Protein AF-A0A0H2SD07-F1 (afdb_monomer_lite)

Radius of gyration: 28.74 Å; chains: 1; bounding box: 71×41×86 Å

Sequence (494 aa):
MTFSSTPAENGTYRIKIYDQDLYLESIPTSETSASTSWMRLAAPNATSDKQKWILTKSGSLWTIQSADNAGLKYKKTSQTYRGHGFPYPEGTSLRWSITEYEGLYSKFSNPQNGTDCFDSQYRAQGDDAVHFWAKGSSRSSAPYQCFVFEPVAEEPQNKLDIVFIQDSTGSQQMYINAARTQIKQIIKDVQDKGGYKDGSVRFSLIAFRDHPPQDRSFVTKVYPFTSDVNIMESHLQDLIASGGGDGPEAQADGLFDAYNAAWDDDATKMVILITDSPPHGVEPSADGFPGGCPCTHDPLRTAAMMKDADISLRVIACEPTLTNEYSQALAFYYALVRAAGGDESDLVPLGNADSKIVQAAVTGLVSRACVDARLTSEYKGKIQQQFARNMSTDAITTEVYNDLAAHHTTQYTIKNTASYEISDEVRRNIDIWAGASSVAEGKRKIMEAQRAGVTAKFVSEGMPKVSVEEAPINKADVSRIISKALRKVPGKSQ

Structure (mmCIF, N/CA/C/O backbone):
data_AF-A0A0H2SD07-F1
#
_entry.id   AF-A0A0H2SD07-F1
#
loop_
_atom_site.group_PDB
_atom_site.id
_atom_site.type_symbol
_atom_site.label_atom_id
_atom_site.label_alt_id
_atom_site.label_comp_id
_atom_site.label_asym_id
_atom_site.label_entity_id
_atom_site.label_seq_id
_atom_site.pdbx_PDB_ins_code
_atom_site.Cartn_x
_atom_site.Cartn_y
_atom_site.Cartn_z
_atom_site.occupancy
_atom_site.B_iso_or_equiv
_atom_site.auth_seq_id
_atom_site.auth_comp_id
_atom_site.auth_asym_id
_atom_site.auth_atom_id
_atom_site.pdbx_PDB_model_num
ATOM 1 N N . MET A 1 1 ? -20.171 14.725 21.568 1.00 45.25 1 MET A N 1
ATOM 2 C CA . MET A 1 1 ? -20.336 13.400 22.202 1.00 45.25 1 MET A CA 1
ATOM 3 C C . MET A 1 1 ? -21.815 13.055 22.185 1.00 45.25 1 MET A C 1
ATOM 5 O O . MET A 1 1 ? -22.603 13.783 22.778 1.00 45.25 1 MET A O 1
ATOM 9 N N . THR A 1 2 ? -22.209 12.037 21.425 1.00 55.81 2 THR A N 1
ATOM 10 C CA . THR A 1 2 ? -23.600 11.571 21.324 1.00 55.81 2 THR A CA 1
ATOM 11 C C . THR A 1 2 ? -23.829 10.489 22.370 1.00 55.81 2 THR A C 1
ATOM 13 O O . THR A 1 2 ? -23.490 9.331 22.158 1.00 55.81 2 THR A O 1
ATOM 16 N N . PHE A 1 3 ? -24.365 10.886 23.520 1.00 62.91 3 PHE A N 1
ATOM 17 C CA . PHE A 1 3 ? -24.867 9.952 24.522 1.00 62.91 3 PHE A CA 1
ATOM 18 C C . PHE A 1 3 ? -26.236 9.444 24.074 1.00 62.91 3 PHE A C 1
ATOM 20 O O . PHE A 1 3 ? -27.072 10.241 23.643 1.00 62.91 3 PHE A O 1
ATOM 27 N N . SER A 1 4 ? -26.463 8.139 24.181 1.00 62.47 4 SER A N 1
ATOM 28 C CA . SER A 1 4 ? -27.750 7.530 23.869 1.00 62.47 4 SER A CA 1
ATOM 29 C C . SER A 1 4 ? -28.414 6.971 25.119 1.00 62.47 4 SER A C 1
ATOM 31 O O . SER A 1 4 ? -27.759 6.474 26.037 1.00 62.47 4 SER A O 1
ATOM 33 N N . SER A 1 5 ? -29.739 7.042 25.118 1.00 58.75 5 SER A N 1
ATOM 34 C CA . SER A 1 5 ? -30.615 6.421 26.106 1.00 58.75 5 SER A CA 1
ATOM 35 C C . SER A 1 5 ? -30.518 4.905 26.095 1.00 58.75 5 SER A C 1
ATOM 37 O O . SER A 1 5 ? -30.725 4.269 27.115 1.00 58.75 5 SER A O 1
ATOM 39 N N . THR A 1 6 ? -30.198 4.339 24.935 1.00 63.16 6 THR A N 1
ATOM 40 C CA . THR A 1 6 ? -30.082 2.909 24.663 1.00 63.16 6 THR A CA 1
ATOM 41 C C . THR A 1 6 ? -28.865 2.662 23.781 1.00 63.16 6 THR A C 1
ATOM 43 O O . THR A 1 6 ? -28.548 3.506 22.939 1.00 63.16 6 THR A O 1
ATOM 46 N N . PRO A 1 7 ? -28.154 1.537 23.928 1.00 67.25 7 PRO A N 1
ATOM 47 C CA . PRO A 1 7 ? -27.154 1.162 22.937 1.00 67.25 7 PRO A CA 1
ATOM 48 C C . PRO A 1 7 ? -27.847 1.052 21.569 1.00 67.25 7 PRO A C 1
ATOM 50 O O . PRO A 1 7 ? -28.872 0.378 21.449 1.00 67.25 7 PRO A O 1
ATOM 53 N N . ALA A 1 8 ? -27.344 1.767 20.560 1.00 65.88 8 ALA A N 1
ATOM 54 C CA . ALA A 1 8 ? -27.981 1.818 19.239 1.00 65.88 8 ALA A CA 1
ATOM 55 C C . ALA A 1 8 ? -27.824 0.489 18.482 1.00 65.88 8 ALA A C 1
ATOM 57 O O . ALA A 1 8 ? -28.696 0.088 17.715 1.00 65.88 8 ALA A O 1
ATOM 58 N N . GLU A 1 9 ? -26.715 -0.200 18.741 1.00 74.31 9 GLU A N 1
ATOM 59 C CA . GLU A 1 9 ? -26.335 -1.479 18.154 1.00 74.31 9 GLU A CA 1
ATOM 60 C C . GLU A 1 9 ? -25.457 -2.276 19.127 1.00 74.31 9 GLU A C 1
ATOM 62 O O . GLU A 1 9 ? -25.068 -1.786 20.192 1.00 74.31 9 GLU A O 1
ATOM 67 N N . ASN A 1 10 ? -25.145 -3.521 18.777 1.00 79.44 10 ASN A N 1
ATOM 68 C CA . ASN A 1 10 ? -24.141 -4.285 19.511 1.00 79.44 10 ASN A CA 1
ATOM 69 C C . ASN A 1 10 ? -22.784 -3.581 19.398 1.00 79.44 10 ASN A C 1
ATOM 71 O O . ASN A 1 10 ? -22.425 -3.130 18.316 1.00 79.44 10 ASN A O 1
ATOM 75 N N . GLY A 1 11 ? -22.026 -3.504 20.489 1.00 76.81 11 GLY A N 1
ATOM 76 C CA . GLY A 1 11 ? -20.721 -2.848 20.458 1.00 76.81 11 GLY A CA 1
ATOM 77 C C . GLY A 1 11 ? -20.149 -2.562 21.837 1.00 76.81 11 GLY A C 1
ATOM 78 O O . GLY A 1 11 ? -20.690 -2.996 22.857 1.00 76.81 11 GLY A O 1
ATOM 79 N N . THR A 1 12 ? -19.049 -1.816 21.863 1.00 84.38 12 THR A N 1
ATOM 80 C CA . THR A 1 12 ? -18.398 -1.385 23.102 1.00 84.38 12 THR A CA 1
ATOM 81 C C . THR A 1 12 ? -18.904 -0.004 23.518 1.00 84.38 12 THR A C 1
ATOM 83 O O . THR A 1 12 ? -19.000 0.913 22.710 1.00 84.38 12 THR A O 1
ATOM 86 N N . TYR A 1 13 ? -19.228 0.164 24.796 1.00 84.62 13 TYR A N 1
ATOM 87 C CA . TYR A 1 13 ? -19.783 1.391 25.352 1.00 84.62 13 TYR A CA 1
ATOM 88 C C . TYR A 1 13 ? -19.094 1.773 26.659 1.00 84.62 13 TYR A C 1
ATOM 90 O O . TYR A 1 13 ? -18.690 0.925 27.455 1.00 84.62 13 TYR A O 1
ATOM 98 N N . ARG A 1 14 ? -19.025 3.076 26.912 1.00 86.75 14 ARG A N 1
ATOM 99 C CA . ARG A 1 14 ? -18.815 3.652 28.235 1.00 86.75 14 ARG A CA 1
ATOM 100 C C . ARG A 1 14 ? -20.187 3.943 28.830 1.00 86.75 14 ARG A C 1
ATOM 102 O O . ARG A 1 14 ? -21.046 4.532 28.174 1.00 86.75 14 ARG A O 1
ATOM 109 N N . ILE A 1 15 ? -20.397 3.521 30.072 1.00 82.31 15 ILE A N 1
ATOM 110 C CA . ILE A 1 15 ? -21.672 3.703 30.770 1.00 82.31 15 ILE A CA 1
ATOM 111 C C . ILE A 1 15 ? -21.496 4.814 31.796 1.00 82.31 15 ILE A C 1
ATOM 113 O O . ILE A 1 15 ? -20.662 4.707 32.698 1.00 82.31 15 ILE A O 1
ATOM 117 N N . LYS A 1 16 ? -22.278 5.879 31.639 1.00 75.81 16 LYS A N 1
ATOM 118 C CA . LYS A 1 16 ? -22.177 7.120 32.408 1.00 75.81 16 LYS A CA 1
ATOM 119 C C . LYS A 1 16 ? -23.465 7.373 33.184 1.00 75.81 16 LYS A C 1
ATOM 121 O O . LYS A 1 16 ? -24.552 7.089 32.683 1.00 75.81 16 LYS A O 1
ATOM 126 N N . ILE A 1 17 ? -23.352 7.971 34.368 1.00 71.75 17 ILE A N 1
ATOM 127 C CA . ILE A 1 17 ? -24.504 8.581 35.042 1.00 71.75 17 ILE A CA 1
ATOM 128 C C . ILE A 1 17 ? -24.877 9.883 34.324 1.00 71.75 17 ILE A C 1
ATOM 130 O O . ILE A 1 17 ? -24.077 10.802 34.235 1.00 71.75 17 ILE A O 1
ATOM 134 N N . TYR A 1 18 ? -26.100 9.982 33.821 1.00 65.38 18 TYR A N 1
ATOM 135 C CA . TYR A 1 18 ? -26.547 11.067 32.951 1.00 65.38 18 TYR A CA 1
ATOM 136 C C . TYR A 1 18 ? -26.215 12.483 33.465 1.00 65.38 18 TYR A C 1
ATOM 138 O O . TYR A 1 18 ? -25.715 13.309 32.701 1.00 65.38 18 TYR A O 1
ATOM 146 N N . ASP A 1 19 ? -26.448 12.752 34.752 1.00 64.88 19 ASP A N 1
ATOM 147 C CA . ASP A 1 19 ? -26.239 14.057 35.390 1.00 64.88 19 ASP A CA 1
ATOM 148 C C . ASP A 1 19 ? -24.838 14.244 36.004 1.00 64.88 19 ASP A C 1
ATOM 150 O O . ASP A 1 19 ? -24.575 15.270 36.631 1.00 64.88 19 ASP A O 1
ATOM 154 N N . GLN A 1 20 ? -23.921 13.284 35.829 1.00 66.44 20 GLN A N 1
ATOM 155 C CA . GLN A 1 20 ? -22.579 13.320 36.419 1.00 66.44 20 GLN A CA 1
ATOM 156 C C . GLN A 1 20 ? -21.506 12.860 35.434 1.00 66.44 20 GLN A C 1
ATOM 158 O O . GLN A 1 20 ? -21.649 11.848 34.762 1.00 66.44 20 GLN A O 1
ATOM 163 N N . ASP A 1 21 ? -20.351 13.523 35.417 1.00 69.19 21 ASP A N 1
ATOM 164 C CA . ASP A 1 21 ? -19.173 13.051 34.671 1.00 69.19 21 ASP A CA 1
ATOM 165 C C . ASP A 1 21 ? -18.453 11.907 35.403 1.00 69.19 21 ASP A C 1
ATOM 167 O O . ASP A 1 21 ? -17.255 11.961 35.669 1.00 69.19 21 ASP A O 1
ATOM 171 N N . LEU A 1 22 ? -19.206 10.862 35.751 1.00 72.25 22 LEU A N 1
ATOM 172 C CA . LEU A 1 22 ? -18.718 9.645 36.384 1.00 72.25 22 LEU A CA 1
ATOM 173 C C . LEU A 1 22 ? -19.160 8.415 35.587 1.00 72.25 22 LEU A C 1
ATOM 175 O O . LEU A 1 22 ? -20.336 8.263 35.243 1.00 72.25 22 LEU A O 1
ATOM 179 N N . TYR A 1 23 ? -18.200 7.530 35.334 1.00 80.56 23 TYR A N 1
ATOM 180 C CA . TYR A 1 23 ? -18.349 6.329 34.518 1.00 80.56 23 TYR A CA 1
ATOM 181 C C . TYR A 1 23 ? -18.246 5.066 35.366 1.00 80.56 23 TYR A C 1
ATOM 183 O O . TYR A 1 23 ? -17.558 5.050 36.390 1.00 80.56 23 TYR A O 1
ATOM 191 N N . LEU A 1 24 ? -18.919 4.001 34.928 1.00 77.06 24 LEU A N 1
ATOM 192 C CA . LEU A 1 24 ? -18.750 2.671 35.507 1.00 77.06 24 LEU A CA 1
ATOM 193 C C . LEU A 1 24 ? -17.362 2.122 35.166 1.00 77.06 24 LEU A C 1
ATOM 195 O O . LEU A 1 24 ? -17.028 1.980 33.994 1.00 77.06 24 LEU A O 1
ATOM 199 N N . GLU A 1 25 ? -16.593 1.773 36.196 1.00 75.81 25 GLU A N 1
ATOM 200 C CA . GLU A 1 25 ? -15.245 1.212 36.100 1.00 75.81 25 GLU A CA 1
ATOM 201 C C . GLU A 1 25 ? -15.133 -0.114 36.868 1.00 75.81 25 GLU A C 1
ATOM 203 O O . GLU A 1 25 ? -15.528 -0.181 38.037 1.00 75.81 25 GLU A O 1
ATOM 208 N N . SER A 1 26 ? -14.559 -1.150 36.250 1.00 74.38 26 SER A N 1
ATOM 209 C CA . SER A 1 26 ? -14.195 -2.413 36.902 1.00 74.38 26 SER A CA 1
ATOM 210 C C . SER A 1 26 ? -12.957 -2.260 37.811 1.00 74.38 26 SER A C 1
ATOM 212 O O . SER A 1 26 ? -12.038 -1.484 37.548 1.00 74.38 26 SER A O 1
ATOM 214 N N . ILE A 1 27 ? -12.899 -3.011 38.914 1.00 66.31 27 ILE A N 1
ATOM 215 C CA . ILE A 1 27 ? -11.772 -3.025 39.861 1.00 66.31 27 ILE A CA 1
ATOM 216 C C . ILE A 1 27 ? -11.073 -4.391 39.791 1.00 66.31 27 ILE A C 1
ATOM 218 O O . ILE A 1 27 ? -11.746 -5.408 40.001 1.00 66.31 27 ILE A O 1
ATOM 222 N N . PRO A 1 28 ? -9.746 -4.442 39.548 1.00 55.56 28 PRO A N 1
ATOM 223 C CA . PRO A 1 28 ? -9.009 -5.695 39.475 1.00 55.56 28 PRO A CA 1
ATOM 224 C C . PRO A 1 28 ? -8.871 -6.400 40.826 1.00 55.56 28 PRO A C 1
ATOM 226 O O . PRO A 1 28 ? -8.770 -5.787 41.889 1.00 55.56 28 PRO A O 1
ATOM 229 N N . THR A 1 29 ? -8.752 -7.722 40.750 1.00 53.69 29 THR A N 1
ATOM 230 C CA . THR A 1 29 ? -8.595 -8.659 41.872 1.00 53.69 29 THR A CA 1
ATOM 231 C C . THR A 1 29 ? -7.356 -8.432 42.744 1.00 53.69 29 THR A C 1
ATOM 233 O O . THR A 1 29 ? -7.327 -8.928 43.866 1.00 53.69 29 THR A O 1
ATOM 236 N N . SER A 1 30 ? -6.337 -7.714 42.262 1.00 53.78 30 SER A N 1
ATOM 237 C CA . SER A 1 30 ? -5.074 -7.481 42.980 1.00 53.78 30 SER A CA 1
ATOM 238 C C . SER A 1 30 ? -5.083 -6.258 43.900 1.00 53.78 30 SER A C 1
ATOM 240 O O . SER A 1 30 ? -4.226 -6.156 44.772 1.00 53.78 30 SER A O 1
ATOM 242 N N . GLU A 1 31 ? -6.027 -5.326 43.730 1.00 51.59 31 GLU A N 1
ATOM 243 C CA . GLU A 1 31 ? -6.102 -4.109 44.556 1.00 51.59 31 GLU A CA 1
ATOM 244 C C . GLU A 1 31 ? -6.742 -4.368 45.928 1.00 51.59 31 GLU A C 1
ATOM 246 O O . GLU A 1 31 ? -6.674 -3.517 46.813 1.00 51.59 31 GLU A O 1
ATOM 251 N N . THR A 1 32 ? -7.314 -5.558 46.151 1.00 51.19 32 THR A N 1
ATOM 252 C CA . THR A 1 32 ? -7.889 -5.955 47.438 1.00 51.19 32 THR A CA 1
ATOM 253 C C . THR A 1 32 ? -7.608 -7.408 47.793 1.00 51.19 32 THR A C 1
ATOM 255 O O . THR A 1 32 ? -7.536 -8.292 46.945 1.00 51.19 32 THR A O 1
ATOM 258 N N . SER A 1 33 ? -7.456 -7.679 49.089 1.00 49.34 33 SER A N 1
ATOM 259 C CA . SER A 1 33 ? -7.281 -9.028 49.621 1.00 49.34 33 SER A CA 1
ATOM 260 C C . SER A 1 33 ? -8.587 -9.831 49.541 1.00 49.34 33 SER A C 1
ATOM 262 O O . SER A 1 33 ? -9.320 -9.951 50.520 1.00 49.34 33 SER A O 1
ATOM 264 N N . ALA A 1 34 ? -8.903 -10.334 48.346 1.00 44.59 34 ALA A N 1
ATOM 265 C CA . ALA A 1 34 ? -9.647 -11.563 48.047 1.00 44.59 34 ALA A CA 1
ATOM 266 C C . ALA A 1 34 ? -10.137 -11.503 46.593 1.00 44.59 34 ALA A C 1
ATOM 268 O O . ALA A 1 34 ? -11.024 -10.711 46.299 1.00 44.59 34 ALA A O 1
ATOM 269 N N . SER A 1 35 ? -9.570 -12.361 45.736 1.00 49.44 35 SER A N 1
ATOM 270 C CA . SER A 1 35 ? -10.064 -12.961 44.474 1.00 49.44 35 SER A CA 1
ATOM 271 C C . SER A 1 35 ? -11.457 -12.570 43.927 1.00 49.44 35 SER A C 1
ATOM 273 O O . SER A 1 35 ? -12.237 -13.438 43.525 1.00 49.44 35 SER A O 1
ATOM 275 N N . THR A 1 36 ? -11.810 -11.286 43.868 1.00 49.16 36 THR A N 1
ATOM 276 C CA . THR A 1 36 ? -13.133 -10.806 43.464 1.00 49.16 36 THR A CA 1
ATOM 277 C C . THR A 1 36 ? -13.049 -9.474 42.700 1.00 49.16 36 THR A C 1
ATOM 279 O O . THR A 1 36 ? -12.426 -8.540 43.184 1.00 49.16 36 THR A O 1
ATOM 282 N N . SER A 1 37 ? -13.632 -9.407 41.496 1.00 53.09 37 SER A N 1
ATOM 283 C CA . SER A 1 37 ? -13.688 -8.201 40.645 1.00 53.09 37 SER A CA 1
ATOM 284 C C . SER A 1 37 ? -14.930 -7.372 40.972 1.00 53.09 37 SER A C 1
ATOM 286 O O . SER A 1 37 ? -16.003 -7.955 41.134 1.00 53.09 37 SER A O 1
ATOM 288 N N . TRP A 1 38 ? -14.822 -6.044 41.077 1.00 62.84 38 TRP A N 1
ATOM 289 C CA . TRP A 1 38 ? -15.917 -5.153 41.526 1.00 62.84 38 TRP A CA 1
ATOM 290 C C . TRP A 1 38 ? -16.172 -3.996 40.553 1.00 62.84 38 TRP A C 1
ATOM 292 O O . TRP A 1 38 ? -15.434 -3.851 39.590 1.00 62.84 38 TRP A O 1
ATOM 302 N N . MET A 1 39 ? -17.178 -3.150 40.818 1.00 65.62 39 MET A N 1
ATOM 303 C CA . MET A 1 39 ? -17.405 -1.894 40.084 1.00 65.62 39 MET A CA 1
ATOM 304 C C . MET A 1 39 ? -17.335 -0.672 41.003 1.00 65.62 39 MET A C 1
ATOM 306 O O . MET A 1 39 ? -17.746 -0.735 42.166 1.00 65.62 39 MET A O 1
ATOM 310 N N . ARG A 1 40 ? -16.902 0.464 40.456 1.00 65.81 40 ARG A N 1
ATOM 311 C CA . ARG A 1 40 ? -17.033 1.794 41.065 1.00 65.81 40 ARG A CA 1
ATOM 312 C C . ARG A 1 40 ? -17.431 2.834 40.030 1.00 65.81 40 ARG A C 1
ATOM 314 O O . ARG A 1 40 ? -17.271 2.624 38.834 1.00 65.81 40 ARG A O 1
ATOM 321 N N . LEU A 1 41 ? -17.898 3.976 40.520 1.00 68.94 41 LEU A N 1
ATOM 322 C CA . LEU A 1 41 ? -17.900 5.195 39.727 1.00 68.94 41 LEU A CA 1
ATOM 323 C C . LEU A 1 41 ? -16.501 5.800 39.748 1.00 68.94 41 LEU A C 1
ATOM 325 O O . LEU A 1 41 ? -15.899 5.933 40.816 1.00 68.94 41 LEU A O 1
ATOM 329 N N . ALA A 1 42 ? -16.003 6.160 38.576 1.00 67.94 42 ALA A N 1
ATOM 330 C CA . ALA A 1 42 ? -14.701 6.775 38.394 1.00 67.94 42 ALA A CA 1
ATOM 331 C C . ALA A 1 42 ? -14.804 7.996 37.476 1.00 67.94 42 ALA A C 1
ATOM 333 O O . ALA A 1 42 ? -15.738 8.123 36.682 1.00 67.94 42 ALA A O 1
ATOM 334 N N . ALA A 1 43 ? -13.832 8.899 37.596 1.00 75.94 43 ALA A N 1
ATOM 335 C CA . ALA A 1 43 ? -13.665 9.993 36.649 1.00 75.94 43 ALA A CA 1
ATOM 336 C C . ALA A 1 43 ? -13.399 9.435 35.234 1.00 75.94 43 ALA A C 1
ATOM 338 O O . ALA A 1 43 ? -12.821 8.350 35.115 1.00 75.94 43 ALA A O 1
ATOM 339 N N . PRO A 1 44 ? -13.794 10.150 34.168 1.00 80.94 44 PRO A N 1
ATOM 340 C CA . PRO A 1 44 ? -13.583 9.713 32.793 1.00 80.94 44 PRO A CA 1
ATOM 341 C C . PRO A 1 44 ? -12.118 9.376 32.516 1.00 80.94 44 PRO A C 1
ATOM 343 O O . PRO A 1 44 ? -11.225 10.183 32.773 1.00 80.94 44 PRO A O 1
ATOM 346 N N . ASN A 1 45 ? -11.887 8.205 31.930 1.00 77.44 45 ASN A N 1
ATOM 347 C CA . ASN A 1 45 ? -10.588 7.782 31.434 1.00 77.44 45 ASN A CA 1
ATOM 348 C C . ASN A 1 45 ? -10.752 7.061 30.087 1.00 77.44 45 ASN A C 1
ATOM 350 O O . ASN A 1 45 ? -11.159 5.903 30.031 1.00 77.44 45 ASN A O 1
ATOM 354 N N . ALA A 1 46 ? -10.418 7.756 28.996 1.00 67.75 46 ALA A N 1
ATOM 355 C CA . ALA A 1 46 ? -10.598 7.255 27.631 1.00 67.75 46 ALA A CA 1
ATOM 356 C C . ALA A 1 46 ? -9.741 6.017 27.303 1.00 67.75 46 ALA A C 1
ATOM 358 O O . ALA A 1 46 ? -10.115 5.231 26.437 1.00 67.75 46 ALA A O 1
ATOM 359 N N . THR A 1 47 ? -8.619 5.815 27.999 1.00 67.62 47 THR A N 1
ATOM 360 C CA . THR A 1 47 ? -7.688 4.707 27.728 1.00 67.62 47 THR A CA 1
ATOM 361 C C . THR A 1 47 ? -7.933 3.487 28.613 1.00 67.62 47 THR A C 1
ATOM 363 O O . THR A 1 47 ? -7.353 2.430 28.382 1.00 67.62 47 THR A O 1
ATOM 366 N N . SER A 1 48 ? -8.794 3.604 29.626 1.00 78.94 48 SER A N 1
ATOM 367 C CA . SER A 1 48 ? -9.040 2.533 30.587 1.00 78.94 48 SER A CA 1
ATOM 368 C C . SER A 1 48 ? -10.033 1.511 30.038 1.00 78.94 48 SER A C 1
ATOM 370 O O . SER A 1 48 ? -11.235 1.773 29.987 1.00 78.94 48 SER A O 1
ATOM 372 N N . ASP A 1 49 ? -9.560 0.306 29.712 1.00 79.38 49 ASP A N 1
ATOM 373 C CA . ASP A 1 49 ? -10.442 -0.821 29.359 1.00 79.38 49 ASP A CA 1
ATOM 374 C C . ASP A 1 49 ? -11.389 -1.207 30.504 1.00 79.38 49 ASP A C 1
ATOM 376 O O . ASP A 1 49 ? -12.460 -1.758 30.265 1.00 79.38 49 ASP A O 1
ATOM 380 N N . LYS A 1 50 ? -11.057 -0.821 31.742 1.00 78.19 50 LYS A N 1
ATOM 381 C CA . LYS A 1 50 ? -11.919 -1.001 32.915 1.00 78.19 50 LYS A CA 1
ATOM 382 C C . LYS A 1 50 ? -13.219 -0.198 32.833 1.00 78.19 50 LYS A C 1
ATOM 384 O O . LYS A 1 50 ? -14.176 -0.524 33.524 1.00 78.19 50 LYS A O 1
ATOM 389 N N . GLN A 1 51 ? -13.261 0.872 32.032 1.00 84.06 51 GLN A N 1
ATOM 390 C CA . GLN A 1 51 ? -14.462 1.695 31.832 1.00 84.06 51 GLN A CA 1
ATOM 391 C C . GLN A 1 51 ? -15.273 1.290 30.591 1.00 84.06 51 GLN A C 1
ATOM 393 O O . GLN A 1 51 ? -16.312 1.895 30.311 1.00 84.06 51 GLN A O 1
ATOM 398 N N . LYS A 1 52 ? -14.812 0.283 29.838 1.00 87.19 52 LYS A N 1
ATOM 399 C CA . LYS A 1 52 ? -15.418 -0.167 28.583 1.00 87.19 52 LYS A CA 1
ATOM 400 C C . LYS A 1 52 ? -16.237 -1.441 28.801 1.00 87.19 52 LYS A C 1
ATOM 402 O O . LYS A 1 52 ? -15.795 -2.384 29.454 1.00 87.19 52 LYS A O 1
ATOM 407 N N . TRP A 1 53 ? -17.422 -1.477 28.203 1.00 83.69 53 TRP A N 1
ATOM 408 C CA . TRP A 1 53 ? -18.398 -2.551 28.359 1.00 83.69 53 TRP A CA 1
ATOM 409 C C . TRP A 1 53 ? -18.906 -3.010 26.994 1.00 83.69 53 TRP A C 1
ATOM 411 O O . TRP A 1 53 ? -19.393 -2.203 26.212 1.00 83.69 53 TRP A O 1
ATOM 421 N N . ILE A 1 54 ? -18.818 -4.305 26.711 1.00 81.12 54 ILE A N 1
ATOM 422 C CA . ILE A 1 54 ? -19.345 -4.944 25.504 1.00 81.12 54 ILE A CA 1
ATOM 423 C C . ILE A 1 54 ? -20.829 -5.236 25.727 1.00 81.12 54 ILE A C 1
ATOM 425 O O . ILE A 1 54 ? -21.175 -5.966 26.659 1.00 81.12 54 ILE A O 1
ATOM 429 N N . LEU A 1 55 ? -21.701 -4.672 24.891 1.00 77.88 55 LEU A N 1
ATOM 430 C CA . LEU A 1 55 ? -23.150 -4.861 24.940 1.00 77.88 55 LEU A CA 1
ATOM 431 C C . LEU A 1 55 ? -23.643 -5.593 23.687 1.00 77.88 55 LEU A C 1
ATOM 433 O O . LEU A 1 55 ? -23.313 -5.221 22.563 1.00 77.88 55 LEU A O 1
ATOM 437 N N . THR A 1 56 ? -24.459 -6.631 23.879 1.00 74.25 56 THR A N 1
ATOM 438 C CA . THR A 1 56 ? -25.031 -7.466 22.805 1.00 74.25 56 THR A CA 1
ATOM 439 C C . THR A 1 56 ? -26.529 -7.677 23.015 1.00 74.25 56 THR A C 1
ATOM 441 O O . THR A 1 56 ? -26.946 -7.945 24.133 1.00 74.25 56 THR A O 1
ATOM 444 N N . LYS A 1 57 ? -27.357 -7.553 21.973 1.00 72.38 57 LYS A N 1
ATOM 445 C CA . LYS A 1 57 ? -28.819 -7.713 22.045 1.00 72.38 57 LYS A CA 1
ATOM 446 C C . LYS A 1 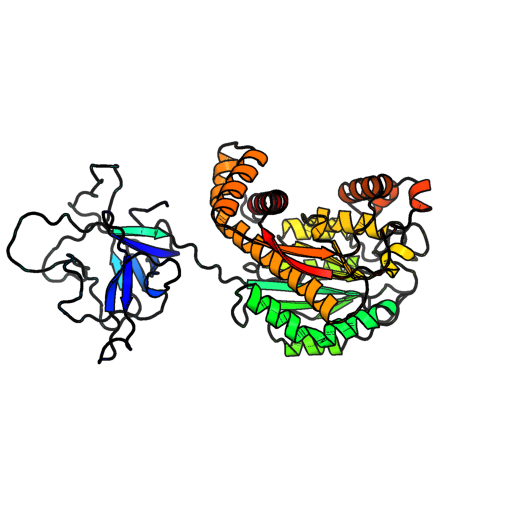57 ? -29.271 -9.053 21.462 1.00 72.38 57 LYS A C 1
ATOM 448 O O . LYS A 1 57 ? -28.842 -9.438 20.377 1.00 72.38 57 LYS A O 1
ATOM 453 N N . SER A 1 58 ? -30.197 -9.719 22.148 1.00 65.31 58 SER A N 1
ATOM 454 C CA . SER A 1 58 ? -30.962 -10.873 21.668 1.00 65.31 58 SER A CA 1
ATOM 455 C C . SER A 1 58 ? -32.436 -10.701 22.056 1.00 65.31 58 SER A C 1
ATOM 457 O O . SER A 1 58 ? -32.805 -10.817 23.224 1.00 65.31 58 SER A O 1
ATOM 459 N N . GLY A 1 59 ? -33.299 -10.363 21.093 1.00 66.25 59 GLY A N 1
ATOM 460 C CA . GLY A 1 59 ? -34.691 -9.992 21.384 1.00 66.25 59 GLY A CA 1
ATOM 461 C C . GLY A 1 59 ? -34.776 -8.705 22.217 1.00 66.25 59 GLY A C 1
ATOM 462 O O . GLY A 1 59 ? -34.194 -7.695 21.833 1.00 66.25 59 GLY A O 1
ATOM 463 N N . SER A 1 60 ? -35.484 -8.736 23.350 1.00 56.41 60 SER A N 1
ATOM 464 C CA . SER A 1 60 ? -35.547 -7.643 24.343 1.00 56.41 60 SER A CA 1
ATOM 465 C C . SER A 1 60 ? -34.448 -7.717 25.415 1.00 56.41 60 SER A C 1
ATOM 467 O O . SER A 1 60 ? -34.405 -6.890 26.325 1.00 56.41 60 SER A O 1
ATOM 469 N N . LEU A 1 61 ? -33.555 -8.707 25.328 1.00 54.47 61 LEU A N 1
ATOM 470 C CA . LEU A 1 61 ? -32.489 -8.939 26.293 1.00 54.47 61 LEU A CA 1
ATOM 471 C C . LEU A 1 61 ? -31.178 -8.335 25.787 1.00 54.47 61 LEU A C 1
ATOM 473 O O . LEU A 1 61 ? -30.694 -8.697 24.716 1.00 54.47 61 LEU A O 1
ATOM 477 N N . TRP A 1 62 ? -30.576 -7.452 26.569 1.00 64.19 62 TRP A N 1
ATOM 478 C CA . TRP A 1 62 ? -29.190 -7.031 26.408 1.00 64.19 62 TRP A CA 1
ATOM 479 C C . TRP A 1 62 ? -28.283 -7.878 27.297 1.00 64.19 62 TRP A C 1
ATOM 481 O O . TRP A 1 62 ? -28.638 -8.210 28.420 1.00 64.19 62 TRP A O 1
ATOM 491 N N . THR A 1 63 ? -27.090 -8.206 26.828 1.00 66.00 63 THR A N 1
ATOM 492 C CA . THR A 1 63 ? -26.023 -8.807 27.619 1.00 66.00 63 THR A CA 1
ATOM 493 C C . THR A 1 63 ? -24.851 -7.843 27.676 1.00 66.00 63 THR A C 1
ATOM 495 O O . THR A 1 63 ? -24.380 -7.393 26.636 1.00 66.00 63 THR A O 1
ATOM 498 N N . ILE A 1 64 ? -24.382 -7.544 28.883 1.00 70.94 64 ILE A N 1
ATOM 499 C CA . ILE A 1 64 ? -23.223 -6.709 29.177 1.00 70.94 64 ILE A CA 1
ATOM 500 C C . ILE A 1 64 ? -22.048 -7.570 29.672 1.00 70.94 64 ILE A C 1
ATOM 502 O O . ILE A 1 64 ? -22.219 -8.498 30.469 1.00 70.94 64 ILE A O 1
ATOM 506 N N . GLN A 1 65 ? -20.845 -7.256 29.198 1.00 74.75 65 GLN A N 1
ATOM 507 C CA . GLN A 1 65 ? -19.580 -7.877 29.589 1.00 74.75 65 GLN A CA 1
ATOM 508 C C . GLN A 1 65 ? -18.505 -6.792 29.729 1.00 74.75 65 GLN A C 1
ATOM 510 O O . GLN A 1 65 ? -18.407 -5.909 28.887 1.00 74.75 65 GLN A O 1
ATOM 515 N N . SER A 1 66 ? -17.687 -6.843 30.781 1.00 74.44 66 SER A N 1
ATOM 516 C CA . SER A 1 66 ? -16.545 -5.923 30.908 1.00 74.44 66 SER A CA 1
ATOM 517 C C . SER A 1 66 ? -15.502 -6.219 29.825 1.00 74.44 66 SER A C 1
ATOM 519 O O . SER A 1 66 ? -15.177 -7.390 29.604 1.00 74.44 66 SER A O 1
ATOM 521 N N . ALA A 1 67 ? -14.967 -5.190 29.161 1.00 78.12 67 ALA A N 1
ATOM 522 C CA . ALA A 1 67 ? -13.996 -5.358 28.072 1.00 78.12 67 ALA A CA 1
ATOM 523 C C . ALA A 1 67 ? -12.664 -5.971 28.547 1.00 78.12 67 ALA A C 1
ATOM 525 O O . ALA A 1 67 ? -11.983 -6.657 27.788 1.00 78.12 67 ALA A O 1
ATOM 526 N N . ASP A 1 68 ? -12.323 -5.793 29.824 1.00 71.19 68 ASP A N 1
ATOM 527 C CA . ASP A 1 68 ? -11.151 -6.394 30.471 1.00 71.19 68 ASP A CA 1
ATOM 528 C C . ASP A 1 68 ? -11.354 -7.864 30.906 1.00 71.19 68 ASP A C 1
ATOM 530 O O . ASP A 1 68 ? -10.477 -8.450 31.542 1.00 71.19 68 ASP A O 1
ATOM 534 N N . ASN A 1 69 ? -12.508 -8.472 30.592 1.00 67.50 69 ASN A N 1
ATOM 535 C CA . ASN A 1 69 ? -12.899 -9.830 30.994 1.00 67.50 69 ASN A CA 1
ATOM 536 C C . ASN A 1 69 ? -12.893 -10.088 32.513 1.00 67.50 69 ASN A C 1
ATOM 538 O O . ASN A 1 69 ? -12.815 -11.241 32.942 1.00 67.50 69 ASN A O 1
ATOM 542 N N . ALA A 1 70 ? -13.012 -9.056 33.353 1.00 58.53 70 ALA A N 1
ATOM 543 C CA . ALA A 1 70 ? -12.878 -9.231 34.797 1.00 58.53 70 ALA A CA 1
ATOM 544 C C . ALA A 1 70 ? -14.029 -10.021 35.461 1.00 58.53 70 ALA A C 1
ATOM 546 O O . ALA A 1 70 ? -13.864 -10.475 36.597 1.00 58.53 70 ALA A O 1
ATOM 547 N N . GLY A 1 71 ? -15.183 -10.211 34.802 1.00 55.03 71 GLY A N 1
ATOM 548 C CA . GLY A 1 71 ? -16.429 -10.651 35.459 1.00 55.03 71 GLY A CA 1
ATOM 549 C C . GLY A 1 71 ? -16.819 -9.710 36.609 1.00 55.03 71 GLY A C 1
ATOM 550 O O . GLY A 1 71 ? -16.062 -8.801 36.939 1.00 55.03 71 GLY A O 1
ATOM 551 N N . LEU A 1 72 ? -17.973 -9.886 37.263 1.00 52.50 72 LEU A N 1
ATOM 552 C CA . LEU A 1 72 ? -18.235 -9.134 38.506 1.00 52.50 72 LEU A CA 1
ATOM 553 C C . LEU A 1 72 ? -18.593 -10.062 39.669 1.00 52.50 72 LEU A C 1
ATOM 555 O O . LEU A 1 72 ? -19.205 -11.118 39.525 1.00 52.50 72 LEU A O 1
ATOM 559 N N . LYS A 1 73 ? -18.164 -9.652 40.857 1.00 51.69 73 LYS A N 1
ATOM 560 C CA . LYS A 1 73 ? -18.515 -10.211 42.159 1.00 51.69 73 LYS A CA 1
ATOM 561 C C . LYS A 1 73 ? -18.950 -9.052 43.059 1.00 51.69 73 LYS A C 1
ATOM 563 O O . LYS A 1 73 ? -18.522 -7.917 42.874 1.00 51.69 73 LYS A O 1
ATOM 568 N N . TYR A 1 74 ? -19.795 -9.314 44.052 1.00 43.47 74 TYR A N 1
ATOM 569 C CA . TYR A 1 74 ? -20.318 -8.268 44.938 1.00 43.47 74 TYR A CA 1
ATOM 570 C C . TYR A 1 74 ? -19.702 -8.336 46.345 1.00 43.47 74 TYR A C 1
ATOM 572 O O . TYR A 1 74 ? -19.777 -9.373 47.006 1.00 43.47 74 TYR A O 1
ATOM 580 N N . LYS A 1 75 ? -19.149 -7.215 46.839 1.00 39.69 75 LYS A N 1
ATOM 581 C CA . LYS A 1 75 ? -18.815 -7.004 48.261 1.00 39.69 75 LYS A CA 1
ATOM 582 C C . LYS A 1 75 ? -19.191 -5.586 48.701 1.00 39.69 75 LYS A C 1
ATOM 584 O O . LYS A 1 75 ? -18.730 -4.597 48.143 1.00 39.69 75 LYS A O 1
ATOM 589 N N . LYS A 1 76 ? -20.005 -5.489 49.751 1.00 42.69 76 LYS A N 1
ATOM 590 C CA . LYS A 1 76 ? -20.469 -4.233 50.361 1.00 42.69 76 LYS A CA 1
ATOM 591 C C . LYS A 1 76 ? -19.333 -3.554 51.150 1.00 42.69 76 LYS A C 1
ATOM 593 O O . LYS A 1 76 ? -18.878 -4.131 52.137 1.00 42.69 76 LYS A O 1
ATOM 598 N N . THR A 1 77 ? -18.890 -2.347 50.770 1.00 41.34 77 THR A N 1
ATOM 599 C CA . THR A 1 77 ? -17.908 -1.550 51.550 1.00 41.34 77 THR A CA 1
ATOM 600 C C . THR A 1 77 ? -18.293 -0.062 51.645 1.00 41.34 77 THR A C 1
ATOM 602 O O . THR A 1 77 ? -19.311 0.360 51.102 1.00 41.34 77 THR A O 1
ATOM 605 N N . SER A 1 78 ? -17.527 0.735 52.400 1.00 40.12 78 SER A N 1
ATOM 606 C CA . SER A 1 78 ? -17.780 2.166 52.650 1.00 40.12 78 SER A CA 1
ATOM 607 C C . SER A 1 78 ? -17.242 3.115 51.569 1.00 40.12 78 SER A C 1
ATOM 609 O O . SER A 1 78 ? -17.626 4.281 51.568 1.00 40.12 78 SER A O 1
ATOM 611 N N . GLN A 1 79 ? -16.368 2.636 50.674 1.00 37.59 79 GLN A N 1
ATOM 612 C CA . GLN A 1 79 ? -15.742 3.422 49.596 1.00 37.59 79 GLN A CA 1
ATOM 613 C C . GLN A 1 79 ? -16.405 3.211 48.227 1.00 37.59 79 GLN A C 1
ATOM 615 O O . GLN A 1 79 ? -16.110 3.923 47.272 1.00 37.59 79 GLN A O 1
ATOM 620 N N . THR A 1 80 ? -17.329 2.255 48.125 1.00 39.34 80 THR A N 1
ATOM 621 C CA . THR A 1 80 ? -18.236 2.144 46.983 1.00 39.34 80 THR A CA 1
ATOM 622 C C . THR A 1 80 ? -19.291 3.240 47.090 1.00 39.34 80 THR A C 1
ATOM 624 O O . THR A 1 80 ? -19.950 3.370 48.124 1.00 39.34 80 THR A O 1
ATOM 627 N N . TYR A 1 81 ? -19.416 4.040 46.034 1.00 33.69 81 TYR A N 1
ATOM 628 C CA . TYR A 1 81 ? -20.345 5.162 45.924 1.00 33.69 81 TYR A CA 1
ATOM 629 C C . TYR A 1 81 ? -21.758 4.790 46.415 1.00 33.69 81 TYR A C 1
ATOM 631 O O . TYR A 1 81 ? -22.274 3.715 46.104 1.00 33.69 81 TYR A O 1
ATOM 639 N N . ARG A 1 82 ? -22.405 5.676 47.183 1.00 31.50 82 ARG A N 1
ATOM 640 C CA . ARG A 1 82 ? -23.802 5.511 47.619 1.00 31.50 82 ARG A CA 1
ATOM 641 C C . ARG A 1 82 ? -24.741 5.919 46.483 1.00 31.50 82 ARG A C 1
ATOM 643 O O . ARG A 1 82 ? -25.342 6.984 46.522 1.00 31.50 82 ARG A O 1
ATOM 650 N N . GLY A 1 83 ? -24.814 5.086 45.455 1.00 29.31 83 GLY A N 1
ATOM 651 C CA . GLY A 1 83 ? -25.740 5.221 44.337 1.00 29.31 83 GLY A CA 1
ATOM 652 C C . GLY A 1 83 ? -26.719 4.064 44.336 1.00 29.31 83 GLY A C 1
ATOM 653 O O . GLY A 1 83 ? -26.339 2.939 44.661 1.00 29.31 83 GLY A O 1
ATOM 654 N N . HIS A 1 84 ? -27.984 4.346 44.041 1.00 32.06 84 HIS A N 1
ATOM 655 C CA . HIS A 1 84 ? -29.011 3.335 43.860 1.00 32.06 84 HIS A CA 1
ATOM 656 C C . HIS A 1 84 ? -28.614 2.538 42.634 1.00 32.06 84 HIS A C 1
ATOM 658 O O . HIS A 1 84 ? -28.871 2.991 41.523 1.00 32.06 84 HIS A O 1
ATOM 664 N N . GLY A 1 85 ? -27.888 1.425 42.867 1.00 36.00 85 GLY A N 1
ATOM 665 C CA . GLY A 1 85 ? -27.327 0.760 41.727 1.00 36.00 85 GLY A CA 1
ATOM 666 C C . GLY A 1 85 ? -26.517 -0.510 41.631 1.00 36.00 85 GLY A C 1
ATOM 667 O O . GLY A 1 85 ? -25.315 -0.387 41.448 1.00 36.00 85 GLY A O 1
ATOM 668 N N . PHE A 1 86 ? -27.123 -1.705 41.590 1.00 38.50 86 PHE A N 1
ATOM 669 C CA . PHE A 1 86 ? -26.350 -2.935 41.434 1.00 38.50 86 PHE A CA 1
ATOM 670 C C . PHE A 1 86 ? -26.919 -3.867 40.364 1.00 38.50 86 PHE A C 1
ATOM 672 O O . PHE A 1 86 ? -28.066 -4.300 40.477 1.00 38.50 86 PHE A O 1
ATOM 679 N N . PRO A 1 87 ? -26.111 -4.248 39.362 1.00 39.06 87 PRO A N 1
ATOM 680 C CA . PRO A 1 87 ? -26.431 -5.398 38.549 1.00 39.06 87 PRO A CA 1
ATOM 681 C C . PRO A 1 87 ? -26.412 -6.650 39.446 1.00 39.06 87 PRO A C 1
ATOM 683 O O . PRO A 1 87 ? -25.594 -6.743 40.366 1.00 39.06 87 PRO A O 1
ATOM 686 N N . TYR A 1 88 ? -27.345 -7.580 39.235 1.00 39.06 88 TYR A N 1
ATOM 687 C CA . TYR A 1 88 ? -27.446 -8.823 40.003 1.00 39.06 88 TYR A CA 1
ATOM 688 C C . TYR A 1 88 ? -26.724 -9.936 39.225 1.00 39.06 88 TYR A C 1
ATOM 690 O O . TYR A 1 88 ? -27.232 -10.365 38.191 1.00 39.06 88 TYR A O 1
ATOM 698 N N . PRO A 1 89 ? -25.524 -10.376 39.646 1.00 40.59 89 PRO A N 1
ATOM 699 C CA . PRO A 1 89 ? -24.863 -11.508 39.010 1.00 40.59 89 PRO A CA 1
ATOM 700 C C . PRO A 1 89 ? -25.599 -12.815 39.303 1.00 40.59 89 PRO A C 1
ATOM 702 O O . PRO A 1 89 ? -25.812 -13.145 40.472 1.00 40.59 89 PRO A O 1
ATOM 705 N N . GLU A 1 90 ? -25.813 -13.645 38.285 1.00 38.31 90 GLU A N 1
ATOM 706 C CA . GLU A 1 90 ? -26.017 -15.091 38.460 1.00 38.31 90 GLU A CA 1
ATOM 707 C C . GLU A 1 90 ? -24.680 -15.791 38.804 1.00 38.31 90 GLU A C 1
ATOM 709 O O . GLU A 1 90 ? -24.150 -16.615 38.061 1.00 38.31 90 GLU A O 1
ATOM 714 N N . GLY A 1 91 ? -24.060 -15.422 39.928 1.00 47.31 91 GLY A N 1
ATOM 715 C CA . GLY A 1 91 ? -22.769 -15.977 40.355 1.00 47.31 91 GLY A CA 1
ATOM 716 C C . GLY A 1 91 ? -21.545 -15.336 39.681 1.00 47.31 91 GLY A C 1
ATOM 717 O O . GLY A 1 91 ? -21.550 -14.166 39.319 1.00 47.31 91 GLY A O 1
ATOM 718 N N . THR A 1 92 ? -20.433 -16.066 39.556 1.00 49.09 92 THR A N 1
ATOM 719 C CA . THR A 1 92 ? -19.153 -15.537 39.033 1.00 49.09 92 THR A CA 1
ATOM 720 C C . THR A 1 92 ? -19.130 -15.414 37.502 1.00 49.09 92 THR A C 1
ATOM 722 O O . THR A 1 92 ? -18.154 -15.811 36.866 1.00 49.09 92 THR A O 1
ATOM 725 N N . SER A 1 93 ? -20.213 -14.922 36.898 1.00 51.47 93 SER A N 1
ATOM 726 C CA . SER A 1 93 ? -20.372 -14.868 35.445 1.00 51.47 93 SER A CA 1
ATOM 727 C C . SER A 1 93 ? -19.589 -13.708 34.818 1.00 51.47 93 SER A C 1
ATOM 729 O O . SER A 1 93 ? -19.544 -12.589 35.339 1.00 51.47 93 SER A O 1
ATOM 731 N N . LEU A 1 94 ? -18.994 -13.976 33.653 1.00 53.78 94 LEU A N 1
ATOM 732 C CA . LEU A 1 94 ? -18.377 -12.971 32.780 1.00 53.78 94 LEU A CA 1
ATOM 733 C C . LEU A 1 94 ? -19.423 -12.130 32.031 1.00 53.78 94 LEU A C 1
ATOM 735 O O . LEU A 1 94 ? -19.099 -11.052 31.539 1.00 53.78 94 LEU A O 1
ATOM 739 N N . ARG A 1 95 ? -20.664 -12.625 31.937 1.00 55.28 95 ARG A N 1
ATOM 740 C CA . ARG A 1 95 ? -21.754 -12.056 31.134 1.00 55.28 95 ARG A CA 1
ATOM 741 C C . ARG A 1 95 ? -23.015 -11.871 31.956 1.00 55.28 95 ARG A C 1
ATOM 743 O O . ARG A 1 95 ? -23.345 -12.710 32.793 1.00 55.28 95 ARG A O 1
ATOM 750 N N . TRP A 1 96 ? -23.680 -10.755 31.717 1.00 56.00 96 TRP A N 1
ATOM 751 C CA . TRP A 1 96 ? -24.730 -10.239 32.581 1.00 56.00 96 TRP A CA 1
ATOM 752 C C . TRP A 1 96 ? -25.890 -9.776 31.731 1.00 56.00 96 TRP A C 1
ATOM 754 O O . TRP A 1 96 ? -25.666 -9.092 30.744 1.00 56.00 96 TRP A O 1
ATOM 764 N N . SER A 1 97 ? -27.113 -10.115 32.106 1.00 53.34 97 SER A N 1
ATOM 765 C CA . SER A 1 97 ? -28.287 -9.760 31.316 1.00 53.34 97 SER A CA 1
ATOM 766 C C . SER A 1 97 ? -28.974 -8.506 31.862 1.00 53.34 97 SER A C 1
ATOM 768 O O . SER A 1 97 ? -29.101 -8.324 33.071 1.00 53.34 97 SER A O 1
ATOM 770 N N . ILE A 1 98 ? -29.424 -7.641 30.961 1.00 53.09 98 ILE A N 1
ATOM 771 C CA . ILE A 1 98 ? -30.239 -6.455 31.207 1.00 53.09 98 ILE A CA 1
ATOM 772 C C . ILE A 1 98 ? -31.457 -6.582 30.294 1.00 53.09 98 ILE A C 1
ATOM 774 O O . ILE A 1 98 ? -31.324 -6.568 29.075 1.00 53.09 98 ILE A O 1
ATOM 778 N N . THR A 1 99 ? -32.649 -6.716 30.859 1.00 48.31 99 THR A N 1
ATOM 779 C CA . THR A 1 99 ? -33.878 -6.821 30.063 1.00 48.31 99 THR A CA 1
ATOM 780 C C . THR A 1 99 ? -34.478 -5.439 29.839 1.00 48.31 99 THR A C 1
ATOM 782 O O . THR A 1 99 ? -34.692 -4.689 30.790 1.00 48.31 99 THR A O 1
ATOM 785 N N . GLU A 1 100 ? -34.775 -5.106 28.584 1.00 48.28 100 GLU A N 1
ATOM 786 C CA . GLU A 1 100 ? -35.597 -3.950 28.229 1.00 48.28 100 GLU A CA 1
ATOM 787 C C . GLU A 1 100 ? -37.061 -4.273 28.576 1.00 48.28 100 GLU A C 1
ATOM 789 O O . GLU A 1 100 ? -37.607 -5.268 28.096 1.00 48.28 100 GLU A O 1
ATOM 794 N N . TYR A 1 101 ? -37.687 -3.488 29.460 1.00 42.25 101 TYR A N 1
ATOM 795 C CA . TYR A 1 101 ? -39.035 -3.769 29.971 1.00 42.25 101 TYR A CA 1
ATOM 796 C C . TYR A 1 101 ? -40.035 -2.673 29.580 1.00 42.25 101 TYR A C 1
ATOM 798 O O . TYR A 1 101 ? -39.897 -1.522 29.989 1.00 42.25 101 TYR A O 1
ATOM 806 N N . GLU A 1 102 ? -41.085 -3.041 28.841 1.00 40.53 102 GLU A N 1
ATOM 807 C CA . GLU A 1 102 ? -42.226 -2.176 28.507 1.00 40.53 102 GLU A CA 1
ATOM 808 C C . GLU A 1 102 ? -43.351 -2.342 29.550 1.00 40.53 102 GLU A C 1
ATOM 810 O O . GLU A 1 102 ? -44.343 -3.035 29.337 1.00 40.53 102 GLU A O 1
ATOM 815 N N . GLY A 1 103 ? -43.176 -1.757 30.737 1.00 41.56 103 GLY A N 1
ATOM 816 C CA . GLY A 1 103 ? -44.183 -1.752 31.810 1.00 41.56 103 GLY A CA 1
ATOM 817 C C . GLY A 1 103 ? -44.893 -0.409 31.983 1.00 41.56 103 GLY A C 1
ATOM 818 O O . GLY A 1 103 ? -44.546 0.566 31.332 1.00 41.56 103 GLY A O 1
ATOM 819 N N . LEU A 1 104 ? -45.824 -0.314 32.949 1.00 39.00 104 LEU A N 1
ATOM 820 C CA . LEU A 1 104 ? -46.473 0.937 33.417 1.00 39.00 104 LEU A CA 1
ATOM 821 C C . LEU A 1 104 ? -45.504 1.936 34.100 1.00 39.00 104 LEU A C 1
ATOM 823 O O . LEU A 1 104 ? -45.900 2.713 34.969 1.00 39.00 104 LEU A O 1
ATOM 827 N N . TYR A 1 105 ? -44.234 1.915 33.718 1.00 41.62 105 TYR A N 1
ATOM 828 C CA . TYR A 1 105 ? -43.256 2.934 34.042 1.00 41.62 105 TYR A CA 1
ATOM 829 C C . TYR A 1 105 ? -43.046 3.763 32.783 1.00 41.62 105 TYR A C 1
ATOM 831 O O . TYR A 1 105 ? -42.775 3.246 31.702 1.00 41.62 105 TYR A O 1
ATOM 839 N N . SER A 1 106 ? -43.220 5.069 32.912 1.00 38.22 106 SER A N 1
ATOM 840 C CA . SER A 1 106 ? -42.945 6.005 31.835 1.00 38.22 106 SER A CA 1
ATOM 841 C C . SER A 1 106 ? -41.450 5.991 31.543 1.00 38.22 106 SER A C 1
ATOM 843 O O . SER A 1 106 ? -40.665 6.346 32.421 1.00 38.22 106 SER A O 1
ATOM 845 N N . LYS A 1 107 ? -41.077 5.651 30.305 1.00 44.62 107 LYS A N 1
ATOM 846 C CA . LYS A 1 107 ? -39.890 6.190 29.632 1.00 44.62 107 LYS A CA 1
ATOM 847 C C . LYS A 1 107 ? -39.658 7.614 30.155 1.00 44.62 107 LYS A C 1
ATOM 849 O O . LYS A 1 107 ? -40.508 8.484 29.946 1.00 44.62 107 LYS A O 1
ATOM 854 N N . PHE A 1 108 ? -38.616 7.825 30.960 1.00 46.53 108 PHE A N 1
ATOM 855 C CA . PHE A 1 108 ? -38.418 9.132 31.577 1.00 46.53 108 PHE A CA 1
ATOM 856 C C . PHE A 1 108 ? -37.706 10.012 30.564 1.00 46.53 108 PHE A C 1
ATOM 858 O O . PHE A 1 108 ? -36.497 9.904 30.377 1.00 46.53 108 PHE A O 1
ATOM 865 N N . SER A 1 109 ? -38.480 10.853 29.890 1.00 50.03 109 SER A N 1
ATOM 866 C CA . SER A 1 109 ? -37.943 11.937 29.085 1.00 50.03 109 SER A CA 1
ATOM 867 C C . SER A 1 109 ? -37.408 12.999 30.042 1.00 50.03 109 SER A C 1
ATOM 869 O O . SER A 1 109 ? -38.157 13.542 30.859 1.00 50.03 109 SER A O 1
ATOM 871 N N . ASN A 1 110 ? -36.101 13.262 29.995 1.00 49.84 110 ASN A N 1
ATOM 872 C CA . ASN A 1 110 ? -35.487 14.280 30.832 1.00 49.84 110 ASN A CA 1
ATOM 873 C C . ASN A 1 110 ? -36.180 15.633 30.584 1.00 49.84 110 ASN A C 1
ATOM 875 O O . ASN A 1 110 ? -36.118 16.148 29.467 1.00 49.84 110 ASN A O 1
ATOM 879 N N . PRO A 1 111 ? -36.766 16.275 31.608 1.00 49.09 111 PRO A N 1
ATOM 880 C CA . PRO A 1 111 ? -37.470 17.541 31.435 1.00 49.09 111 PRO A CA 1
ATOM 881 C C . PRO A 1 111 ? -36.577 18.694 30.941 1.00 49.09 111 PRO A C 1
ATOM 883 O O . PRO A 1 111 ? -37.102 19.708 30.493 1.00 49.09 111 PRO A O 1
ATOM 886 N N . GLN A 1 112 ? -35.246 18.565 31.004 1.00 47.47 112 GLN A N 1
ATOM 887 C CA . GLN A 1 112 ? -34.308 19.581 30.518 1.00 47.47 112 GLN A CA 1
ATOM 888 C C . GLN A 1 112 ? -33.981 19.468 29.021 1.00 47.47 112 GLN A C 1
ATOM 890 O O . GLN A 1 112 ? -33.645 20.481 28.413 1.00 47.47 112 GLN A O 1
ATOM 895 N N . ASN A 1 113 ? -34.038 18.276 28.414 1.00 53.97 113 ASN A N 1
ATOM 896 C CA . ASN A 1 113 ? -33.644 18.103 27.005 1.00 53.97 113 ASN A CA 1
ATOM 897 C C . ASN A 1 113 ? -34.414 17.039 26.209 1.00 53.97 113 ASN A C 1
ATOM 899 O O . ASN A 1 113 ? -34.095 16.807 25.047 1.00 53.97 113 ASN A O 1
ATOM 903 N N . GLY A 1 114 ? -35.423 16.407 26.802 1.00 54.34 114 GLY A N 1
ATOM 904 C CA . GLY A 1 114 ? -36.303 15.461 26.127 1.00 54.34 114 GLY A CA 1
ATOM 905 C C . GLY A 1 114 ? -35.722 14.059 25.919 1.00 54.34 114 GLY A C 1
ATOM 906 O O . GLY A 1 114 ? -36.428 13.200 25.396 1.00 54.34 114 GLY A O 1
ATOM 907 N N . THR A 1 115 ? -34.473 13.800 26.319 1.00 53.16 115 THR A N 1
ATOM 908 C CA . THR A 1 115 ? -33.828 12.496 26.119 1.00 53.16 115 THR A CA 1
ATOM 909 C C . THR A 1 115 ? -34.421 11.457 27.058 1.00 53.16 115 THR A C 1
ATOM 911 O O . THR A 1 115 ? -34.503 11.679 28.264 1.00 53.16 115 THR A O 1
ATOM 914 N N . ASP A 1 116 ? -34.821 10.323 26.500 1.00 56.81 116 ASP A N 1
ATOM 915 C CA . ASP A 1 116 ? -35.297 9.178 27.270 1.00 56.81 116 ASP A CA 1
ATOM 916 C C . ASP A 1 116 ? -34.143 8.513 28.038 1.00 56.81 116 ASP A C 1
ATOM 918 O O . ASP A 1 116 ? -33.003 8.577 27.598 1.00 56.81 116 ASP A O 1
ATOM 922 N N . CYS A 1 117 ? -34.395 7.854 29.165 1.00 55.16 117 CYS A N 1
ATOM 923 C CA . CYS A 1 117 ? -33.357 7.169 29.950 1.00 55.16 117 CYS A CA 1
ATOM 924 C C . CYS A 1 117 ? -33.850 5.802 30.449 1.00 55.16 117 CYS A C 1
ATOM 926 O O . CYS A 1 117 ? -35.057 5.608 30.614 1.00 55.16 117 CYS A O 1
ATOM 928 N N . PHE A 1 118 ? -32.929 4.872 30.738 1.00 54.69 118 PHE A N 1
ATOM 929 C CA . PHE A 1 118 ? -33.266 3.638 31.462 1.00 54.69 118 PHE A CA 1
ATOM 930 C C . PHE A 1 118 ? -33.473 3.908 32.958 1.00 54.69 118 PHE A C 1
ATOM 932 O O . PHE A 1 118 ? -32.632 4.544 33.596 1.00 54.69 118 PHE A O 1
ATOM 939 N N . ASP A 1 119 ? -34.561 3.359 33.506 1.00 49.81 119 ASP A N 1
ATOM 940 C CA . ASP A 1 119 ? -34.906 3.353 34.934 1.00 49.81 119 ASP A CA 1
ATOM 941 C C . ASP A 1 119 ? -35.045 1.903 35.443 1.00 49.81 119 ASP A C 1
ATOM 943 O O . ASP A 1 119 ? -35.359 0.990 34.681 1.00 49.81 119 ASP A O 1
ATOM 947 N N . SER A 1 120 ? -34.804 1.672 36.734 1.00 46.88 120 SER A N 1
ATOM 948 C CA . SER A 1 120 ? -34.805 0.345 37.363 1.00 46.88 120 SER A CA 1
ATOM 949 C C . SER A 1 120 ? -35.624 0.333 38.660 1.00 46.88 120 SER A C 1
ATOM 951 O O . SER A 1 120 ? -35.092 0.409 39.771 1.00 46.88 120 SER A O 1
ATOM 953 N N . GLN A 1 121 ? -36.949 0.187 38.540 1.00 40.56 121 GLN A N 1
ATOM 954 C CA . GLN A 1 121 ? -37.854 0.011 39.686 1.00 40.56 121 GLN A CA 1
ATOM 955 C C . GLN A 1 121 ? -38.500 -1.388 39.777 1.00 40.56 121 GLN A C 1
ATOM 957 O O . GLN A 1 121 ? -38.747 -2.058 38.785 1.00 40.56 121 GLN A O 1
ATOM 962 N N . TYR A 1 122 ? -38.733 -1.794 41.030 1.00 38.09 122 TYR A N 1
ATOM 963 C CA . TYR A 1 122 ? -39.051 -3.116 41.604 1.00 38.09 122 TYR A CA 1
ATOM 964 C C . TYR A 1 122 ? -40.382 -3.792 41.212 1.00 38.09 122 TYR A C 1
ATOM 966 O O . TYR A 1 122 ? -41.401 -3.100 41.184 1.00 38.09 122 TYR A O 1
ATOM 974 N N . ARG A 1 123 ? -40.409 -5.146 41.178 1.00 41.03 123 ARG A N 1
ATOM 975 C CA . ARG A 1 123 ? -41.507 -5.987 41.730 1.00 41.03 123 ARG A CA 1
ATOM 976 C C . ARG A 1 123 ? -41.005 -7.282 42.407 1.00 41.03 123 ARG A C 1
ATOM 978 O O . ARG A 1 123 ? -39.815 -7.552 42.479 1.00 41.03 123 ARG A O 1
ATOM 985 N N . ALA A 1 124 ? -41.918 -7.938 43.126 1.00 37.03 124 ALA A N 1
ATOM 986 C CA . ALA A 1 124 ? -41.647 -8.888 44.199 1.00 37.03 124 ALA A CA 1
ATOM 987 C C . ALA A 1 124 ? -41.878 -10.358 43.818 1.00 37.03 124 ALA A C 1
ATOM 989 O O . ALA A 1 124 ? -42.883 -10.691 43.204 1.00 37.03 124 ALA A O 1
ATOM 990 N N . GLN A 1 125 ? -40.997 -11.185 44.394 1.00 36.75 125 GLN A N 1
ATOM 991 C CA . GLN A 1 125 ? -40.995 -12.638 44.621 1.00 36.75 125 GLN A CA 1
ATOM 992 C C . GLN A 1 125 ? -41.154 -13.551 43.391 1.00 36.75 125 GLN A C 1
ATOM 994 O O . GLN A 1 125 ? -42.255 -13.936 43.011 1.00 36.75 125 GLN A O 1
ATOM 999 N N . GLY A 1 126 ? -39.991 -13.958 42.862 1.00 42.25 126 GLY A N 1
ATOM 1000 C CA . GLY A 1 126 ? -39.812 -14.789 41.665 1.00 42.25 126 GLY A CA 1
ATOM 1001 C C . GLY A 1 126 ? -39.013 -14.107 40.544 1.00 42.25 126 GLY A C 1
ATOM 1002 O O . GLY A 1 126 ? -38.876 -14.697 39.484 1.00 42.25 126 GLY A O 1
ATOM 1003 N N . ASP A 1 127 ? -38.524 -12.880 40.767 1.00 36.69 127 ASP A N 1
ATOM 1004 C CA . ASP A 1 127 ? -37.959 -12.009 39.727 1.00 36.69 127 ASP A CA 1
ATOM 1005 C C . ASP A 1 127 ? -36.434 -12.144 39.558 1.00 36.69 127 ASP A C 1
ATOM 1007 O O . ASP A 1 127 ? -35.670 -11.820 40.471 1.00 36.69 127 ASP A O 1
ATOM 1011 N N . ASP A 1 128 ? -36.008 -12.503 38.343 1.00 36.41 128 ASP A N 1
ATOM 1012 C CA . ASP A 1 128 ? -34.613 -12.558 37.877 1.00 36.41 128 ASP A CA 1
ATOM 1013 C C . ASP A 1 128 ? -34.217 -11.251 37.150 1.00 36.41 128 ASP A C 1
ATOM 1015 O O . ASP A 1 128 ? -33.691 -11.256 36.036 1.00 36.41 128 ASP A O 1
ATOM 1019 N N . ALA A 1 129 ? -34.516 -10.097 37.761 1.00 33.31 129 ALA A N 1
ATOM 1020 C CA . ALA A 1 129 ? -34.247 -8.780 37.182 1.00 33.31 129 ALA A CA 1
ATOM 1021 C C . ALA A 1 129 ? -33.399 -7.876 38.088 1.00 33.31 129 ALA A C 1
ATOM 1023 O O . ALA A 1 129 ? -33.418 -7.925 39.319 1.00 33.31 129 ALA A O 1
ATOM 1024 N N . VAL A 1 130 ? -32.624 -7.022 37.431 1.00 35.69 130 VAL A N 1
ATOM 1025 C CA . VAL A 1 130 ? -31.592 -6.179 38.022 1.00 35.69 130 VAL A CA 1
ATOM 1026 C C . VAL A 1 130 ? -32.186 -4.938 38.719 1.00 35.69 130 VAL A C 1
ATOM 1028 O O . VAL A 1 130 ? -32.879 -4.137 38.091 1.00 35.69 130 VAL A O 1
ATOM 1031 N N . HIS A 1 131 ? -31.851 -4.727 40.004 1.00 35.22 131 HIS A N 1
ATOM 1032 C CA . HIS A 1 131 ? -32.332 -3.598 40.812 1.00 35.22 131 HIS A CA 1
ATOM 1033 C C . HIS A 1 131 ? -31.242 -2.838 41.565 1.00 35.22 131 HIS A C 1
ATOM 1035 O O . HIS A 1 131 ? -30.323 -3.375 42.180 1.00 35.22 131 HIS A O 1
ATOM 1041 N N . PHE A 1 132 ? -31.448 -1.531 41.602 1.00 40.47 132 PHE A N 1
ATOM 1042 C CA . PHE A 1 132 ? -30.463 -0.532 41.928 1.00 40.47 132 PHE A CA 1
ATOM 1043 C C . PHE A 1 132 ? -30.900 0.196 43.247 1.00 40.47 132 PHE A C 1
ATOM 1045 O O . PHE A 1 132 ? -31.618 1.185 43.185 1.00 40.47 132 PHE A O 1
ATOM 1052 N N . TRP A 1 133 ? -30.562 -0.296 44.472 1.00 31.84 133 TRP A N 1
ATOM 1053 C CA . TRP A 1 133 ? -31.003 0.318 45.768 1.00 31.84 133 TRP A CA 1
ATOM 1054 C C . TRP A 1 133 ? -30.001 0.356 46.952 1.00 31.84 133 TRP A C 1
ATOM 1056 O O . TRP A 1 133 ? -29.298 -0.619 47.211 1.00 31.84 133 TRP A O 1
ATOM 1066 N N . ALA A 1 134 ? -30.045 1.430 47.771 1.00 30.36 134 ALA A N 1
ATOM 1067 C CA . ALA A 1 134 ? -29.512 1.484 49.145 1.00 30.36 134 ALA A CA 1
ATOM 1068 C C . ALA A 1 134 ? -30.636 1.721 50.185 1.00 30.36 134 ALA A C 1
ATOM 1070 O O . ALA A 1 134 ? -31.419 2.660 50.088 1.00 30.36 134 ALA A O 1
ATOM 1071 N N . LYS A 1 135 ? -30.735 0.868 51.216 1.00 31.50 135 LYS A N 1
ATOM 1072 C CA . LYS A 1 135 ? -31.767 0.967 52.268 1.00 31.50 135 LYS A CA 1
ATOM 1073 C C . LYS A 1 135 ? -31.301 1.889 53.402 1.00 31.50 135 LYS A C 1
ATOM 1075 O O . LYS A 1 135 ? -30.429 1.506 54.178 1.00 31.50 135 LYS A O 1
ATOM 1080 N N . GLY A 1 136 ? -31.915 3.067 53.524 1.00 32.31 136 GLY A N 1
ATOM 1081 C CA . GLY A 1 136 ? -31.694 3.992 54.642 1.00 32.31 136 GLY A CA 1
ATOM 1082 C C . GLY A 1 136 ? -32.652 5.185 54.642 1.00 32.31 136 GLY A C 1
ATOM 1083 O O . GLY A 1 136 ? -32.272 6.267 54.231 1.00 32.31 136 GLY A O 1
ATOM 1084 N N . SER A 1 137 ? -33.900 4.952 55.061 1.00 35.97 137 SER A N 1
ATOM 1085 C CA . SER A 1 137 ? -34.865 5.913 55.639 1.00 35.97 137 SER A CA 1
ATOM 1086 C C . SER A 1 137 ? -34.784 7.414 55.279 1.00 35.97 137 SER A C 1
ATOM 1088 O O . SER A 1 137 ? -34.814 8.255 56.174 1.00 35.97 137 SER A O 1
ATOM 1090 N N . SER A 1 138 ? -34.822 7.781 54.001 1.00 33.00 138 SER A N 1
ATOM 1091 C CA . SER A 1 138 ? -35.372 9.076 53.579 1.00 33.00 138 SER A CA 1
ATOM 1092 C C . SER A 1 138 ? -36.060 8.922 52.225 1.00 33.00 138 SER A C 1
ATOM 1094 O O . SER A 1 138 ? -35.439 8.701 51.193 1.00 33.00 138 SER A O 1
ATOM 1096 N N . ARG A 1 139 ? -37.393 9.002 52.235 1.00 40.41 139 ARG A N 1
ATOM 1097 C CA . ARG A 1 139 ? -38.271 8.913 51.055 1.00 40.41 139 ARG A CA 1
ATOM 1098 C C . ARG A 1 139 ? -38.268 10.195 50.201 1.00 40.41 139 ARG A C 1
ATOM 1100 O O . ARG A 1 139 ? -39.247 10.482 49.525 1.00 40.41 139 ARG A O 1
ATOM 1107 N N . SER A 1 140 ? -37.194 10.976 50.213 1.00 43.19 140 SER A N 1
ATOM 1108 C CA . SER A 1 140 ? -37.137 12.226 49.456 1.00 43.19 140 SER A CA 1
ATOM 1109 C C . SER A 1 140 ? -35.709 12.545 49.017 1.00 43.19 140 SER A C 1
ATOM 1111 O O . SER A 1 140 ? -34.822 12.659 49.859 1.00 43.19 140 SER A O 1
ATOM 1113 N N . SER A 1 141 ? -35.558 12.704 47.696 1.00 38.25 141 SER A N 1
ATOM 1114 C CA . SER A 1 141 ? -34.484 13.387 46.955 1.00 38.25 141 SER A CA 1
ATOM 1115 C C . SER A 1 141 ? -33.086 12.750 46.874 1.00 38.25 141 SER A C 1
ATOM 1117 O O . SER A 1 141 ? -32.105 13.347 47.308 1.00 38.25 141 SER A O 1
ATOM 1119 N N . ALA A 1 142 ? -32.962 11.627 46.169 1.00 36.75 142 ALA A N 1
ATOM 1120 C CA . ALA A 1 142 ? -31.862 11.483 45.212 1.00 36.75 142 ALA A CA 1
ATOM 1121 C C . ALA A 1 142 ? -32.506 11.136 43.858 1.00 36.75 142 ALA A C 1
ATOM 1123 O O . ALA A 1 142 ? -33.253 10.155 43.813 1.00 36.75 142 ALA A O 1
ATOM 1124 N N . PRO A 1 143 ? -32.354 11.964 42.808 1.00 39.34 143 PRO A N 1
ATOM 1125 C CA . PRO A 1 143 ? -32.945 11.675 41.508 1.00 39.34 143 PRO A CA 1
ATOM 1126 C C . PRO A 1 143 ? -32.451 10.308 41.022 1.00 39.34 143 PRO A C 1
ATOM 1128 O O . PRO A 1 143 ? -31.294 9.940 41.214 1.00 39.34 143 PRO A O 1
ATOM 1131 N N . TYR A 1 144 ? -33.378 9.534 40.473 1.00 48.22 144 TYR A N 1
ATOM 1132 C CA . TYR A 1 144 ? -33.172 8.208 39.901 1.00 48.22 144 TYR A CA 1
ATOM 1133 C C . TYR A 1 144 ? -31.912 8.193 39.016 1.00 48.22 144 TYR A C 1
ATOM 1135 O O . TYR A 1 144 ? -31.777 9.045 38.137 1.00 48.22 144 TYR A O 1
ATOM 1143 N N . GLN A 1 145 ? -30.965 7.279 39.269 1.00 51.78 145 GLN A N 1
ATOM 1144 C CA . GLN A 1 145 ? -29.711 7.226 38.507 1.00 51.78 145 GLN A CA 1
ATOM 1145 C C . GLN A 1 145 ? -30.007 6.776 37.075 1.00 51.78 145 GLN A C 1
ATOM 1147 O O . GLN A 1 145 ? -30.205 5.594 36.813 1.00 51.78 145 GLN A O 1
ATOM 1152 N N . CYS A 1 146 ? -30.063 7.741 36.163 1.00 59.56 146 CYS A N 1
ATOM 1153 C CA . CYS A 1 146 ? -30.255 7.502 34.741 1.00 59.56 146 CYS A CA 1
ATOM 1154 C C . CYS A 1 146 ? -28.903 7.164 34.116 1.00 59.56 146 CYS A C 1
ATOM 1156 O O . CYS A 1 146 ? -27.967 7.958 34.229 1.00 59.56 146 CYS A O 1
ATOM 1158 N N . PHE A 1 147 ? -28.790 6.019 33.449 1.00 70.81 147 PHE A N 1
ATOM 1159 C CA . PHE A 1 147 ? -27.595 5.702 32.673 1.00 70.81 147 PHE A CA 1
ATOM 1160 C C . PHE A 1 147 ? -27.752 6.159 31.233 1.00 70.81 147 PHE A C 1
ATOM 1162 O O . PHE A 1 147 ? -28.817 6.012 30.632 1.00 70.81 147 PHE A O 1
ATOM 1169 N N . VAL A 1 148 ? -26.658 6.670 30.683 1.00 71.56 148 VAL A N 1
ATOM 1170 C CA . VAL A 1 148 ? -26.506 6.862 29.246 1.00 71.56 148 VAL A CA 1
ATOM 1171 C C . VAL A 1 148 ? -25.275 6.146 28.737 1.00 71.56 148 VAL A C 1
ATOM 1173 O O . VAL A 1 148 ? -24.278 5.974 29.444 1.00 71.56 148 VAL A O 1
ATOM 1176 N N . PHE A 1 149 ? -25.384 5.727 27.487 1.00 79.12 149 PHE A N 1
ATOM 1177 C CA . PHE A 1 149 ? -24.394 4.933 26.794 1.00 79.12 149 PHE A CA 1
ATOM 1178 C C . PHE A 1 149 ? -23.661 5.831 25.818 1.00 79.12 149 PHE A C 1
ATOM 1180 O O . PHE A 1 149 ? -24.255 6.440 24.926 1.00 79.12 149 PHE A O 1
ATOM 1187 N N . GLU A 1 150 ? -22.358 5.924 26.011 1.00 83.06 150 GLU A N 1
ATOM 1188 C CA . GLU A 1 150 ? -21.461 6.546 25.060 1.00 83.06 150 GLU A CA 1
ATOM 1189 C C . GLU A 1 150 ? -20.828 5.425 24.231 1.00 83.06 150 GLU A C 1
ATOM 1191 O O . GLU A 1 150 ? -20.091 4.616 24.803 1.00 83.06 150 GLU A O 1
ATOM 1196 N N . PRO A 1 151 ? -21.121 5.317 22.923 1.00 79.38 151 PRO A N 1
ATOM 1197 C CA . PRO A 1 151 ? -20.443 4.346 22.079 1.00 79.38 151 PRO A CA 1
ATOM 1198 C C . PRO A 1 151 ? -18.946 4.637 22.111 1.00 79.38 151 PRO A C 1
ATOM 1200 O O . PRO A 1 151 ? -18.499 5.758 21.860 1.00 79.38 151 PRO A O 1
ATOM 1203 N N . VAL A 1 152 ? -18.177 3.617 22.461 1.00 77.12 152 VAL A N 1
ATOM 1204 C CA . VAL A 1 152 ? -16.733 3.612 22.283 1.00 77.12 152 VAL A CA 1
ATOM 1205 C C . VAL A 1 152 ? -16.549 2.983 20.922 1.00 77.12 152 VAL A C 1
ATOM 1207 O O . VAL A 1 152 ? -16.949 1.835 20.730 1.00 77.12 152 VAL A O 1
ATOM 1210 N N . ALA A 1 153 ? -15.994 3.733 19.971 1.00 61.72 153 ALA A N 1
ATOM 1211 C CA . ALA A 1 153 ? -15.506 3.104 18.754 1.00 61.72 153 ALA A CA 1
ATOM 1212 C C . ALA A 1 153 ? -14.628 1.933 19.204 1.00 61.72 153 ALA A C 1
ATOM 1214 O O . ALA A 1 153 ? -13.707 2.150 19.998 1.00 61.72 153 ALA A O 1
ATOM 1215 N N . GLU A 1 154 ? -14.971 0.700 18.810 1.00 51.03 154 GLU A N 1
ATOM 1216 C CA . GLU A 1 154 ? -14.040 -0.403 19.018 1.00 51.03 154 GLU A CA 1
ATOM 1217 C C . GLU A 1 154 ? -12.698 0.085 18.484 1.00 51.03 154 GLU A C 1
ATOM 1219 O O . GLU A 1 154 ? -12.655 0.639 17.382 1.00 51.03 154 GLU A O 1
ATOM 1224 N N . GLU A 1 155 ? -11.631 -0.056 19.281 1.00 49.88 155 GLU A N 1
ATOM 1225 C CA . GLU A 1 155 ? -10.290 -0.065 18.704 1.00 49.88 155 GLU A CA 1
ATOM 1226 C C . GLU A 1 155 ? -10.415 -1.122 17.620 1.00 49.88 155 GLU A C 1
ATOM 1228 O O . GLU A 1 155 ? -10.628 -2.291 17.980 1.00 49.88 155 GLU A O 1
ATOM 1233 N N . PRO A 1 156 ? -10.441 -0.740 16.328 1.00 48.50 156 PRO A N 1
ATOM 1234 C CA . PRO A 1 156 ? -10.632 -1.729 15.299 1.00 48.50 156 PRO A CA 1
ATOM 1235 C C . PRO A 1 156 ? -9.544 -2.750 15.582 1.00 48.50 156 PRO A C 1
ATOM 1237 O O . PRO A 1 156 ? -8.417 -2.374 15.936 1.00 48.50 156 PRO A O 1
ATOM 1240 N N . GLN A 1 157 ? -9.876 -4.039 15.546 1.00 52.62 157 GLN A N 1
ATOM 1241 C CA . GLN A 1 157 ? -8.821 -5.030 15.505 1.00 52.62 157 GLN A CA 1
ATOM 1242 C C . GLN A 1 157 ? -8.118 -4.753 14.181 1.00 52.62 157 GLN A C 1
ATOM 1244 O O . GLN A 1 157 ? -8.540 -5.247 13.142 1.00 52.62 157 GLN A O 1
ATOM 1249 N N . ASN A 1 158 ? -7.149 -3.834 14.214 1.00 72.69 158 ASN A N 1
ATOM 1250 C CA . ASN A 1 158 ? -6.490 -3.312 13.045 1.00 72.69 158 ASN A CA 1
ATOM 1251 C C . ASN A 1 158 ? -5.788 -4.543 12.511 1.00 72.69 158 ASN A C 1
ATOM 1253 O O . ASN A 1 158 ? -4.856 -5.042 13.133 1.00 72.69 158 ASN A O 1
ATOM 1257 N N . LYS A 1 159 ? -6.338 -5.132 11.456 1.00 86.94 159 LYS A N 1
ATOM 1258 C CA . LYS A 1 159 ? -5.661 -6.148 10.678 1.00 86.94 159 LYS A CA 1
ATOM 1259 C C . LYS A 1 159 ? -4.995 -5.423 9.527 1.00 86.94 159 LYS A C 1
ATOM 1261 O O . LYS A 1 159 ? -5.546 -4.458 8.987 1.00 86.94 159 LYS A O 1
ATOM 1266 N N . LEU A 1 160 ? -3.803 -5.860 9.173 1.00 91.62 160 LEU A N 1
ATOM 1267 C CA . LEU A 1 160 ? -3.033 -5.267 8.097 1.00 91.62 160 LEU A CA 1
ATOM 1268 C C . LEU A 1 160 ? -2.495 -6.376 7.218 1.00 91.62 160 LEU A C 1
ATOM 1270 O O . LEU A 1 160 ? -1.740 -7.226 7.677 1.00 91.62 160 LEU A O 1
ATOM 1274 N N . ASP A 1 161 ? -2.861 -6.314 5.950 1.00 95.81 161 ASP A N 1
ATOM 1275 C CA . ASP A 1 161 ? -2.308 -7.166 4.919 1.00 95.81 161 ASP A CA 1
ATOM 1276 C C . ASP A 1 161 ? -1.402 -6.328 4.024 1.00 95.81 161 ASP A C 1
ATOM 1278 O O . ASP A 1 161 ? -1.809 -5.288 3.492 1.00 95.81 161 ASP A O 1
ATOM 1282 N N . ILE A 1 162 ? -0.172 -6.802 3.843 1.00 96.38 162 ILE A N 1
ATOM 1283 C CA . ILE A 1 162 ? 0.817 -6.167 2.976 1.00 96.38 162 ILE A CA 1
ATOM 1284 C C . ILE A 1 162 ? 1.295 -7.174 1.938 1.00 96.38 162 ILE A C 1
ATOM 1286 O O . ILE A 1 162 ? 1.816 -8.232 2.288 1.00 96.38 162 ILE A O 1
ATOM 1290 N N . VAL A 1 163 ? 1.164 -6.832 0.661 1.00 98.31 163 VAL A N 1
ATOM 1291 C CA . VAL A 1 163 ? 1.816 -7.546 -0.439 1.00 98.31 163 VAL A CA 1
ATOM 1292 C C . VAL A 1 163 ? 3.024 -6.735 -0.886 1.00 98.31 163 VAL A C 1
ATOM 1294 O O . VAL A 1 163 ? 2.888 -5.597 -1.335 1.00 98.31 163 VAL A O 1
ATOM 1297 N N . PHE A 1 164 ? 4.207 -7.328 -0.791 1.00 97.94 164 PHE A N 1
ATOM 1298 C CA . PHE A 1 164 ? 5.406 -6.803 -1.432 1.00 97.94 164 PHE A CA 1
ATOM 1299 C C . PHE A 1 164 ? 5.498 -7.372 -2.842 1.00 97.94 164 PHE A C 1
ATOM 1301 O O . PHE A 1 164 ? 5.566 -8.588 -3.003 1.00 97.94 164 PHE A O 1
ATOM 1308 N N . ILE A 1 165 ? 5.516 -6.510 -3.852 1.00 98.56 165 ILE A N 1
ATOM 1309 C CA . ILE A 1 165 ? 5.841 -6.896 -5.223 1.00 98.56 165 ILE A CA 1
ATOM 1310 C C . ILE A 1 165 ? 7.303 -6.515 -5.452 1.00 98.56 165 ILE A C 1
ATOM 1312 O O . ILE A 1 165 ? 7.639 -5.332 -5.472 1.00 98.56 165 ILE A O 1
ATOM 1316 N N . GLN A 1 166 ? 8.168 -7.517 -5.572 1.00 98.00 166 GLN A N 1
ATOM 1317 C CA . GLN A 1 166 ? 9.614 -7.351 -5.654 1.00 98.00 166 GLN A CA 1
ATOM 1318 C C . GLN A 1 166 ? 10.107 -7.699 -7.053 1.00 98.00 166 GLN A C 1
ATOM 1320 O O . GLN A 1 166 ? 10.106 -8.866 -7.460 1.00 98.00 166 GLN A O 1
ATOM 1325 N N . ASP A 1 167 ? 10.607 -6.686 -7.744 1.00 97.69 167 ASP A N 1
ATOM 1326 C CA . ASP A 1 167 ? 11.439 -6.867 -8.922 1.00 97.69 167 ASP A CA 1
ATOM 1327 C C . ASP A 1 167 ? 12.645 -7.752 -8.563 1.00 97.69 167 ASP A C 1
ATOM 1329 O O . ASP A 1 167 ? 13.340 -7.527 -7.565 1.00 97.69 167 ASP A O 1
ATOM 1333 N N . SER A 1 168 ? 12.823 -8.837 -9.311 1.00 96.88 168 SER A N 1
ATOM 1334 C CA . SER A 1 168 ? 13.846 -9.852 -9.068 1.00 96.88 168 SER A CA 1
ATOM 1335 C C . SER A 1 168 ? 14.767 -10.052 -10.272 1.00 96.88 168 SER A C 1
ATOM 1337 O O . SER A 1 168 ? 15.328 -11.148 -10.429 1.00 96.88 168 SER A O 1
ATOM 1339 N N . THR A 1 169 ? 14.939 -9.022 -11.105 1.00 96.06 169 THR A N 1
ATOM 1340 C CA . THR A 1 169 ? 15.941 -9.001 -12.179 1.00 96.06 169 THR A CA 1
ATOM 1341 C C . THR A 1 169 ? 17.317 -8.589 -11.662 1.00 96.06 169 THR A C 1
ATOM 1343 O O . THR A 1 169 ? 17.514 -8.292 -10.481 1.00 96.06 169 THR A O 1
ATOM 1346 N N . GLY A 1 170 ? 18.335 -8.679 -12.524 1.00 93.88 170 GLY A N 1
ATOM 1347 C CA . GLY A 1 170 ? 19.739 -8.591 -12.113 1.00 93.88 170 GLY A CA 1
ATOM 1348 C C . GLY A 1 170 ? 20.117 -7.316 -11.344 1.00 93.88 170 GLY A C 1
ATOM 1349 O O . GLY A 1 170 ? 20.923 -7.392 -10.412 1.00 93.88 170 GLY A O 1
ATOM 1350 N N . SER A 1 171 ? 19.529 -6.165 -11.685 1.00 92.81 171 SER A N 1
ATOM 1351 C CA . SER A 1 171 ? 19.806 -4.871 -11.038 1.00 92.81 171 SER A CA 1
ATOM 1352 C C . SER A 1 171 ? 19.334 -4.818 -9.579 1.00 92.81 171 SER A C 1
ATOM 1354 O O . SER A 1 171 ? 19.929 -4.124 -8.749 1.00 92.81 171 SER A O 1
ATOM 1356 N N . GLN A 1 172 ? 18.334 -5.623 -9.214 1.00 95.94 172 GLN A N 1
ATOM 1357 C CA . GLN A 1 172 ? 17.685 -5.561 -7.906 1.00 95.94 172 GLN A CA 1
ATOM 1358 C C . GLN A 1 172 ? 18.416 -6.292 -6.779 1.00 95.94 172 GLN A C 1
ATOM 1360 O O . GLN A 1 172 ? 18.019 -6.197 -5.613 1.00 95.94 172 GLN A O 1
ATOM 1365 N N . GLN A 1 173 ? 19.511 -7.007 -7.066 1.00 95.12 173 GLN A N 1
ATOM 1366 C CA . GLN A 1 173 ? 20.162 -7.866 -6.069 1.00 95.12 173 GLN A CA 1
ATOM 1367 C C . GLN A 1 173 ? 20.594 -7.109 -4.806 1.00 95.12 173 GLN A C 1
ATOM 1369 O O . GLN A 1 173 ? 20.508 -7.654 -3.700 1.00 95.12 173 GLN A O 1
ATOM 1374 N N . MET A 1 174 ? 21.030 -5.854 -4.945 1.00 93.94 174 MET A N 1
ATOM 1375 C CA . MET A 1 174 ? 21.402 -5.014 -3.805 1.00 93.94 174 MET A CA 1
ATOM 1376 C C . MET A 1 174 ? 20.200 -4.659 -2.918 1.00 93.94 174 MET A C 1
ATOM 1378 O O . MET A 1 174 ? 20.318 -4.726 -1.695 1.00 93.94 174 MET A O 1
ATOM 1382 N N . TYR A 1 175 ? 19.038 -4.365 -3.505 1.00 94.31 175 TYR A N 1
ATOM 1383 C CA . TYR A 1 175 ? 17.812 -4.037 -2.773 1.00 94.31 175 TYR A CA 1
ATOM 1384 C C . TYR A 1 175 ? 17.231 -5.267 -2.069 1.00 94.31 175 TYR A C 1
ATOM 1386 O O . TYR A 1 175 ? 16.870 -5.189 -0.894 1.00 94.31 175 TYR A O 1
ATOM 1394 N N . ILE A 1 176 ? 17.263 -6.436 -2.719 1.00 94.62 176 ILE A N 1
ATOM 1395 C CA . ILE A 1 176 ? 16.879 -7.714 -2.096 1.00 94.62 176 ILE A CA 1
ATOM 1396 C C . ILE A 1 176 ? 17.774 -8.021 -0.884 1.00 94.62 176 ILE A C 1
ATOM 1398 O O . ILE A 1 176 ? 17.283 -8.403 0.179 1.00 94.62 176 ILE A O 1
ATOM 1402 N N . ASN A 1 177 ? 19.091 -7.810 -0.993 1.00 94.44 177 ASN A N 1
ATOM 1403 C CA . ASN A 1 177 ? 20.023 -8.004 0.126 1.00 94.44 177 ASN A CA 1
ATOM 1404 C C . ASN A 1 177 ? 19.755 -7.041 1.293 1.00 94.44 177 ASN A C 1
ATOM 1406 O O . ASN A 1 177 ? 19.849 -7.425 2.465 1.00 94.44 177 ASN A O 1
ATOM 1410 N N . ALA A 1 178 ? 19.389 -5.801 0.978 1.00 92.88 178 ALA A N 1
ATOM 1411 C CA . ALA A 1 178 ? 19.010 -4.803 1.965 1.00 92.88 178 ALA A CA 1
ATOM 1412 C C . ALA A 1 178 ? 17.727 -5.210 2.710 1.00 92.88 178 ALA A C 1
ATOM 1414 O O . ALA A 1 178 ? 17.702 -5.201 3.944 1.00 92.88 178 ALA A O 1
ATOM 1415 N N . ALA A 1 179 ? 16.704 -5.656 1.972 1.00 91.69 179 ALA A N 1
ATOM 1416 C CA . ALA A 1 179 ? 15.446 -6.148 2.526 1.00 91.69 179 ALA A CA 1
ATOM 1417 C C . ALA A 1 179 ? 15.653 -7.383 3.418 1.00 91.69 179 ALA A C 1
ATOM 1419 O O . ALA A 1 179 ? 15.162 -7.406 4.546 1.00 91.69 179 ALA A O 1
ATOM 1420 N N . ARG A 1 180 ? 16.455 -8.366 2.978 1.00 92.12 180 ARG A N 1
ATOM 1421 C CA . ARG A 1 180 ? 16.822 -9.555 3.777 1.00 92.12 180 ARG A CA 1
ATOM 1422 C C . ARG A 1 180 ? 17.402 -9.187 5.138 1.00 92.12 180 ARG A C 1
ATOM 1424 O O . ARG A 1 180 ? 17.047 -9.795 6.141 1.00 92.12 180 ARG A O 1
ATOM 1431 N N . THR A 1 181 ? 18.283 -8.189 5.170 1.00 90.75 181 THR A N 1
ATOM 1432 C CA . THR A 1 181 ? 18.942 -7.754 6.409 1.00 90.75 181 THR A CA 1
ATOM 1433 C C . THR A 1 181 ? 17.948 -7.151 7.407 1.00 90.75 181 THR A C 1
ATOM 1435 O O . THR A 1 181 ? 18.116 -7.326 8.610 1.00 90.75 181 THR A O 1
ATOM 1438 N N . GLN A 1 182 ? 16.905 -6.463 6.928 1.00 91.44 182 GLN A N 1
ATOM 1439 C CA . GLN A 1 182 ? 16.042 -5.636 7.780 1.00 91.44 182 GLN A CA 1
ATOM 1440 C C . GLN A 1 182 ? 14.610 -6.137 7.924 1.00 91.44 182 GLN A C 1
ATOM 1442 O O . GLN A 1 182 ? 13.877 -5.555 8.717 1.00 91.44 182 GLN A O 1
ATOM 1447 N N . ILE A 1 183 ? 14.193 -7.201 7.233 1.00 89.75 183 ILE A N 1
ATOM 1448 C CA . ILE A 1 183 ? 12.789 -7.637 7.210 1.00 89.75 183 ILE A CA 1
ATOM 1449 C C . ILE A 1 183 ? 12.196 -7.838 8.610 1.00 89.75 183 ILE A C 1
ATOM 1451 O O . ILE A 1 183 ? 11.100 -7.359 8.888 1.00 89.75 183 ILE A O 1
ATOM 1455 N N . LYS A 1 184 ? 12.952 -8.443 9.535 1.00 90.94 184 LYS A N 1
ATOM 1456 C CA . LYS A 1 184 ? 12.531 -8.605 10.936 1.00 90.94 184 LYS A CA 1
ATOM 1457 C C . LYS A 1 184 ? 12.283 -7.266 11.624 1.00 90.94 184 LYS A C 1
ATOM 1459 O O . LYS A 1 184 ? 11.303 -7.119 12.347 1.00 90.94 184 LYS A O 1
ATOM 1464 N N . GLN A 1 185 ? 13.160 -6.292 11.392 1.00 91.38 185 GLN A N 1
ATOM 1465 C CA . GLN A 1 185 ? 13.028 -4.965 11.978 1.00 91.38 185 GLN A CA 1
ATOM 1466 C C . GLN A 1 185 ? 11.908 -4.157 11.311 1.00 91.38 185 GLN A C 1
ATOM 1468 O O . GLN A 1 185 ? 11.181 -3.468 12.012 1.00 91.38 185 GLN A O 1
ATOM 1473 N N . ILE A 1 186 ? 11.723 -4.276 9.993 1.00 88.94 186 ILE A N 1
ATOM 1474 C CA . ILE A 1 186 ? 10.602 -3.667 9.262 1.00 88.94 186 ILE A CA 1
ATOM 1475 C C . ILE A 1 186 ? 9.279 -4.168 9.838 1.00 88.94 186 ILE A C 1
ATOM 1477 O O . ILE A 1 186 ? 8.427 -3.366 10.203 1.00 88.94 186 ILE A O 1
ATOM 1481 N N . ILE A 1 187 ? 9.119 -5.488 9.958 1.00 87.12 187 ILE A N 1
ATOM 1482 C CA . ILE A 1 187 ? 7.888 -6.094 10.474 1.00 87.12 187 ILE A CA 1
ATOM 1483 C C . ILE A 1 187 ? 7.631 -5.649 11.915 1.00 87.12 187 ILE A C 1
ATOM 1485 O O . ILE A 1 187 ? 6.517 -5.232 12.232 1.00 87.12 187 ILE A O 1
ATOM 1489 N N . LYS A 1 188 ? 8.670 -5.658 12.756 1.00 87.56 188 LYS A N 1
ATOM 1490 C CA . LYS A 1 188 ? 8.573 -5.167 14.129 1.00 87.56 188 LYS A CA 1
ATOM 1491 C C . LYS A 1 188 ? 8.160 -3.694 14.186 1.00 87.56 188 LYS A C 1
ATOM 1493 O O . LYS A 1 188 ? 7.234 -3.355 14.910 1.00 87.56 188 LYS A O 1
ATOM 1498 N N . ASP A 1 189 ? 8.796 -2.824 13.404 1.00 87.25 189 ASP A N 1
ATOM 1499 C CA . ASP A 1 189 ? 8.462 -1.398 13.381 1.00 87.25 189 ASP A CA 1
ATOM 1500 C C . ASP A 1 189 ? 7.022 -1.156 12.916 1.00 87.25 189 ASP A C 1
ATOM 1502 O O . ASP A 1 189 ? 6.349 -0.272 13.440 1.00 87.25 189 ASP A O 1
ATOM 1506 N N . VAL A 1 190 ? 6.550 -1.925 11.930 1.00 84.19 190 VAL A N 1
ATOM 1507 C CA . VAL A 1 190 ? 5.168 -1.865 11.438 1.00 84.19 190 VAL A CA 1
ATOM 1508 C C . VAL A 1 190 ? 4.182 -2.257 12.534 1.00 84.19 190 VAL A C 1
ATOM 1510 O O . VAL A 1 190 ? 3.172 -1.574 12.714 1.00 84.19 190 VAL A O 1
ATOM 1513 N N . GLN A 1 191 ? 4.478 -3.326 13.275 1.00 83.56 191 GLN A N 1
ATOM 1514 C CA . GLN A 1 191 ? 3.653 -3.771 14.396 1.00 83.56 191 GLN A CA 1
ATOM 1515 C C . GLN A 1 191 ? 3.624 -2.718 15.511 1.00 83.56 191 GLN A C 1
ATOM 1517 O O . GLN A 1 191 ? 2.545 -2.270 15.902 1.00 83.56 191 GLN A O 1
ATOM 1522 N N . ASP A 1 192 ? 4.803 -2.259 15.940 1.00 82.50 192 ASP A N 1
ATOM 1523 C CA . ASP A 1 192 ? 4.977 -1.323 17.052 1.00 82.50 192 ASP A CA 1
ATOM 1524 C C . ASP A 1 192 ? 4.363 0.056 16.744 1.00 82.50 192 ASP A C 1
ATOM 1526 O O . ASP A 1 192 ? 3.562 0.570 17.524 1.00 82.50 192 ASP A O 1
ATOM 1530 N N . LYS A 1 193 ? 4.694 0.663 15.593 1.00 77.19 193 LYS A N 1
ATOM 1531 C CA . LYS A 1 193 ? 4.203 2.007 15.220 1.00 77.19 193 LYS A CA 1
ATOM 1532 C C . LYS A 1 193 ? 2.741 2.012 14.805 1.00 77.19 193 LYS A C 1
ATOM 1534 O O . LYS A 1 193 ? 2.052 3.015 14.962 1.00 77.19 193 LYS A O 1
ATOM 1539 N N . GLY A 1 194 ? 2.271 0.904 14.244 1.00 69.12 194 GLY A N 1
ATOM 1540 C CA . GLY A 1 194 ? 0.890 0.762 13.816 1.00 69.12 194 GLY A CA 1
ATOM 1541 C C . GLY A 1 194 ? -0.075 0.349 14.931 1.00 69.12 194 GLY A C 1
ATOM 1542 O O . GLY A 1 194 ? -1.282 0.340 14.699 1.00 69.12 194 GLY A O 1
ATOM 1543 N N . GLY A 1 195 ? 0.431 0.010 16.124 1.00 72.25 195 GLY A N 1
ATOM 1544 C CA . GLY A 1 195 ? -0.388 -0.463 17.243 1.00 72.25 195 GLY A CA 1
ATOM 1545 C C . GLY A 1 195 ? -1.029 -1.831 16.987 1.00 72.25 195 GLY A C 1
ATOM 1546 O O . GLY A 1 195 ? -2.106 -2.120 17.511 1.00 72.25 195 GLY A O 1
ATOM 1547 N N . TYR A 1 196 ? -0.401 -2.667 16.156 1.00 79.12 196 TYR A N 1
ATOM 1548 C CA . TYR A 1 196 ? -0.924 -3.982 15.795 1.00 79.12 196 TYR A CA 1
ATOM 1549 C C . TYR A 1 196 ? -0.523 -5.028 16.833 1.00 79.12 196 TYR A C 1
ATOM 1551 O O . TYR A 1 196 ? 0.626 -5.090 17.263 1.00 79.12 196 TYR A O 1
ATOM 1559 N N . LYS A 1 197 ? -1.467 -5.897 17.203 1.00 77.38 197 LYS A N 1
ATOM 1560 C CA . LYS A 1 197 ? -1.174 -7.075 18.030 1.00 77.38 197 LYS A CA 1
ATOM 1561 C C . LYS A 1 197 ? -0.453 -8.141 17.202 1.00 77.38 197 LYS A C 1
ATOM 1563 O O . LYS A 1 197 ? -0.609 -8.205 15.979 1.00 77.38 197 LYS A O 1
ATOM 1568 N N . ASP A 1 198 ? 0.274 -9.022 17.884 1.00 74.06 198 ASP A N 1
ATOM 1569 C CA . ASP A 1 198 ? 0.880 -10.198 17.259 1.00 74.06 198 ASP A CA 1
ATOM 1570 C C . ASP A 1 198 ? -0.168 -11.002 16.479 1.00 74.06 198 ASP A C 1
ATOM 1572 O O . ASP A 1 198 ? -1.258 -11.295 16.974 1.00 74.06 198 ASP A O 1
ATOM 1576 N N . GLY A 1 199 ? 0.161 -11.340 15.232 1.00 79.00 199 GLY A N 1
ATOM 1577 C CA . GLY A 1 199 ? -0.731 -12.067 14.326 1.00 79.00 199 GLY A CA 1
ATOM 1578 C C . GLY A 1 199 ? -1.760 -11.210 13.579 1.00 79.00 199 GLY A C 1
ATOM 1579 O O . GLY A 1 199 ? -2.384 -11.727 12.657 1.00 79.00 199 GLY A O 1
ATOM 1580 N N . SER A 1 200 ? -1.911 -9.920 13.903 1.00 86.06 200 SER A N 1
ATOM 1581 C CA . SER A 1 200 ? -2.804 -9.010 13.165 1.00 86.06 200 SER A CA 1
ATOM 1582 C C . SER A 1 200 ? -2.200 -8.472 11.865 1.00 86.06 200 SER A C 1
ATOM 1584 O O . SER A 1 200 ? -2.930 -7.923 11.042 1.00 86.06 200 SER A O 1
ATOM 1586 N N . VAL A 1 201 ? -0.885 -8.606 11.674 1.00 91.12 201 VAL A N 1
ATOM 1587 C CA . VAL A 1 201 ? -0.213 -8.217 10.429 1.00 91.12 201 VAL A CA 1
ATOM 1588 C C . VAL A 1 201 ? 0.158 -9.466 9.643 1.00 91.12 201 VAL A C 1
ATOM 1590 O O . VAL A 1 201 ? 0.830 -10.354 10.175 1.00 91.12 201 VAL A O 1
ATOM 1593 N N . ARG A 1 202 ? -0.272 -9.533 8.382 1.00 94.88 202 ARG A N 1
ATOM 1594 C CA . ARG A 1 202 ? 0.102 -10.583 7.435 1.00 94.88 202 ARG A CA 1
ATOM 1595 C C . ARG A 1 202 ? 0.855 -9.977 6.263 1.00 94.88 202 ARG A C 1
ATOM 1597 O O . ARG A 1 202 ? 0.555 -8.881 5.792 1.00 94.88 202 ARG A O 1
ATOM 1604 N N . PHE A 1 203 ? 1.816 -10.732 5.764 1.00 94.81 203 PHE A N 1
ATOM 1605 C CA . PHE A 1 203 ? 2.689 -10.322 4.680 1.00 94.81 203 PHE A CA 1
ATOM 1606 C C . PHE A 1 203 ? 2.678 -11.382 3.583 1.00 94.81 203 PHE A C 1
ATOM 1608 O O . PHE A 1 203 ? 2.732 -12.576 3.874 1.00 94.81 203 PHE A O 1
ATOM 1615 N N . SER A 1 204 ? 2.640 -10.954 2.330 1.00 97.69 204 SER A N 1
ATOM 1616 C CA . SER A 1 204 ? 2.829 -11.786 1.141 1.00 97.69 204 SER A CA 1
ATOM 1617 C C . SER A 1 204 ? 3.921 -11.165 0.273 1.00 97.69 204 SER A C 1
ATOM 1619 O O . SER A 1 204 ? 4.193 -9.965 0.355 1.00 97.69 204 SER A O 1
ATOM 1621 N N . LEU A 1 205 ? 4.597 -12.001 -0.510 1.00 98.12 205 LEU A N 1
ATOM 1622 C CA . LEU A 1 205 ? 5.668 -11.600 -1.411 1.00 98.12 205 LEU A CA 1
ATOM 1623 C C . LEU A 1 205 ? 5.341 -12.119 -2.806 1.00 98.12 205 LEU A C 1
ATOM 1625 O O . LEU A 1 205 ? 5.049 -13.297 -2.982 1.00 98.12 205 LEU A O 1
ATOM 1629 N N . ILE A 1 206 ? 5.411 -11.249 -3.798 1.00 98.56 206 ILE A N 1
ATOM 1630 C CA . ILE A 1 206 ? 5.273 -11.591 -5.207 1.00 98.56 206 ILE A CA 1
ATOM 1631 C C . ILE A 1 206 ? 6.551 -11.131 -5.881 1.00 98.56 206 ILE A C 1
ATOM 1633 O O . ILE A 1 206 ? 6.791 -9.937 -6.026 1.00 98.56 206 ILE A O 1
ATOM 1637 N N . ALA A 1 207 ? 7.396 -12.082 -6.254 1.00 98.12 207 ALA A N 1
ATOM 1638 C CA . ALA A 1 207 ? 8.562 -11.785 -7.067 1.00 98.12 207 ALA A CA 1
ATOM 1639 C C . ALA A 1 207 ? 8.162 -11.808 -8.538 1.00 98.12 207 ALA A C 1
ATOM 1641 O O . ALA A 1 207 ? 7.434 -12.712 -8.951 1.00 98.12 207 ALA A O 1
ATOM 1642 N N . PHE A 1 208 ? 8.658 -10.866 -9.329 1.00 97.94 208 PHE A N 1
ATOM 1643 C CA . PHE A 1 208 ? 8.514 -10.912 -10.779 1.00 97.94 208 PHE A CA 1
ATOM 1644 C C . PHE A 1 208 ? 9.867 -10.745 -11.465 1.00 97.94 208 PHE A C 1
ATOM 1646 O O . PHE A 1 208 ? 10.834 -10.277 -10.860 1.00 97.94 208 PHE A O 1
ATOM 1653 N N . ARG A 1 209 ? 9.927 -11.199 -12.712 1.00 96.44 209 ARG A N 1
ATOM 1654 C CA . ARG A 1 209 ? 11.027 -10.945 -13.639 1.00 96.44 209 ARG A CA 1
ATOM 1655 C C . ARG A 1 209 ? 10.432 -10.522 -14.972 1.00 96.44 209 ARG A C 1
ATOM 1657 O O . ARG A 1 209 ? 9.787 -9.487 -15.056 1.00 96.44 209 ARG A O 1
ATOM 1664 N N . ASP A 1 210 ? 10.583 -11.350 -15.992 1.00 97.19 210 ASP A N 1
ATOM 1665 C CA . ASP A 1 210 ? 10.320 -10.966 -17.365 1.00 97.19 210 ASP A CA 1
ATOM 1666 C C . ASP A 1 210 ? 9.707 -12.136 -18.144 1.00 97.19 210 ASP A C 1
ATOM 1668 O O . ASP A 1 210 ? 9.733 -13.297 -17.716 1.00 97.19 210 ASP A O 1
ATOM 1672 N N . HIS A 1 211 ? 9.107 -11.826 -19.284 1.00 97.38 211 HIS A N 1
ATOM 1673 C CA . HIS A 1 211 ? 8.472 -12.789 -20.165 1.00 97.38 211 HIS A CA 1
ATOM 1674 C C . HIS A 1 211 ? 9.488 -13.460 -21.101 1.00 97.38 211 HIS A C 1
ATOM 1676 O O . HIS A 1 211 ? 10.463 -12.848 -21.546 1.00 9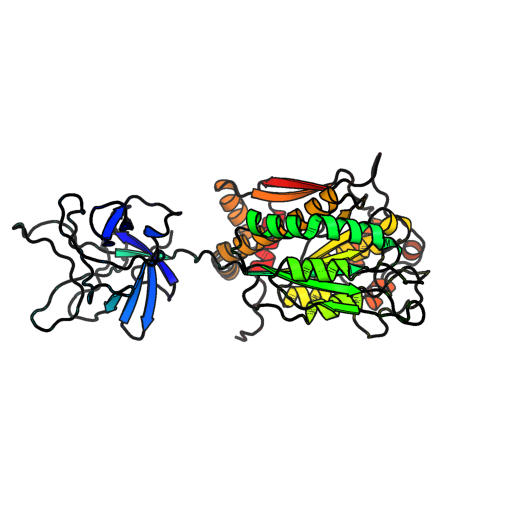7.38 211 HIS A O 1
ATOM 1682 N N . PRO A 1 212 ? 9.251 -14.717 -21.517 1.00 95.31 212 PRO A N 1
ATOM 1683 C CA . PRO A 1 212 ? 10.015 -15.313 -22.607 1.00 95.31 212 PRO A CA 1
ATOM 1684 C C . PRO A 1 212 ? 9.800 -14.534 -23.918 1.00 95.31 212 PRO A C 1
ATOM 1686 O O . PRO A 1 212 ? 8.652 -14.262 -24.270 1.00 95.31 212 PRO A O 1
ATOM 1689 N N . PRO A 1 213 ? 10.853 -14.247 -24.710 1.00 94.44 213 PRO A N 1
ATOM 1690 C CA . PRO A 1 213 ? 12.166 -14.890 -24.675 1.00 94.44 213 PRO A CA 1
ATOM 1691 C C . PRO A 1 213 ? 13.217 -14.232 -23.770 1.00 94.44 213 PRO A C 1
ATOM 1693 O O . PRO A 1 213 ? 14.311 -14.795 -23.696 1.00 94.44 213 PRO A O 1
ATOM 1696 N N . GLN A 1 214 ? 12.914 -13.100 -23.134 1.00 94.50 214 GLN A N 1
ATOM 1697 C CA . GLN A 1 214 ? 13.869 -12.302 -22.354 1.00 94.50 214 GLN A CA 1
ATOM 1698 C C . GLN A 1 214 ? 14.317 -13.062 -21.115 1.00 94.50 214 GLN A C 1
ATOM 1700 O O . GLN A 1 214 ? 15.509 -13.284 -20.910 1.00 94.50 214 GLN A O 1
ATOM 1705 N N . ASP A 1 215 ? 13.350 -13.625 -20.391 1.00 93.81 215 ASP A N 1
ATOM 1706 C CA . ASP A 1 215 ? 13.602 -14.562 -19.308 1.00 93.81 215 ASP A CA 1
ATOM 1707 C C . ASP A 1 215 ? 12.804 -15.860 -19.506 1.00 93.81 215 ASP A C 1
ATOM 1709 O O . ASP A 1 215 ? 11.677 -15.885 -19.993 1.00 93.81 215 ASP A O 1
ATOM 1713 N N . ARG A 1 216 ? 13.425 -16.992 -19.173 1.00 93.50 216 ARG A N 1
ATOM 1714 C CA . ARG A 1 216 ? 12.841 -18.341 -19.288 1.00 93.50 216 ARG A CA 1
ATOM 1715 C C . ARG A 1 216 ? 12.640 -19.023 -17.936 1.00 93.50 216 ARG A C 1
ATOM 1717 O O . ARG A 1 216 ? 12.270 -20.193 -17.906 1.00 93.50 216 ARG A O 1
ATOM 1724 N N . SER A 1 217 ? 12.944 -18.338 -16.839 1.00 94.56 217 SER A N 1
ATOM 1725 C CA . SER A 1 217 ? 12.881 -18.877 -15.485 1.00 94.56 217 SER A CA 1
ATOM 1726 C C . SER A 1 217 ? 11.456 -18.837 -14.936 1.00 94.56 217 SER A C 1
ATOM 1728 O O . SER A 1 217 ? 10.841 -19.887 -14.763 1.00 94.56 217 SER A O 1
ATOM 1730 N N . PHE A 1 218 ? 10.922 -17.645 -14.685 1.00 95.38 218 PHE A N 1
ATOM 1731 C CA . PHE A 1 218 ? 9.541 -17.401 -14.283 1.00 95.38 218 PHE A CA 1
ATOM 1732 C C . PHE A 1 218 ? 9.159 -15.952 -14.592 1.00 95.38 218 PHE A C 1
ATOM 1734 O O . PHE A 1 218 ? 10.017 -15.076 -14.570 1.00 95.38 218 PHE A O 1
ATOM 1741 N N . VAL A 1 219 ? 7.867 -15.715 -14.825 1.00 97.25 219 VAL A N 1
ATOM 1742 C CA . VAL A 1 219 ? 7.312 -14.359 -14.956 1.00 97.25 219 VAL A CA 1
ATOM 1743 C C . VAL A 1 219 ? 6.982 -13.814 -13.570 1.00 97.25 219 VAL A C 1
ATOM 1745 O O . VAL A 1 219 ? 7.538 -12.803 -13.157 1.00 97.25 219 VAL A O 1
ATOM 1748 N N . THR A 1 220 ? 6.155 -14.540 -12.809 1.00 97.88 220 THR A N 1
ATOM 1749 C CA . THR A 1 220 ? 5.853 -14.252 -11.402 1.00 97.88 220 THR A CA 1
ATOM 1750 C C . THR A 1 220 ? 6.041 -15.484 -10.519 1.00 97.88 220 THR A C 1
ATOM 1752 O O . THR A 1 220 ? 5.939 -16.633 -10.959 1.00 97.88 220 THR A O 1
ATOM 1755 N N . LYS A 1 221 ? 6.341 -15.242 -9.243 1.00 97.69 221 LYS A N 1
ATOM 1756 C CA . LYS A 1 221 ? 6.408 -16.244 -8.182 1.00 97.69 221 LYS A CA 1
ATOM 1757 C C . LYS A 1 221 ? 5.695 -15.702 -6.948 1.00 97.69 221 LYS A C 1
ATOM 1759 O O . LYS A 1 221 ? 6.185 -14.783 -6.290 1.00 97.69 221 LYS A O 1
ATOM 1764 N N . VAL A 1 222 ? 4.544 -16.293 -6.642 1.00 98.06 222 VAL A N 1
ATOM 1765 C CA . VAL A 1 222 ? 3.671 -15.878 -5.538 1.00 98.06 222 VAL A CA 1
ATOM 1766 C C . VAL A 1 222 ? 3.990 -16.675 -4.279 1.00 98.06 222 VAL A C 1
ATOM 1768 O O . VAL A 1 222 ? 3.897 -17.903 -4.259 1.00 98.06 222 VAL A O 1
ATOM 1771 N N . TYR A 1 223 ? 4.313 -15.961 -3.209 1.00 98.00 223 TYR A N 1
ATOM 1772 C CA . TYR A 1 223 ? 4.428 -16.488 -1.859 1.00 98.00 223 TYR A CA 1
ATOM 1773 C C . TYR A 1 223 ? 3.210 -16.027 -1.044 1.00 98.00 223 TYR A C 1
ATOM 1775 O O . TYR A 1 223 ? 2.986 -14.817 -0.910 1.00 98.00 223 TYR A O 1
ATOM 1783 N N . PRO A 1 224 ? 2.399 -16.955 -0.510 1.00 96.56 224 PRO A N 1
ATOM 1784 C CA . PRO A 1 224 ? 1.119 -16.626 0.110 1.00 96.56 224 PRO A CA 1
ATOM 1785 C C . PRO A 1 224 ? 1.283 -15.817 1.402 1.00 96.56 224 PRO A C 1
ATOM 1787 O O . PRO A 1 224 ? 2.368 -15.748 1.982 1.00 96.56 224 PRO A O 1
ATOM 1790 N N . PHE A 1 225 ? 0.176 -15.231 1.865 1.00 97.25 225 PHE A N 1
ATOM 1791 C CA . PHE A 1 225 ? 0.135 -14.506 3.132 1.00 97.25 225 PHE A CA 1
ATOM 1792 C C . PHE A 1 225 ? 0.586 -15.372 4.311 1.00 97.25 225 PHE A C 1
ATOM 1794 O O . PHE A 1 225 ? 0.147 -16.509 4.480 1.00 97.25 225 PHE A O 1
ATOM 1801 N N . THR A 1 226 ? 1.409 -14.783 5.172 1.00 95.00 226 THR A N 1
ATOM 1802 C CA . THR A 1 226 ? 1.836 -15.347 6.450 1.00 95.00 226 THR A CA 1
ATOM 1803 C C . THR A 1 226 ? 1.911 -14.251 7.508 1.00 95.00 226 THR A C 1
ATOM 1805 O O . THR A 1 226 ? 2.258 -13.112 7.202 1.00 95.00 226 THR A O 1
ATOM 1808 N N . SER A 1 227 ? 1.603 -14.581 8.759 1.00 92.75 227 SER A N 1
ATOM 1809 C CA . SER A 1 227 ? 1.911 -13.736 9.920 1.00 92.75 227 SER A CA 1
ATOM 1810 C C . SER A 1 227 ? 3.224 -14.137 10.608 1.00 92.75 227 SER A C 1
ATOM 1812 O O . SER A 1 227 ? 3.660 -13.464 11.539 1.00 92.75 227 SER A O 1
ATOM 1814 N N . ASP A 1 228 ? 3.873 -15.217 10.154 1.00 92.12 228 ASP A N 1
ATOM 1815 C CA . ASP A 1 228 ? 5.168 -15.657 10.672 1.00 92.12 228 ASP A CA 1
ATOM 1816 C C . ASP A 1 228 ? 6.309 -14.924 9.959 1.00 92.12 228 ASP A C 1
ATOM 1818 O O . ASP A 1 228 ? 6.581 -15.116 8.769 1.00 92.12 228 ASP A O 1
ATOM 1822 N N . VAL A 1 229 ? 7.007 -14.103 10.737 1.00 89.56 229 VAL A N 1
ATOM 1823 C CA . VAL A 1 229 ? 8.163 -13.310 10.314 1.00 89.56 229 VAL A CA 1
ATOM 1824 C C . VAL A 1 229 ? 9.281 -14.186 9.746 1.00 89.56 229 VAL A C 1
ATOM 1826 O O . VAL A 1 229 ? 9.946 -13.781 8.796 1.00 89.56 229 VAL A O 1
ATOM 1829 N N . ASN A 1 230 ? 9.485 -15.389 10.286 1.00 92.31 230 ASN A N 1
ATOM 1830 C CA . ASN A 1 230 ? 10.539 -16.294 9.827 1.00 92.31 230 ASN A CA 1
ATOM 1831 C C . ASN A 1 230 ? 10.194 -16.917 8.471 1.00 92.31 230 ASN A C 1
ATOM 1833 O O . ASN A 1 230 ? 11.092 -17.172 7.673 1.00 92.31 230 ASN A O 1
ATOM 1837 N N . ILE A 1 231 ? 8.903 -17.126 8.189 1.00 94.75 231 ILE A N 1
ATOM 1838 C CA . ILE A 1 231 ? 8.443 -17.575 6.869 1.00 94.75 231 ILE A CA 1
ATOM 1839 C C . ILE A 1 231 ? 8.640 -16.454 5.840 1.00 94.75 231 ILE A C 1
ATOM 1841 O O . ILE A 1 231 ? 9.153 -16.696 4.754 1.00 94.75 231 ILE A O 1
ATOM 1845 N N . MET A 1 232 ? 8.298 -15.206 6.175 1.00 93.19 232 MET A N 1
ATOM 1846 C CA . MET A 1 232 ? 8.568 -14.084 5.265 1.00 93.19 232 MET A CA 1
ATOM 1847 C C . MET A 1 232 ? 10.078 -13.884 5.035 1.00 93.19 232 MET A C 1
ATOM 1849 O O . MET A 1 232 ? 10.518 -13.654 3.909 1.00 93.19 232 MET A O 1
ATOM 1853 N N . GLU A 1 233 ? 10.893 -14.020 6.082 1.00 92.38 233 GLU A N 1
ATOM 1854 C CA . GLU A 1 233 ? 12.350 -13.989 5.955 1.00 92.38 233 GLU A CA 1
ATOM 1855 C C . GLU A 1 233 ? 12.857 -15.098 5.025 1.00 92.38 233 GLU A C 1
ATOM 1857 O O . GLU A 1 233 ? 13.657 -14.803 4.138 1.00 92.38 233 GLU A O 1
ATOM 1862 N N . SER A 1 234 ? 12.381 -16.341 5.163 1.00 94.31 234 SER A N 1
ATOM 1863 C CA . SER A 1 234 ? 12.806 -17.437 4.285 1.00 94.31 234 SER A CA 1
ATOM 1864 C C . SER A 1 234 ? 12.404 -17.201 2.827 1.00 94.31 234 SER A C 1
ATOM 1866 O O . SER A 1 234 ? 13.225 -17.414 1.937 1.00 94.31 234 SER A O 1
ATOM 1868 N N . HIS A 1 235 ? 11.209 -16.656 2.573 1.00 94.50 235 HIS A N 1
ATOM 1869 C CA . HIS A 1 235 ? 10.786 -16.275 1.223 1.00 94.50 235 HIS A CA 1
ATOM 1870 C C . HIS A 1 235 ? 11.758 -15.280 0.572 1.00 94.50 235 HIS A C 1
ATOM 1872 O O . HIS A 1 235 ? 12.132 -15.458 -0.586 1.00 94.50 235 HIS A O 1
ATOM 1878 N N . LEU A 1 236 ? 12.214 -14.264 1.317 1.00 91.69 236 LEU A N 1
ATOM 1879 C CA . LEU A 1 236 ? 13.222 -13.313 0.833 1.00 91.69 236 LEU A CA 1
ATOM 1880 C C . LEU A 1 236 ? 14.606 -13.953 0.679 1.00 91.69 236 LEU A C 1
ATOM 1882 O O . LEU A 1 236 ? 15.345 -13.597 -0.240 1.00 91.69 236 LEU A O 1
ATOM 1886 N N . GLN A 1 237 ? 14.988 -14.887 1.554 1.00 91.62 237 GLN A N 1
ATOM 1887 C CA . GLN A 1 237 ? 16.247 -15.626 1.403 1.00 91.62 237 GLN A CA 1
ATOM 1888 C C . GLN A 1 237 ? 16.267 -16.450 0.109 1.00 91.62 237 GLN A C 1
ATOM 1890 O O . GLN A 1 237 ? 17.309 -16.510 -0.540 1.00 91.62 237 GLN A O 1
ATOM 1895 N N . ASP A 1 238 ? 15.122 -16.953 -0.346 1.00 91.69 238 ASP A N 1
ATOM 1896 C CA . ASP A 1 238 ? 15.010 -17.709 -1.598 1.00 91.69 238 ASP A CA 1
ATOM 1897 C C . ASP A 1 238 ? 15.116 -16.848 -2.875 1.00 91.69 238 ASP A C 1
ATOM 1899 O O . ASP A 1 238 ? 15.294 -17.392 -3.968 1.00 91.69 238 ASP A O 1
ATOM 1903 N N . LEU A 1 239 ? 15.005 -15.515 -2.781 1.00 93.31 239 LEU A N 1
ATOM 1904 C CA . LEU A 1 239 ? 15.026 -14.629 -3.953 1.00 93.31 239 LEU A CA 1
ATOM 1905 C C . LEU A 1 239 ? 16.441 -14.286 -4.422 1.00 93.31 239 LEU A C 1
ATOM 1907 O O . LEU A 1 239 ? 17.130 -13.451 -3.841 1.00 93.31 239 LEU A O 1
ATOM 1911 N N . ILE A 1 240 ? 16.881 -14.876 -5.525 1.00 94.38 240 ILE A N 1
ATOM 1912 C CA . ILE A 1 240 ? 18.120 -14.471 -6.202 1.00 94.38 240 ILE A CA 1
ATOM 1913 C C . ILE A 1 240 ? 17.738 -13.602 -7.395 1.00 94.38 240 ILE A C 1
ATOM 1915 O O . ILE A 1 240 ? 16.948 -14.033 -8.234 1.00 94.38 240 ILE A O 1
ATOM 1919 N N . ALA A 1 241 ? 18.285 -12.394 -7.471 1.00 94.56 241 ALA A N 1
ATOM 1920 C CA . ALA A 1 241 ? 18.050 -11.501 -8.594 1.00 94.56 241 ALA A CA 1
ATOM 1921 C C . ALA A 1 241 ? 18.833 -11.995 -9.814 1.00 94.56 241 ALA A C 1
ATOM 1923 O O . ALA A 1 241 ? 20.039 -12.241 -9.741 1.00 94.56 241 ALA A O 1
ATOM 1924 N N . SER A 1 242 ? 18.141 -12.194 -10.930 1.00 92.38 242 SER A N 1
ATOM 1925 C CA . SER A 1 242 ? 18.754 -12.599 -12.195 1.00 92.38 242 SER A CA 1
ATOM 1926 C C . SER A 1 242 ? 17.776 -12.406 -13.342 1.00 92.38 242 SER A C 1
ATOM 1928 O O . SER A 1 242 ? 16.576 -12.349 -13.106 1.00 92.38 242 SER A O 1
ATOM 1930 N N . GLY A 1 243 ? 18.277 -12.457 -14.572 1.00 87.56 243 GLY A N 1
ATOM 1931 C CA . GLY A 1 243 ? 17.424 -12.363 -15.752 1.00 87.56 243 GLY A CA 1
ATOM 1932 C C . GLY A 1 243 ? 17.002 -10.927 -16.044 1.00 87.56 243 GLY A C 1
ATOM 1933 O O . GLY A 1 243 ? 17.777 -10.009 -15.761 1.00 87.56 243 GLY A O 1
ATOM 1934 N N . GLY A 1 244 ? 15.813 -10.773 -16.627 1.00 84.56 244 GLY A N 1
ATOM 1935 C CA . GLY A 1 244 ? 15.440 -9.611 -17.442 1.00 84.56 244 GLY A CA 1
ATOM 1936 C C . GLY A 1 244 ? 15.962 -9.749 -18.878 1.00 84.56 244 GLY A C 1
ATOM 1937 O O . GLY A 1 244 ? 16.471 -10.807 -19.257 1.00 84.56 244 GLY A O 1
ATOM 1938 N N . GLY A 1 245 ? 15.919 -8.675 -19.662 1.00 88.50 245 GLY A N 1
ATOM 1939 C CA . GLY A 1 245 ? 16.590 -8.635 -20.964 1.00 88.50 245 GLY A CA 1
ATOM 1940 C C . GLY A 1 245 ? 16.383 -7.333 -21.724 1.00 88.50 245 GLY A C 1
ATOM 1941 O O . GLY A 1 245 ? 17.342 -6.751 -22.235 1.00 88.50 245 GLY A O 1
ATOM 1942 N N . ASP A 1 246 ? 15.149 -6.855 -21.762 1.00 87.69 246 ASP A N 1
ATOM 1943 C CA . ASP A 1 246 ? 14.705 -5.695 -22.522 1.00 87.69 246 ASP A CA 1
ATOM 1944 C C . ASP A 1 246 ? 14.113 -4.634 -21.602 1.00 87.69 246 ASP A C 1
ATOM 1946 O O . ASP A 1 246 ? 12.933 -4.349 -21.691 1.00 87.69 246 ASP A O 1
ATOM 1950 N N . GLY A 1 247 ? 14.946 -4.019 -20.758 1.00 91.12 247 GLY A N 1
ATOM 1951 C CA . GLY A 1 247 ? 14.601 -2.802 -20.015 1.00 91.12 247 GLY A CA 1
ATOM 1952 C C . GLY A 1 247 ? 13.338 -2.929 -19.145 1.00 91.12 247 GLY A C 1
ATOM 1953 O O . GLY A 1 247 ? 13.473 -3.291 -17.978 1.00 91.12 247 GLY A O 1
ATOM 1954 N N . PRO A 1 248 ? 12.139 -2.564 -19.654 1.00 96.56 248 PRO A N 1
ATOM 1955 C CA . PRO A 1 248 ? 10.863 -2.899 -19.021 1.00 96.56 248 PRO A CA 1
ATOM 1956 C C . PRO A 1 248 ? 10.678 -4.368 -18.613 1.00 96.56 248 PRO A C 1
ATOM 1958 O O . PRO A 1 248 ? 11.287 -5.259 -19.185 1.00 96.56 248 PRO A O 1
ATOM 1961 N N . GLU A 1 249 ? 9.781 -4.622 -17.655 1.00 97.56 249 GLU A N 1
ATOM 1962 C CA . GLU A 1 249 ? 9.596 -5.961 -17.073 1.00 97.56 249 GLU A CA 1
ATOM 1963 C C . GLU A 1 249 ? 8.111 -6.342 -16.837 1.00 97.56 249 GLU A C 1
ATOM 1965 O O . GLU A 1 249 ? 7.163 -5.660 -17.262 1.00 97.56 249 GLU A O 1
ATOM 1970 N N . ALA A 1 250 ? 7.878 -7.463 -16.139 1.00 97.81 250 ALA A N 1
ATOM 1971 C CA . ALA A 1 250 ? 6.563 -8.059 -15.896 1.00 97.81 250 ALA A CA 1
ATOM 1972 C C . ALA A 1 250 ? 5.812 -7.509 -14.658 1.00 97.81 250 ALA A C 1
ATOM 1974 O O . ALA A 1 250 ? 5.044 -8.234 -14.014 1.00 97.81 250 ALA A O 1
ATOM 1975 N N . GLN A 1 251 ? 5.956 -6.219 -14.320 1.00 97.88 251 GLN A N 1
ATOM 1976 C CA . GLN A 1 251 ? 5.238 -5.593 -13.190 1.00 97.88 251 GLN A CA 1
ATOM 1977 C C . GLN A 1 251 ? 3.711 -5.738 -13.331 1.00 97.88 251 GLN A C 1
ATOM 1979 O O . GLN A 1 251 ? 2.999 -5.834 -12.331 1.00 97.88 251 GLN A O 1
ATOM 1984 N N . ALA A 1 252 ? 3.191 -5.741 -14.564 1.00 98.56 252 ALA A N 1
ATOM 1985 C CA . ALA A 1 252 ? 1.761 -5.887 -14.838 1.00 98.56 252 ALA A CA 1
ATOM 1986 C C . ALA A 1 252 ? 1.196 -7.214 -14.301 1.00 98.56 252 ALA A C 1
ATOM 1988 O O . ALA A 1 252 ? 0.106 -7.228 -13.727 1.00 98.56 252 ALA A O 1
ATOM 1989 N N . ASP A 1 253 ? 1.954 -8.302 -14.445 1.00 98.69 253 ASP A N 1
ATOM 1990 C CA . ASP A 1 253 ? 1.607 -9.626 -13.931 1.00 98.69 253 ASP A CA 1
ATOM 1991 C C . ASP A 1 253 ? 1.688 -9.657 -12.404 1.00 98.69 253 ASP A C 1
ATOM 1993 O O . ASP A 1 253 ? 0.750 -10.102 -11.748 1.00 98.69 253 ASP A O 1
ATOM 1997 N N . GLY A 1 254 ? 2.747 -9.081 -11.821 1.00 98.62 254 GLY A N 1
ATOM 1998 C CA . GLY A 1 254 ? 2.887 -8.983 -10.365 1.00 98.62 254 GLY A CA 1
ATOM 1999 C C . GLY A 1 254 ? 1.756 -8.184 -9.704 1.00 98.62 254 GLY A C 1
ATOM 2000 O O . GLY A 1 254 ? 1.227 -8.585 -8.666 1.00 98.62 254 GLY A O 1
ATOM 2001 N N . LEU A 1 255 ? 1.332 -7.075 -10.322 1.00 98.81 255 LEU A N 1
ATOM 2002 C CA . LEU A 1 255 ? 0.179 -6.291 -9.869 1.00 98.81 255 LEU A CA 1
ATOM 2003 C C . LEU A 1 255 ? -1.122 -7.090 -9.986 1.00 98.81 255 LEU A C 1
ATOM 2005 O O . LEU A 1 255 ? -1.963 -7.023 -9.089 1.00 98.81 255 LEU A O 1
ATOM 2009 N N . PHE A 1 256 ? -1.308 -7.840 -11.074 1.00 98.69 256 PHE A N 1
ATOM 2010 C CA . PHE A 1 256 ? -2.499 -8.666 -11.256 1.00 98.69 256 PHE A CA 1
ATOM 2011 C C . PHE A 1 256 ? -2.570 -9.800 -10.223 1.00 98.69 256 PHE A C 1
ATOM 2013 O O . PHE A 1 256 ? -3.625 -10.015 -9.622 1.00 98.69 256 PHE A O 1
ATOM 2020 N N . ASP A 1 257 ? -1.450 -10.464 -9.940 1.00 98.75 257 ASP A N 1
ATOM 2021 C CA . ASP A 1 257 ? -1.357 -11.474 -8.884 1.00 98.75 257 ASP A CA 1
ATOM 2022 C C . ASP A 1 257 ? -1.642 -10.865 -7.501 1.00 98.75 257 ASP A C 1
ATOM 2024 O O . ASP A 1 257 ? -2.384 -11.447 -6.709 1.00 98.75 257 ASP A O 1
ATOM 2028 N N . ALA A 1 258 ? -1.133 -9.658 -7.222 1.00 98.69 258 ALA A N 1
ATOM 2029 C CA . ALA A 1 258 ? -1.404 -8.951 -5.969 1.00 98.69 258 ALA A CA 1
ATOM 2030 C C . ALA A 1 258 ? -2.887 -8.601 -5.804 1.00 98.69 258 ALA A C 1
ATOM 2032 O O . ALA A 1 258 ? -3.444 -8.754 -4.718 1.00 98.69 258 ALA A O 1
ATOM 2033 N N . TYR A 1 259 ? -3.550 -8.159 -6.876 1.00 98.38 259 TYR A N 1
ATOM 2034 C CA . TYR A 1 259 ? -4.988 -7.900 -6.853 1.00 98.38 259 TYR A CA 1
ATOM 2035 C C . TYR A 1 259 ? -5.790 -9.166 -6.503 1.00 98.38 259 TYR A C 1
ATOM 2037 O O . TYR A 1 259 ? -6.731 -9.088 -5.718 1.00 98.38 259 TYR A O 1
ATOM 2045 N N . ASN A 1 260 ? -5.382 -10.330 -7.019 1.00 97.69 260 ASN A N 1
ATOM 2046 C CA . ASN A 1 260 ? -6.051 -11.617 -6.791 1.00 97.69 260 ASN A CA 1
ATOM 2047 C C . ASN A 1 260 ? -5.549 -12.387 -5.551 1.00 97.69 260 ASN A C 1
ATOM 2049 O O . ASN A 1 260 ? -5.916 -13.549 -5.358 1.00 97.69 260 ASN A O 1
ATOM 2053 N N . ALA A 1 261 ? -4.703 -11.780 -4.713 1.00 97.75 261 ALA A N 1
ATOM 2054 C CA . ALA A 1 261 ? -4.188 -12.427 -3.510 1.00 97.75 261 ALA A CA 1
ATOM 2055 C C . ALA A 1 261 ? -5.301 -12.721 -2.479 1.00 97.75 261 ALA A C 1
ATOM 2057 O O . ALA A 1 261 ? -6.392 -12.155 -2.512 1.00 97.75 261 ALA A O 1
ATOM 2058 N N . ALA A 1 262 ? -5.016 -13.609 -1.522 1.00 96.19 262 ALA A N 1
ATOM 2059 C CA . ALA A 1 262 ? -5.963 -14.031 -0.483 1.00 96.19 262 ALA A CA 1
ATOM 2060 C C . ALA A 1 262 ? -6.076 -13.011 0.675 1.00 96.19 262 ALA A C 1
ATOM 2062 O O . ALA A 1 262 ? -5.730 -13.306 1.826 1.00 96.19 262 ALA A O 1
ATOM 2063 N N . TRP A 1 263 ? -6.520 -11.797 0.347 1.00 95.31 263 TRP A N 1
ATOM 2064 C CA . TRP A 1 263 ? -6.727 -10.697 1.290 1.00 95.31 263 TRP A CA 1
ATOM 2065 C C . TRP A 1 263 ? -7.745 -11.048 2.388 1.00 95.31 263 TRP A C 1
ATOM 2067 O O . TRP A 1 263 ? -8.694 -11.791 2.156 1.00 95.31 263 TRP A O 1
ATOM 2077 N N . ASP A 1 264 ? -7.554 -10.501 3.587 1.00 90.31 264 ASP A N 1
ATOM 2078 C CA . ASP A 1 264 ? -8.548 -10.503 4.662 1.00 90.31 264 ASP A CA 1
ATOM 2079 C C . ASP A 1 264 ? -9.478 -9.304 4.452 1.00 90.31 264 ASP A C 1
ATOM 2081 O O . ASP A 1 264 ? -9.031 -8.154 4.367 1.00 90.31 264 ASP A O 1
ATOM 2085 N N . ASP A 1 265 ? -10.778 -9.565 4.334 1.00 84.56 265 ASP A N 1
ATOM 2086 C CA . ASP A 1 265 ? -11.784 -8.536 4.073 1.00 84.56 265 ASP A CA 1
ATOM 2087 C C . ASP A 1 265 ? -11.799 -7.451 5.159 1.00 84.56 265 ASP A C 1
ATOM 2089 O O . ASP A 1 265 ? -11.988 -6.279 4.824 1.00 84.56 265 ASP A O 1
ATOM 2093 N N . ASP A 1 266 ? -11.473 -7.806 6.405 1.00 81.88 266 ASP A N 1
ATOM 2094 C CA . ASP A 1 266 ? -11.423 -6.888 7.547 1.00 81.88 266 ASP A CA 1
ATOM 2095 C C . ASP A 1 266 ? -10.082 -6.143 7.667 1.00 81.88 266 ASP A C 1
ATOM 2097 O O . ASP A 1 266 ? -9.937 -5.249 8.504 1.00 81.88 266 ASP A O 1
ATOM 2101 N N . ALA A 1 267 ? -9.072 -6.510 6.871 1.00 88.38 267 ALA A N 1
ATOM 2102 C CA . ALA A 1 267 ? -7.764 -5.874 6.925 1.00 88.38 267 ALA A CA 1
ATOM 2103 C C . ALA A 1 267 ? -7.701 -4.577 6.118 1.00 88.38 267 ALA A C 1
ATOM 2105 O O . ALA A 1 267 ? -8.299 -4.434 5.047 1.00 88.38 267 ALA A O 1
ATOM 2106 N N . THR A 1 268 ? -6.868 -3.656 6.606 1.00 89.06 268 THR A N 1
ATOM 2107 C CA . THR A 1 268 ? -6.267 -2.617 5.770 1.00 89.06 268 THR A CA 1
ATOM 2108 C C . THR A 1 268 ? -5.366 -3.299 4.745 1.00 89.06 268 THR A C 1
ATOM 2110 O O . THR A 1 268 ? -4.480 -4.061 5.126 1.00 89.06 268 THR A O 1
ATOM 2113 N N . LYS A 1 269 ? -5.588 -3.032 3.454 1.00 94.12 269 LYS A N 1
ATOM 2114 C CA . LYS A 1 269 ? -4.898 -3.711 2.349 1.00 94.12 269 LYS A CA 1
ATOM 2115 C C . LYS A 1 269 ? -3.903 -2.774 1.671 1.00 94.12 269 LYS A C 1
ATOM 2117 O O . LYS A 1 269 ? -4.245 -1.657 1.257 1.00 94.12 269 LYS A O 1
ATOM 2122 N N . MET A 1 270 ? -2.658 -3.221 1.551 1.00 95.00 270 MET A N 1
ATOM 2123 C CA . MET A 1 270 ? -1.595 -2.459 0.907 1.00 95.00 270 MET A CA 1
ATOM 2124 C C . MET A 1 270 ? -0.734 -3.324 -0.004 1.00 95.00 270 MET A C 1
ATOM 2126 O O . MET A 1 270 ? -0.295 -4.403 0.374 1.00 95.00 270 MET A O 1
ATOM 2130 N N . VAL A 1 271 ? -0.401 -2.772 -1.163 1.00 98.44 271 VAL A N 1
ATOM 2131 C CA . VAL A 1 271 ? 0.651 -3.244 -2.053 1.00 98.44 271 VAL A CA 1
ATOM 2132 C C . VAL A 1 271 ? 1.819 -2.258 -2.018 1.00 98.44 271 VAL A C 1
ATOM 2134 O O . VAL A 1 271 ? 1.614 -1.047 -2.127 1.00 98.44 271 VAL A O 1
ATOM 2137 N N . ILE A 1 272 ? 3.041 -2.774 -1.893 1.00 97.94 272 ILE A N 1
ATOM 2138 C CA . ILE A 1 272 ? 4.285 -2.018 -2.082 1.00 97.94 272 ILE A CA 1
ATOM 2139 C C . ILE A 1 272 ? 5.040 -2.652 -3.249 1.00 97.94 272 ILE A C 1
ATOM 2141 O O . ILE A 1 272 ? 5.532 -3.771 -3.129 1.00 97.94 272 ILE A O 1
ATOM 2145 N N . LEU A 1 273 ? 5.125 -1.936 -4.368 1.00 98.62 273 LEU A N 1
ATOM 2146 C CA . LEU A 1 273 ? 5.935 -2.301 -5.530 1.00 98.62 273 LEU A CA 1
ATOM 2147 C C . LEU A 1 273 ? 7.347 -1.727 -5.380 1.00 98.62 273 LEU A C 1
ATOM 2149 O O . LEU A 1 273 ? 7.492 -0.540 -5.107 1.00 98.62 273 LEU A O 1
ATOM 2153 N N . ILE A 1 274 ? 8.375 -2.549 -5.574 1.00 97.88 274 ILE A N 1
ATOM 2154 C CA . ILE A 1 274 ? 9.792 -2.167 -5.501 1.00 97.88 274 ILE A CA 1
ATOM 2155 C C . ILE A 1 274 ? 10.433 -2.521 -6.841 1.00 97.88 274 ILE A C 1
ATOM 2157 O O . ILE A 1 274 ? 10.427 -3.695 -7.204 1.00 97.88 274 ILE A O 1
ATOM 2161 N N . THR A 1 275 ? 10.940 -1.528 -7.577 1.00 97.62 275 THR A N 1
ATOM 2162 C CA . THR A 1 275 ? 11.481 -1.727 -8.936 1.00 97.62 275 THR A CA 1
ATOM 2163 C C . THR A 1 275 ? 12.326 -0.539 -9.397 1.00 97.62 275 THR A C 1
ATOM 2165 O O . THR A 1 275 ? 12.148 0.585 -8.916 1.00 97.62 275 THR A O 1
ATOM 2168 N N . ASP A 1 276 ? 13.254 -0.785 -10.320 1.00 95.19 276 ASP A N 1
ATOM 2169 C CA . ASP A 1 276 ? 14.008 0.243 -11.043 1.00 95.19 276 ASP A CA 1
ATOM 2170 C C . ASP A 1 276 ? 13.660 0.331 -12.536 1.00 95.19 276 ASP A C 1
ATOM 2172 O O . ASP A 1 276 ? 14.274 1.122 -13.246 1.00 95.19 276 ASP A O 1
ATOM 2176 N N . SER A 1 277 ? 12.660 -0.414 -13.009 1.00 95.75 277 SER A N 1
ATOM 2177 C CA . SER A 1 277 ? 12.198 -0.416 -14.400 1.00 95.75 277 SER A CA 1
ATOM 2178 C C . SER A 1 277 ? 10.690 -0.135 -14.489 1.00 95.75 277 SER A C 1
ATOM 2180 O O . SER A 1 277 ? 9.980 -0.224 -13.485 1.00 95.75 277 SER A O 1
ATOM 2182 N N . PRO A 1 278 ? 10.155 0.292 -15.646 1.00 96.44 278 PRO A N 1
ATOM 2183 C CA . PRO A 1 278 ? 8.713 0.388 -15.877 1.00 96.44 278 PRO A CA 1
ATOM 2184 C C . PRO A 1 278 ? 8.117 -0.944 -16.383 1.00 96.44 278 PRO A C 1
ATOM 2186 O O . PRO A 1 278 ? 8.855 -1.790 -16.876 1.00 96.44 278 PRO A O 1
ATOM 2189 N N . PRO A 1 279 ? 6.781 -1.130 -16.354 1.00 97.75 279 PRO A N 1
ATOM 2190 C CA . PRO A 1 279 ? 6.152 -2.259 -17.037 1.00 97.75 279 PRO A CA 1
ATOM 2191 C C . PRO A 1 279 ? 6.287 -2.180 -18.554 1.00 97.75 279 PRO A C 1
ATOM 2193 O O . PRO A 1 279 ? 6.298 -1.089 -19.139 1.00 97.75 279 PRO A O 1
ATOM 2196 N N . HIS A 1 280 ? 6.256 -3.346 -19.203 1.00 97.88 280 HIS A N 1
ATOM 2197 C CA . HIS A 1 280 ? 6.119 -3.433 -20.657 1.00 97.88 280 HIS A CA 1
ATOM 2198 C C . HIS A 1 280 ? 4.975 -2.565 -21.195 1.00 97.88 280 HIS A C 1
ATOM 2200 O O . HIS A 1 280 ? 3.898 -2.430 -20.602 1.00 97.88 280 HIS A O 1
ATOM 2206 N N . GLY A 1 281 ? 5.201 -1.992 -22.372 1.00 95.25 281 GLY A N 1
ATOM 2207 C CA . GLY A 1 281 ? 4.297 -1.083 -23.058 1.00 95.25 281 GLY A CA 1
ATOM 2208 C C . GLY A 1 281 ? 4.488 0.386 -22.685 1.00 95.25 281 GLY A C 1
ATOM 2209 O O . GLY A 1 281 ? 4.042 1.241 -23.454 1.00 95.25 281 GLY A O 1
ATOM 2210 N N . VAL A 1 282 ? 5.171 0.711 -21.584 1.00 94.88 282 VAL A N 1
ATOM 2211 C CA . VAL A 1 282 ? 5.362 2.103 -21.138 1.00 94.88 282 VAL A CA 1
ATOM 2212 C C . VAL A 1 282 ? 6.439 2.817 -21.942 1.00 94.88 282 VAL A C 1
ATOM 2214 O O . VAL A 1 282 ? 6.194 3.915 -22.450 1.00 94.88 282 VAL A O 1
ATOM 2217 N N . GLU A 1 283 ? 7.607 2.196 -22.105 1.00 91.31 283 GLU A N 1
ATOM 2218 C CA . GLU A 1 283 ? 8.712 2.836 -22.812 1.00 91.31 283 GLU A CA 1
ATOM 2219 C C . GLU A 1 283 ? 8.534 2.772 -24.341 1.00 91.31 283 GLU A C 1
ATOM 2221 O O . GLU A 1 283 ? 7.878 1.875 -24.897 1.00 91.31 283 GLU A O 1
ATOM 2226 N N . PRO A 1 284 ? 9.071 3.767 -25.064 1.00 85.19 284 PRO A N 1
ATOM 2227 C CA . PRO A 1 284 ? 8.955 3.844 -26.516 1.00 85.19 284 PRO A CA 1
ATOM 2228 C C . PRO A 1 284 ? 9.993 2.991 -27.252 1.00 85.19 284 PRO A C 1
ATOM 2230 O O . PRO A 1 284 ? 9.791 2.674 -28.424 1.00 85.19 284 PRO A O 1
ATOM 2233 N N . SER A 1 285 ? 11.084 2.622 -26.584 1.00 85.62 285 SER A N 1
ATOM 2234 C CA . SER A 1 285 ? 12.192 1.842 -27.134 1.00 85.62 285 SER A CA 1
ATOM 2235 C C . SER A 1 285 ? 12.761 0.892 -26.086 1.00 85.62 285 SER A C 1
ATOM 2237 O O . SER A 1 285 ? 12.470 1.050 -24.906 1.00 85.62 285 SER A O 1
ATOM 2239 N N . ALA A 1 286 ? 13.607 -0.045 -26.527 1.00 88.06 286 ALA A N 1
ATOM 2240 C CA . ALA A 1 286 ? 14.255 -1.044 -25.670 1.00 88.06 286 ALA A CA 1
ATOM 2241 C C . ALA A 1 286 ? 13.269 -1.911 -24.863 1.00 88.06 286 ALA A C 1
ATOM 2243 O O . ALA A 1 286 ? 13.623 -2.404 -23.807 1.00 88.06 286 ALA A O 1
ATOM 2244 N N . ASP A 1 287 ? 12.065 -2.105 -25.406 1.00 94.12 287 ASP A N 1
ATOM 2245 C CA . ASP A 1 287 ? 10.996 -2.947 -24.875 1.00 94.12 287 ASP A CA 1
ATOM 2246 C C . ASP A 1 287 ? 10.675 -4.010 -25.931 1.00 94.12 287 ASP A C 1
ATOM 2248 O O . ASP A 1 287 ? 10.281 -3.679 -27.055 1.00 94.12 287 ASP A O 1
ATOM 2252 N N . GLY A 1 288 ? 10.887 -5.280 -25.616 1.00 95.19 288 GLY A N 1
ATOM 2253 C CA . GLY A 1 288 ? 10.561 -6.420 -26.472 1.00 95.19 288 GLY A CA 1
ATOM 2254 C C . GLY A 1 288 ? 9.091 -6.821 -26.395 1.00 95.19 288 GLY A C 1
ATOM 2255 O O . GLY A 1 288 ? 8.638 -7.603 -27.235 1.00 95.19 288 GLY A O 1
ATOM 2256 N N . PHE A 1 289 ? 8.312 -6.197 -25.507 1.00 96.50 289 PHE A N 1
ATOM 2257 C CA . PHE A 1 289 ? 6.856 -6.286 -25.463 1.00 96.50 289 PHE A CA 1
ATOM 2258 C C . PHE A 1 289 ? 6.207 -4.891 -25.538 1.00 96.50 289 PHE A C 1
ATOM 2260 O O . PHE A 1 289 ? 5.403 -4.502 -24.687 1.00 96.50 289 PHE A O 1
ATOM 2267 N N . PRO A 1 290 ? 6.433 -4.132 -26.631 1.00 94.44 290 PRO A N 1
ATOM 2268 C CA . PRO A 1 290 ? 6.008 -2.732 -26.742 1.00 94.44 290 PRO A CA 1
ATOM 2269 C C . PRO A 1 290 ? 4.484 -2.534 -26.762 1.00 94.44 290 PRO A C 1
ATOM 2271 O O . PRO A 1 290 ? 4.015 -1.393 -26.668 1.00 94.44 290 PRO A O 1
ATOM 2274 N N . GLY A 1 291 ? 3.719 -3.620 -26.923 1.00 94.25 291 GLY A N 1
ATOM 2275 C CA . GLY A 1 291 ? 2.259 -3.660 -26.834 1.00 94.25 291 GLY A CA 1
ATOM 2276 C C . GLY A 1 291 ? 1.713 -3.842 -25.413 1.00 94.25 291 GLY A C 1
ATOM 2277 O O . GLY A 1 291 ? 0.494 -3.826 -25.250 1.00 94.25 291 GLY A O 1
ATOM 2278 N N . GLY A 1 292 ? 2.581 -3.989 -24.409 1.00 96.25 292 GLY A N 1
ATOM 2279 C CA . GLY A 1 292 ? 2.219 -4.323 -23.035 1.00 96.25 292 GLY A CA 1
ATOM 2280 C C . GLY A 1 292 ? 2.410 -5.805 -22.714 1.00 96.25 292 GLY A C 1
ATOM 2281 O O . GLY A 1 292 ? 2.912 -6.578 -23.530 1.00 96.25 292 GLY A O 1
ATOM 2282 N N . CYS A 1 293 ? 1.975 -6.195 -21.516 1.00 97.12 293 CYS A N 1
ATOM 2283 C CA . CYS A 1 293 ? 2.044 -7.568 -21.020 1.00 97.12 293 CYS A CA 1
ATOM 2284 C C . CYS A 1 293 ? 1.446 -8.585 -22.024 1.00 97.12 293 CYS A C 1
ATOM 2286 O O . CYS A 1 293 ? 0.277 -8.447 -22.409 1.00 97.12 293 CYS A O 1
ATOM 2288 N N . PRO A 1 294 ? 2.181 -9.654 -22.393 1.00 96.50 294 PRO A N 1
ATOM 2289 C CA . PRO A 1 294 ? 1.682 -10.738 -23.248 1.00 96.50 294 PRO A CA 1
ATOM 2290 C C . PRO A 1 294 ? 0.430 -11.443 -22.717 1.00 96.50 294 PRO A C 1
ATOM 2292 O O . PRO A 1 294 ? -0.402 -11.906 -23.497 1.00 96.50 294 PRO A O 1
ATOM 2295 N N . CYS A 1 295 ? 0.270 -11.501 -21.393 1.00 94.94 295 CYS A N 1
ATOM 2296 C CA . CYS A 1 295 ? -0.902 -12.065 -20.725 1.00 94.94 295 CYS A CA 1
ATOM 2297 C C . CYS A 1 295 ? -2.098 -11.101 -20.694 1.00 94.94 295 CYS A C 1
ATOM 2299 O O . CYS A 1 295 ? -3.138 -11.432 -20.131 1.00 94.94 295 CYS A O 1
ATOM 2301 N N . THR A 1 296 ? -1.993 -9.928 -21.330 1.00 94.19 296 THR A N 1
ATOM 2302 C CA . THR A 1 296 ? -3.032 -8.884 -21.416 1.00 94.19 296 THR A CA 1
ATOM 2303 C C . THR A 1 296 ? -3.406 -8.231 -20.082 1.00 94.19 296 THR A C 1
ATOM 2305 O O . THR A 1 296 ? -4.402 -7.507 -19.999 1.00 94.19 296 THR A O 1
ATOM 2308 N N . HIS A 1 297 ? -2.592 -8.438 -19.043 1.00 97.88 297 HIS A N 1
ATOM 2309 C CA . HIS A 1 297 ? -2.692 -7.694 -17.794 1.00 97.88 297 HIS A CA 1
ATOM 2310 C C . HIS A 1 297 ? -2.304 -6.230 -18.037 1.00 97.88 297 HIS A C 1
ATOM 2312 O O . HIS A 1 297 ? -1.270 -5.942 -18.637 1.00 97.88 297 HIS A O 1
ATOM 2318 N N . ASP A 1 298 ? -3.134 -5.293 -17.578 1.00 98.38 298 ASP A N 1
ATOM 2319 C CA . ASP A 1 298 ? -2.872 -3.862 -17.729 1.00 98.38 298 ASP A CA 1
ATOM 2320 C C . ASP A 1 298 ? -2.675 -3.217 -16.349 1.00 98.38 298 ASP A C 1
ATOM 2322 O O . ASP A 1 298 ? -3.601 -3.244 -15.535 1.00 98.38 298 ASP A O 1
ATOM 2326 N N . PRO A 1 299 ? -1.500 -2.634 -16.057 1.00 98.06 299 PRO A N 1
ATOM 2327 C CA . PRO A 1 299 ? -1.184 -2.112 -14.730 1.00 98.06 299 PRO A CA 1
ATOM 2328 C C . PRO A 1 299 ? -2.073 -0.931 -14.311 1.00 98.06 299 PRO A C 1
ATOM 2330 O O . PRO A 1 299 ? -2.434 -0.845 -13.138 1.00 98.06 299 PRO A O 1
ATOM 2333 N N . LEU A 1 300 ? -2.490 -0.055 -15.237 1.00 98.00 300 LEU A N 1
ATOM 2334 C CA . LEU A 1 300 ? -3.385 1.068 -14.915 1.00 98.00 300 LEU A CA 1
ATOM 2335 C C . LEU A 1 300 ? -4.787 0.564 -14.577 1.00 98.00 300 LEU A C 1
ATOM 2337 O O . LEU A 1 300 ? -5.394 1.001 -13.596 1.00 98.00 300 LEU A O 1
ATOM 2341 N N . ARG A 1 301 ? -5.282 -0.407 -15.351 1.00 97.75 301 ARG A N 1
ATOM 2342 C CA . ARG A 1 301 ? -6.563 -1.057 -15.069 1.00 97.75 301 ARG A CA 1
ATOM 2343 C C . ARG A 1 301 ? -6.529 -1.806 -13.739 1.00 97.75 301 ARG A C 1
ATOM 2345 O O . ARG A 1 301 ? -7.459 -1.668 -12.949 1.00 97.75 301 ARG A O 1
ATOM 2352 N N . THR A 1 302 ? -5.466 -2.561 -13.472 1.00 98.44 302 THR A N 1
ATOM 2353 C CA . THR A 1 302 ? -5.296 -3.287 -12.209 1.00 98.44 302 THR A CA 1
ATOM 2354 C C . THR A 1 302 ? -5.223 -2.326 -11.023 1.00 98.44 302 THR A C 1
ATOM 2356 O O . THR A 1 302 ? -5.879 -2.569 -10.015 1.00 98.44 302 THR A O 1
ATOM 2359 N N . ALA A 1 303 ? -4.520 -1.195 -11.141 1.00 97.94 303 ALA A N 1
ATOM 2360 C CA . ALA A 1 303 ? -4.490 -0.168 -10.099 1.00 97.94 303 ALA A CA 1
ATOM 2361 C C . ALA A 1 303 ? -5.882 0.435 -9.828 1.00 97.94 303 ALA A C 1
ATOM 2363 O O . ALA A 1 303 ? -6.269 0.602 -8.671 1.00 97.94 303 ALA A O 1
ATOM 2364 N N . ALA A 1 304 ? -6.678 0.696 -10.869 1.00 96.19 304 ALA A N 1
ATOM 2365 C CA . ALA A 1 304 ? -8.066 1.130 -10.700 1.00 96.19 304 ALA A CA 1
ATOM 2366 C C . ALA A 1 304 ? -8.930 0.055 -10.007 1.00 96.19 304 ALA A C 1
ATOM 2368 O O . ALA A 1 304 ? -9.716 0.370 -9.117 1.00 96.19 304 ALA A O 1
ATOM 2369 N N . MET A 1 305 ? -8.739 -1.223 -10.346 1.00 96.19 305 MET A N 1
ATOM 2370 C CA . MET A 1 305 ? -9.421 -2.336 -9.673 1.00 96.19 305 MET A CA 1
ATOM 2371 C C . MET A 1 305 ? -8.996 -2.473 -8.202 1.00 96.19 305 MET A C 1
ATOM 2373 O O . MET A 1 305 ? -9.843 -2.704 -7.341 1.00 96.19 305 MET A O 1
ATOM 2377 N N . MET A 1 306 ? -7.711 -2.275 -7.890 1.00 96.31 306 MET A N 1
ATOM 2378 C CA . MET A 1 306 ? -7.204 -2.217 -6.514 1.00 96.31 306 MET A CA 1
ATOM 2379 C C . MET A 1 306 ? -7.876 -1.093 -5.721 1.00 96.31 306 MET A C 1
ATOM 2381 O O . MET A 1 306 ? -8.346 -1.326 -4.610 1.00 96.31 306 MET A O 1
ATOM 2385 N N . LYS A 1 307 ? -8.007 0.102 -6.311 1.00 93.38 307 LYS A N 1
ATOM 2386 C CA . LYS A 1 307 ? -8.712 1.235 -5.694 1.00 93.38 307 LYS A CA 1
ATOM 2387 C C . LYS A 1 307 ? -10.146 0.876 -5.297 1.00 93.38 307 LYS A C 1
ATOM 2389 O O . LYS A 1 307 ? -10.566 1.213 -4.185 1.00 93.38 307 LYS A O 1
ATOM 2394 N N . ASP A 1 308 ? -10.877 0.218 -6.195 1.00 91.56 308 ASP A N 1
ATOM 2395 C CA . ASP A 1 308 ? -12.266 -0.204 -5.978 1.00 91.56 308 ASP A CA 1
ATOM 2396 C C . ASP A 1 308 ? -12.380 -1.315 -4.918 1.00 91.56 308 ASP A C 1
ATOM 2398 O O . ASP A 1 308 ? -13.382 -1.387 -4.207 1.00 91.56 308 ASP A O 1
ATOM 2402 N N . ALA A 1 309 ? -11.335 -2.131 -4.761 1.00 91.12 309 ALA A N 1
ATOM 2403 C CA . ALA A 1 309 ? -11.211 -3.167 -3.732 1.00 91.12 309 ALA A CA 1
ATOM 2404 C C . ALA A 1 309 ? -10.620 -2.665 -2.392 1.00 91.12 309 ALA A C 1
ATOM 2406 O O . ALA A 1 309 ? -10.302 -3.467 -1.516 1.00 91.12 309 ALA A O 1
ATOM 2407 N N . ASP A 1 310 ? -10.454 -1.348 -2.223 1.00 89.50 310 ASP A N 1
ATOM 2408 C CA . ASP A 1 310 ? -9.783 -0.711 -1.076 1.00 89.50 310 ASP A CA 1
ATOM 2409 C C . ASP A 1 310 ? -8.338 -1.188 -0.820 1.00 89.50 310 ASP A C 1
ATOM 2411 O O . ASP A 1 310 ? -7.827 -1.138 0.300 1.00 89.50 310 ASP A O 1
ATOM 2415 N N . ILE A 1 311 ? -7.650 -1.614 -1.880 1.00 94.31 311 ILE A N 1
ATOM 2416 C CA . ILE A 1 311 ? -6.229 -1.958 -1.872 1.00 94.31 311 ILE A CA 1
ATOM 2417 C C . ILE A 1 311 ? -5.438 -0.708 -2.261 1.00 94.31 311 ILE A C 1
ATOM 2419 O O . ILE A 1 311 ? -5.559 -0.186 -3.370 1.00 94.31 311 ILE A O 1
ATOM 2423 N N . SER A 1 312 ? -4.622 -0.204 -1.336 1.00 93.00 312 SER A N 1
ATOM 2424 C CA . SER A 1 312 ? -3.732 0.930 -1.615 1.00 93.00 312 SER A CA 1
ATOM 2425 C C . SER A 1 312 ? -2.438 0.468 -2.286 1.00 93.00 312 SER A C 1
ATOM 2427 O O . SER A 1 312 ? -1.859 -0.522 -1.853 1.00 93.00 312 SER A O 1
ATOM 2429 N N . LEU A 1 313 ? -1.965 1.186 -3.308 1.00 96.56 313 LEU A N 1
ATOM 2430 C CA . LEU A 1 313 ? -0.711 0.889 -4.008 1.00 96.56 313 LEU A CA 1
ATOM 2431 C C . LEU A 1 313 ? 0.328 1.973 -3.732 1.00 96.56 313 LEU A C 1
ATOM 2433 O O . LEU A 1 313 ? 0.044 3.161 -3.876 1.00 96.56 313 LEU A O 1
ATOM 2437 N N . ARG A 1 314 ? 1.535 1.541 -3.376 1.00 95.94 314 ARG A N 1
ATOM 2438 C CA . ARG A 1 314 ? 2.722 2.375 -3.184 1.00 95.94 314 ARG A CA 1
ATOM 2439 C C . ARG A 1 314 ? 3.867 1.846 -4.017 1.00 95.94 314 ARG A C 1
ATOM 2441 O O . ARG A 1 314 ? 3.946 0.644 -4.262 1.00 95.94 314 ARG A O 1
ATOM 2448 N N . VAL A 1 315 ? 4.757 2.740 -4.419 1.00 96.81 315 VAL A N 1
ATOM 2449 C CA . VAL A 1 315 ? 5.906 2.405 -5.254 1.00 96.81 315 VAL A CA 1
ATOM 2450 C C . VAL A 1 315 ? 7.174 2.930 -4.595 1.00 96.81 315 VAL A C 1
ATOM 2452 O O . VAL A 1 315 ? 7.274 4.107 -4.257 1.00 96.81 315 VAL A O 1
ATOM 2455 N N . ILE A 1 316 ? 8.153 2.053 -4.422 1.00 95.56 316 ILE A N 1
ATOM 2456 C CA . ILE A 1 316 ? 9.535 2.395 -4.110 1.00 95.56 316 ILE A CA 1
ATOM 2457 C C . ILE A 1 316 ? 10.298 2.333 -5.434 1.00 95.56 316 ILE A C 1
ATOM 2459 O O . ILE A 1 316 ? 10.556 1.252 -5.961 1.00 95.56 316 ILE A O 1
ATOM 2463 N N . ALA A 1 317 ? 10.613 3.508 -5.973 1.00 94.06 317 ALA A N 1
ATOM 2464 C CA . ALA A 1 317 ? 11.404 3.664 -7.185 1.00 94.06 317 ALA A CA 1
ATOM 2465 C C . ALA A 1 317 ? 12.888 3.566 -6.830 1.00 94.06 317 ALA A C 1
ATOM 2467 O O . ALA A 1 317 ? 13.405 4.386 -6.073 1.00 94.06 317 ALA A O 1
ATOM 2468 N N . CYS A 1 318 ? 13.565 2.550 -7.347 1.00 93.56 318 CYS A N 1
ATOM 2469 C CA . CYS A 1 318 ? 14.979 2.306 -7.101 1.00 93.56 318 CYS A CA 1
ATOM 2470 C C . CYS A 1 318 ? 15.836 3.184 -8.033 1.00 93.56 318 CYS A C 1
ATOM 2472 O O . CYS A 1 318 ? 15.828 3.041 -9.255 1.00 93.56 318 CYS A O 1
ATOM 2474 N N . GLU A 1 319 ? 16.567 4.124 -7.439 1.00 89.56 319 GLU A N 1
ATOM 2475 C CA . GLU A 1 319 ? 17.274 5.196 -8.142 1.00 89.56 319 GLU A CA 1
ATOM 2476 C C . GLU A 1 319 ? 18.797 5.014 -8.064 1.00 89.56 319 GLU A C 1
ATOM 2478 O O . GLU A 1 319 ? 19.309 4.463 -7.083 1.00 89.56 319 GLU A O 1
ATOM 2483 N N . PRO A 1 320 ? 19.538 5.476 -9.088 1.00 86.38 320 PRO A N 1
ATOM 2484 C CA . PRO A 1 320 ? 19.122 6.399 -10.142 1.00 86.38 320 PRO A CA 1
ATOM 2485 C C . PRO A 1 320 ? 18.736 5.680 -11.442 1.00 86.38 320 PRO A C 1
ATOM 2487 O O . PRO A 1 320 ? 18.495 6.332 -12.450 1.00 86.38 320 PRO A O 1
ATOM 2490 N N . THR A 1 321 ? 18.743 4.343 -11.447 1.00 89.38 321 THR A N 1
ATOM 2491 C CA . THR A 1 321 ? 18.511 3.527 -12.642 1.00 89.38 321 THR A CA 1
ATOM 2492 C C . THR A 1 321 ? 17.171 3.865 -13.285 1.00 89.38 321 THR A C 1
ATOM 2494 O O . THR A 1 321 ? 17.126 4.108 -14.488 1.00 89.38 321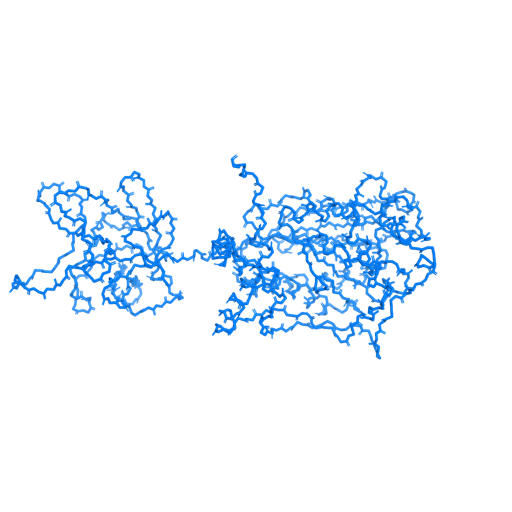 THR A O 1
ATOM 2497 N N . LEU A 1 322 ? 16.108 3.991 -12.482 1.00 90.94 322 LEU A N 1
ATOM 2498 C CA . LEU A 1 322 ? 14.771 4.274 -12.992 1.00 90.94 322 LEU A CA 1
ATOM 2499 C C . LEU A 1 322 ? 14.717 5.565 -13.813 1.00 90.94 322 LEU A C 1
ATOM 2501 O O . LEU A 1 322 ? 14.212 5.568 -14.933 1.00 90.94 322 LEU A O 1
ATOM 2505 N N . THR A 1 323 ? 15.256 6.661 -13.282 1.00 87.19 323 THR A N 1
ATOM 2506 C CA . THR A 1 323 ? 15.244 7.953 -13.985 1.00 87.19 323 THR A CA 1
ATOM 2507 C C . THR A 1 323 ? 16.333 8.116 -15.035 1.00 87.19 323 THR A C 1
ATOM 2509 O O . THR A 1 323 ? 16.145 8.908 -15.959 1.00 87.19 323 THR A O 1
ATOM 2512 N N . ASN A 1 324 ? 17.458 7.409 -14.916 1.00 86.19 324 ASN A N 1
ATOM 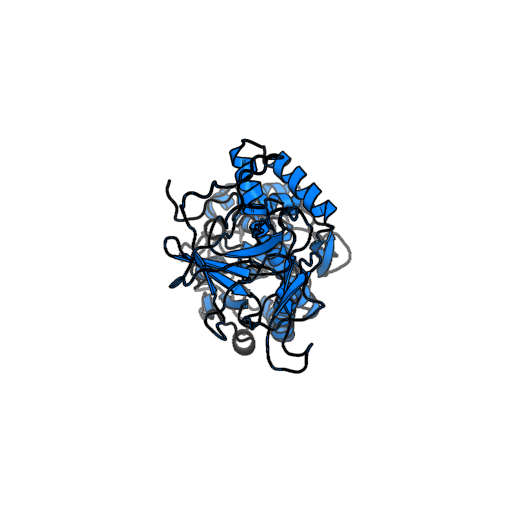2513 C CA . ASN A 1 324 ? 18.556 7.500 -15.878 1.00 86.19 324 ASN A CA 1
ATOM 2514 C C . ASN A 1 324 ? 18.289 6.701 -17.154 1.00 86.19 324 ASN A C 1
ATOM 2516 O O . ASN A 1 324 ? 18.684 7.148 -18.230 1.00 86.19 324 ASN A O 1
ATOM 2520 N N . GLU A 1 325 ? 17.643 5.542 -17.036 1.00 87.12 325 GLU A N 1
ATOM 2521 C CA . GLU A 1 325 ? 17.458 4.615 -18.155 1.00 87.12 325 GLU A CA 1
ATOM 2522 C C . GLU A 1 325 ? 16.091 4.780 -18.835 1.00 87.12 325 GLU A C 1
ATOM 2524 O O . GLU A 1 325 ? 15.956 4.491 -20.025 1.00 87.12 325 GLU A O 1
ATOM 2529 N N . TYR A 1 326 ? 15.077 5.284 -18.118 1.00 89.88 326 TYR A N 1
ATOM 2530 C CA . TYR A 1 326 ? 13.691 5.262 -18.588 1.00 89.88 326 TYR A CA 1
ATOM 2531 C C . TYR A 1 326 ? 13.039 6.645 -18.590 1.00 89.88 326 TYR A C 1
ATOM 2533 O O . TYR A 1 326 ? 12.983 7.362 -17.590 1.00 89.88 326 TYR A O 1
ATOM 2541 N N . SER A 1 327 ? 12.509 7.026 -19.751 1.00 86.94 327 SER A N 1
ATOM 2542 C CA . SER A 1 327 ? 11.992 8.376 -19.997 1.00 86.94 327 SER A CA 1
ATOM 2543 C C . SER A 1 327 ? 10.555 8.574 -19.508 1.00 86.94 327 SER A C 1
ATOM 2545 O O . SER A 1 327 ? 10.161 9.681 -19.141 1.00 86.94 327 SER A O 1
ATOM 2547 N N . GLN A 1 328 ? 9.752 7.509 -19.511 1.00 90.44 328 GLN A N 1
ATOM 2548 C CA . GLN A 1 328 ? 8.337 7.531 -19.145 1.00 90.44 328 GLN A CA 1
ATOM 2549 C C . GLN A 1 328 ? 8.074 6.920 -17.770 1.00 90.44 328 GLN A C 1
ATOM 2551 O O . GLN A 1 328 ? 7.028 7.222 -17.193 1.00 90.44 328 GLN A O 1
ATOM 2556 N N . ALA A 1 329 ? 8.996 6.117 -17.229 1.00 92.38 329 ALA A N 1
ATOM 2557 C CA . ALA A 1 329 ? 8.826 5.414 -15.957 1.00 92.38 329 ALA A CA 1
ATOM 2558 C C . ALA A 1 329 ? 8.334 6.321 -14.821 1.00 92.38 329 ALA A C 1
ATOM 2560 O O . ALA A 1 329 ? 7.327 6.011 -14.185 1.00 92.38 329 ALA A O 1
ATOM 2561 N N . LEU A 1 330 ? 8.974 7.477 -14.602 1.00 91.38 330 LEU A N 1
ATOM 2562 C CA . LEU A 1 330 ? 8.575 8.382 -13.520 1.00 91.38 330 LEU A CA 1
ATOM 2563 C C . LEU A 1 330 ? 7.134 8.886 -13.687 1.00 91.38 330 LEU A C 1
ATOM 2565 O O . LEU A 1 330 ? 6.326 8.814 -12.759 1.00 91.38 330 LEU A O 1
ATOM 2569 N N . ALA A 1 331 ? 6.803 9.393 -14.878 1.00 92.56 331 ALA A N 1
ATOM 2570 C CA . ALA A 1 331 ? 5.468 9.909 -15.162 1.00 92.56 331 ALA A CA 1
ATOM 2571 C C . ALA A 1 331 ? 4.405 8.806 -15.044 1.00 92.56 331 ALA A C 1
ATOM 2573 O O . ALA A 1 331 ? 3.317 9.034 -14.509 1.00 92.56 331 ALA A O 1
ATOM 2574 N N . PHE A 1 332 ? 4.741 7.605 -15.512 1.00 95.94 332 PHE A N 1
ATOM 2575 C CA . PHE A 1 332 ? 3.887 6.434 -15.424 1.00 95.94 332 PHE A CA 1
ATOM 2576 C C . PHE A 1 332 ? 3.628 6.024 -13.971 1.00 95.94 332 PHE A C 1
ATOM 2578 O O . PHE A 1 332 ? 2.474 5.825 -13.599 1.00 95.94 332 PHE A O 1
ATOM 2585 N N . TYR A 1 333 ? 4.653 5.952 -13.119 1.00 97.19 333 TYR A N 1
ATOM 2586 C CA . TYR A 1 333 ? 4.472 5.541 -11.725 1.00 97.19 333 TYR A CA 1
ATOM 2587 C C . TYR A 1 333 ? 3.663 6.542 -10.904 1.00 97.19 333 TYR A C 1
ATOM 2589 O O . TYR A 1 333 ? 2.814 6.127 -10.114 1.00 97.19 333 TYR A O 1
ATOM 2597 N N . TYR A 1 334 ? 3.831 7.845 -11.144 1.00 94.62 334 TYR A N 1
ATOM 2598 C CA . TYR A 1 334 ? 2.944 8.857 -10.565 1.00 94.62 334 TYR A CA 1
ATOM 2599 C C . TYR A 1 334 ? 1.484 8.666 -10.984 1.00 94.62 334 TYR A C 1
ATOM 2601 O O . TYR A 1 334 ? 0.572 8.800 -10.167 1.00 94.62 334 TYR A O 1
ATOM 2609 N N . ALA A 1 335 ? 1.239 8.334 -12.249 1.00 96.00 335 ALA A N 1
ATOM 2610 C CA . ALA A 1 335 ? -0.105 8.031 -12.715 1.00 96.00 335 ALA A CA 1
ATOM 2611 C C . ALA A 1 335 ? -0.654 6.721 -12.134 1.00 96.00 335 ALA A C 1
ATOM 2613 O O . ALA A 1 335 ? -1.830 6.661 -11.785 1.00 96.00 335 ALA A O 1
ATOM 2614 N N . LEU A 1 336 ? 0.190 5.700 -11.977 1.00 98.00 336 LEU A N 1
ATOM 2615 C CA . LEU A 1 336 ? -0.181 4.404 -11.418 1.00 98.00 336 LEU A CA 1
ATOM 2616 C C . LEU A 1 336 ? -0.653 4.531 -9.962 1.00 98.00 336 LEU A C 1
ATOM 2618 O O . LEU A 1 336 ? -1.725 4.029 -9.618 1.00 98.00 336 LEU A O 1
ATOM 2622 N N . VAL A 1 337 ? 0.090 5.257 -9.115 1.00 95.62 337 VAL A N 1
ATOM 2623 C CA . VAL A 1 337 ? -0.331 5.499 -7.721 1.00 95.62 337 VAL A CA 1
ATOM 2624 C C . VAL A 1 337 ? -1.615 6.333 -7.660 1.00 95.62 337 VAL A C 1
ATOM 2626 O O . VAL A 1 337 ? -2.514 6.023 -6.875 1.00 95.62 337 VAL A O 1
ATOM 2629 N N . ARG A 1 338 ? -1.781 7.323 -8.553 1.00 93.75 338 ARG A N 1
ATOM 2630 C CA . ARG A 1 338 ? -3.030 8.099 -8.679 1.00 93.75 338 ARG A CA 1
ATOM 2631 C C . ARG A 1 338 ? -4.211 7.226 -9.121 1.00 93.75 338 ARG A C 1
ATOM 2633 O O . ARG A 1 338 ? -5.314 7.387 -8.594 1.00 93.75 338 ARG A O 1
ATOM 2640 N N . ALA A 1 339 ? -4.000 6.275 -10.033 1.00 94.38 339 ALA A N 1
ATOM 2641 C CA . ALA A 1 339 ? -5.024 5.327 -10.476 1.00 94.38 339 ALA A CA 1
ATOM 2642 C C . ALA A 1 339 ? -5.503 4.422 -9.326 1.00 94.38 339 ALA A C 1
ATOM 2644 O O . ALA A 1 339 ? -6.703 4.178 -9.200 1.00 94.38 339 ALA A O 1
ATOM 2645 N N . ALA A 1 340 ? -4.600 4.041 -8.415 1.00 93.75 340 ALA A N 1
ATOM 2646 C CA . ALA A 1 340 ? -4.931 3.353 -7.161 1.00 93.75 340 ALA A CA 1
ATOM 2647 C C . ALA A 1 340 ? -5.574 4.267 -6.087 1.00 93.75 340 ALA A C 1
ATOM 2649 O O . ALA A 1 340 ? -5.966 3.824 -5.003 1.00 93.75 340 ALA A O 1
ATOM 2650 N N . GLY A 1 341 ? -5.729 5.560 -6.384 1.00 89.38 341 GLY A N 1
ATOM 2651 C CA . GLY A 1 341 ? -6.300 6.566 -5.492 1.00 89.38 341 GLY A CA 1
ATOM 2652 C C . GLY A 1 341 ? -5.353 7.050 -4.392 1.00 89.38 341 GLY A C 1
ATOM 2653 O O . GLY A 1 341 ? -5.845 7.549 -3.377 1.00 89.38 341 GLY A O 1
ATOM 2654 N N . GLY A 1 342 ? -4.046 6.865 -4.583 1.00 89.69 342 GLY A N 1
ATOM 2655 C CA . GLY A 1 342 ? -2.982 7.510 -3.818 1.00 89.69 342 GLY A CA 1
ATOM 2656 C C . GLY A 1 342 ? -2.604 8.879 -4.388 1.00 89.69 342 GLY A C 1
ATOM 2657 O O . GLY A 1 342 ? -3.290 9.428 -5.257 1.00 89.69 342 GLY A O 1
ATOM 2658 N N . ASP A 1 343 ? -1.501 9.430 -3.893 1.00 87.19 343 ASP A N 1
ATOM 2659 C CA . ASP A 1 343 ? -0.951 10.716 -4.328 1.00 87.19 343 ASP A CA 1
ATOM 2660 C C . ASP A 1 343 ? 0.569 10.638 -4.578 1.00 87.19 343 ASP A C 1
ATOM 2662 O O . ASP A 1 343 ? 1.171 9.567 -4.550 1.00 87.19 343 ASP A O 1
ATOM 2666 N N . GLU A 1 344 ? 1.209 11.773 -4.866 1.00 84.69 344 GLU A N 1
ATOM 2667 C CA . GLU A 1 344 ? 2.642 11.831 -5.195 1.00 84.69 344 GLU A CA 1
ATOM 2668 C C . GLU A 1 344 ? 3.557 11.309 -4.083 1.00 84.69 344 GLU A C 1
ATOM 2670 O O . GLU A 1 344 ? 4.660 10.849 -4.361 1.00 84.69 344 GLU A O 1
ATOM 2675 N N . SER A 1 345 ? 3.101 11.341 -2.833 1.00 84.50 345 SER A N 1
ATOM 2676 C CA . SER A 1 345 ? 3.865 10.851 -1.687 1.00 84.50 345 SER A CA 1
ATOM 2677 C C . SER A 1 345 ? 3.731 9.341 -1.449 1.00 84.50 345 SER A C 1
ATOM 2679 O O . SER A 1 345 ? 4.365 8.811 -0.538 1.00 84.50 345 SER A O 1
ATOM 2681 N N . ASP A 1 346 ? 2.955 8.638 -2.280 1.00 90.06 346 ASP A N 1
ATOM 2682 C CA . ASP A 1 346 ? 2.951 7.171 -2.368 1.00 90.06 346 ASP A CA 1
ATOM 2683 C C . ASP A 1 346 ? 4.000 6.634 -3.373 1.00 90.06 346 ASP A C 1
ATOM 2685 O O . ASP A 1 346 ? 4.143 5.417 -3.514 1.00 90.06 346 ASP A O 1
ATOM 2689 N N . LEU A 1 347 ? 4.765 7.521 -4.032 1.00 91.62 347 LEU A N 1
ATOM 2690 C CA . LEU A 1 347 ? 5.959 7.197 -4.818 1.00 91.62 347 LEU A CA 1
ATOM 2691 C C . LEU A 1 347 ? 7.222 7.680 -4.087 1.00 91.62 347 LEU A C 1
ATOM 2693 O O . LEU A 1 347 ? 7.439 8.879 -3.920 1.00 91.62 347 LEU A O 1
ATOM 2697 N N . VAL A 1 348 ? 8.083 6.750 -3.675 1.00 91.19 348 VAL A N 1
ATOM 2698 C CA . VAL A 1 348 ? 9.286 7.042 -2.883 1.00 91.19 348 VAL A CA 1
ATOM 2699 C C . VAL A 1 348 ? 10.548 6.778 -3.708 1.00 91.19 348 VAL A C 1
ATOM 2701 O O . VAL A 1 348 ? 10.800 5.622 -4.042 1.00 91.19 348 VAL A O 1
ATOM 2704 N N . PRO A 1 349 ? 11.376 7.802 -3.996 1.00 89.25 349 PRO A N 1
ATOM 2705 C CA . PRO A 1 349 ? 12.689 7.603 -4.604 1.00 89.25 349 PRO A CA 1
ATOM 2706 C C . PRO A 1 349 ? 13.673 7.021 -3.587 1.00 89.25 349 PRO A C 1
ATOM 2708 O O . PRO A 1 349 ? 13.971 7.653 -2.569 1.00 89.25 349 PRO A O 1
ATOM 2711 N N . LEU A 1 350 ? 14.226 5.851 -3.883 1.00 89.25 350 LEU A N 1
ATOM 2712 C CA . LEU A 1 350 ? 15.214 5.156 -3.072 1.00 89.25 350 LEU A CA 1
ATOM 2713 C C . LEU A 1 350 ? 16.583 5.204 -3.757 1.00 89.25 350 LEU A C 1
ATOM 2715 O O . LEU A 1 350 ? 16.918 4.363 -4.587 1.00 89.25 350 LEU A O 1
ATOM 2719 N N . GLY A 1 351 ? 17.392 6.193 -3.377 1.00 83.69 351 GLY A N 1
ATOM 2720 C CA . GLY A 1 351 ? 18.676 6.488 -4.014 1.00 83.69 351 GLY A CA 1
ATOM 2721 C C . GLY A 1 351 ? 19.819 5.532 -3.692 1.00 83.69 351 GLY A C 1
ATOM 2722 O O . GLY A 1 351 ? 20.905 5.696 -4.223 1.00 83.69 351 GLY A O 1
ATOM 2723 N N . ASN A 1 352 ? 19.657 4.581 -2.779 1.00 80.00 352 ASN A N 1
ATOM 2724 C CA . ASN A 1 352 ? 20.613 3.491 -2.596 1.00 80.00 352 ASN A CA 1
ATOM 2725 C C . ASN A 1 352 ? 19.959 2.342 -1.822 1.00 80.00 352 ASN A C 1
ATOM 2727 O O . ASN A 1 352 ? 18.942 2.524 -1.156 1.00 80.00 352 ASN A O 1
ATOM 2731 N N . ALA A 1 353 ? 20.586 1.168 -1.877 1.00 84.62 353 ALA A N 1
ATOM 2732 C CA . ALA A 1 353 ? 20.163 -0.013 -1.133 1.00 84.62 353 ALA A CA 1
ATOM 2733 C C . ALA A 1 353 ? 20.797 -0.109 0.270 1.00 84.62 353 ALA A C 1
ATOM 2735 O O . ALA A 1 353 ? 21.051 -1.211 0.756 1.00 84.62 353 ALA A O 1
ATOM 2736 N N . ASP A 1 354 ? 21.094 1.013 0.938 1.00 88.62 354 ASP A N 1
ATOM 2737 C CA . ASP A 1 354 ? 21.419 0.959 2.364 1.00 88.62 354 ASP A CA 1
ATOM 2738 C C . ASP A 1 354 ? 20.205 0.410 3.115 1.00 88.62 354 ASP A C 1
ATOM 2740 O O . ASP A 1 354 ? 19.075 0.891 2.979 1.00 88.62 354 ASP A O 1
ATOM 2744 N N . SER A 1 355 ? 20.440 -0.627 3.910 1.00 86.44 355 SER A N 1
ATOM 2745 C CA . SER A 1 355 ? 19.365 -1.383 4.530 1.00 86.44 355 SER A CA 1
ATOM 2746 C C . SER A 1 355 ? 18.525 -0.538 5.490 1.00 86.44 355 SER A C 1
ATOM 2748 O O . SER A 1 355 ? 17.306 -0.707 5.543 1.00 86.44 355 SER A O 1
ATOM 2750 N N . LYS A 1 356 ? 19.115 0.449 6.175 1.00 87.06 356 LYS A N 1
ATOM 2751 C CA . LYS A 1 356 ? 18.365 1.362 7.050 1.00 87.06 356 LYS A CA 1
ATOM 2752 C C . LYS A 1 356 ? 17.489 2.321 6.258 1.00 87.06 356 LYS A C 1
ATOM 2754 O O . LYS A 1 356 ? 16.419 2.688 6.737 1.00 87.06 356 LYS A O 1
ATOM 2759 N N . ILE A 1 357 ? 17.920 2.716 5.062 1.00 87.06 357 ILE A N 1
ATOM 2760 C CA . ILE A 1 357 ? 17.123 3.575 4.182 1.00 87.06 357 ILE A CA 1
ATOM 2761 C C . ILE A 1 357 ? 15.944 2.782 3.609 1.00 87.06 357 ILE A C 1
ATOM 2763 O O . ILE A 1 357 ? 14.816 3.273 3.644 1.00 87.06 357 ILE A O 1
ATOM 2767 N N . VAL A 1 358 ? 16.168 1.532 3.186 1.00 88.25 358 VAL A N 1
ATOM 2768 C CA . VAL A 1 358 ? 15.092 0.618 2.754 1.00 88.25 358 VAL A CA 1
ATOM 2769 C C . VAL A 1 358 ? 14.082 0.398 3.882 1.00 88.25 358 VAL A C 1
ATOM 2771 O O . VAL A 1 358 ? 12.879 0.553 3.676 1.00 88.25 358 VAL A O 1
ATOM 2774 N N . GLN A 1 359 ? 14.564 0.111 5.096 1.00 89.56 359 GLN A N 1
ATOM 2775 C CA . GLN A 1 359 ? 13.711 -0.024 6.276 1.00 89.56 359 GLN A CA 1
ATOM 2776 C C . GLN A 1 359 ? 12.890 1.244 6.521 1.00 89.56 359 GLN A C 1
ATOM 2778 O O . GLN A 1 359 ? 11.680 1.156 6.706 1.00 89.56 359 GLN A O 1
ATOM 2783 N N . ALA A 1 360 ? 13.525 2.420 6.514 1.00 88.44 360 ALA A N 1
ATOM 2784 C CA . ALA A 1 360 ? 12.837 3.686 6.734 1.00 88.44 360 ALA A CA 1
ATOM 2785 C C . ALA A 1 360 ? 11.735 3.912 5.689 1.00 88.44 360 ALA A C 1
ATOM 2787 O O . ALA A 1 360 ? 10.608 4.219 6.066 1.00 88.44 360 ALA A O 1
ATOM 2788 N N . ALA A 1 361 ? 12.022 3.696 4.403 1.00 89.75 361 ALA A N 1
ATOM 2789 C CA . ALA A 1 361 ? 11.039 3.845 3.333 1.00 89.75 361 ALA A CA 1
ATOM 2790 C C . ALA A 1 361 ? 9.808 2.948 3.555 1.00 89.75 361 ALA A C 1
ATOM 2792 O O . ALA A 1 361 ? 8.682 3.449 3.580 1.00 89.75 361 ALA A O 1
ATOM 2793 N N . VAL A 1 362 ? 10.014 1.647 3.795 1.00 91.12 362 VAL A N 1
ATOM 2794 C CA . VAL A 1 362 ? 8.910 0.697 4.013 1.00 91.12 362 VAL A CA 1
ATOM 2795 C C . VAL A 1 362 ? 8.137 1.038 5.285 1.00 91.12 362 VAL A C 1
ATOM 2797 O O . VAL A 1 362 ? 6.918 1.197 5.239 1.00 91.12 362 VAL A O 1
ATOM 2800 N N . THR A 1 363 ? 8.824 1.219 6.415 1.00 88.88 363 THR A N 1
ATOM 2801 C CA . THR A 1 363 ? 8.181 1.548 7.692 1.00 88.88 363 THR A CA 1
ATOM 2802 C C . THR A 1 363 ? 7.374 2.844 7.593 1.00 88.88 363 THR A C 1
ATOM 2804 O O . THR A 1 363 ? 6.266 2.904 8.120 1.00 88.88 363 THR A O 1
ATOM 2807 N N . GLY A 1 364 ? 7.886 3.875 6.915 1.00 89.25 364 GLY A N 1
ATOM 2808 C CA . GLY A 1 364 ? 7.179 5.142 6.715 1.00 89.25 364 GLY A CA 1
ATOM 2809 C C . GLY A 1 364 ? 5.909 4.988 5.883 1.00 89.25 364 GLY A C 1
ATOM 2810 O O . GLY A 1 364 ? 4.850 5.458 6.298 1.00 89.25 364 GLY A O 1
ATOM 2811 N N . LEU A 1 365 ? 5.999 4.276 4.755 1.00 90.81 365 LEU A N 1
ATOM 2812 C CA . LEU A 1 365 ? 4.863 4.003 3.869 1.00 90.81 365 LEU A CA 1
ATOM 2813 C C . LEU A 1 365 ? 3.751 3.243 4.592 1.00 90.81 365 LEU A C 1
ATOM 2815 O O . LEU A 1 365 ? 2.577 3.611 4.508 1.00 90.81 365 LEU A O 1
ATOM 2819 N N . VAL A 1 366 ? 4.132 2.205 5.337 1.00 89.88 366 VAL A N 1
ATOM 2820 C CA . VAL A 1 366 ? 3.184 1.389 6.088 1.00 89.88 366 VAL A CA 1
ATOM 2821 C C . VAL A 1 366 ? 2.561 2.186 7.228 1.00 89.88 366 VAL A C 1
ATOM 2823 O O . VAL A 1 366 ? 1.338 2.246 7.326 1.00 89.88 366 VAL A O 1
ATOM 2826 N N . SER A 1 367 ? 3.376 2.863 8.044 1.00 87.38 367 SER A N 1
ATOM 2827 C CA . SER A 1 367 ? 2.881 3.633 9.193 1.00 87.38 367 SER A CA 1
ATOM 2828 C C . SER A 1 367 ? 1.902 4.726 8.758 1.00 87.38 367 SER A C 1
ATOM 2830 O O . SER A 1 367 ? 0.861 4.905 9.388 1.00 87.38 367 SER A O 1
ATOM 2832 N N . ARG A 1 368 ? 2.179 5.401 7.634 1.00 88.12 368 ARG A N 1
ATOM 2833 C CA . ARG A 1 368 ? 1.271 6.397 7.056 1.00 88.12 368 ARG A CA 1
ATOM 2834 C C . ARG A 1 368 ? -0.095 5.806 6.720 1.00 88.12 368 ARG A C 1
ATOM 2836 O O . ARG A 1 368 ? -1.118 6.331 7.155 1.00 88.12 368 ARG A O 1
ATOM 2843 N N . ALA A 1 369 ? -0.119 4.680 6.010 1.00 86.75 369 ALA A N 1
ATOM 2844 C CA . ALA A 1 369 ? -1.375 4.037 5.637 1.00 86.75 369 ALA A CA 1
ATOM 2845 C C . ALA A 1 369 ? -2.178 3.537 6.838 1.00 86.75 369 ALA A C 1
ATOM 2847 O O . ALA A 1 369 ? -3.406 3.560 6.797 1.00 86.75 369 ALA A O 1
ATOM 2848 N N . CYS A 1 370 ? -1.500 3.101 7.900 1.00 84.19 370 CYS A N 1
ATOM 2849 C CA . CYS A 1 370 ? -2.147 2.720 9.151 1.00 84.19 370 CYS A CA 1
ATOM 2850 C C . CYS A 1 370 ? -2.860 3.920 9.783 1.00 84.19 370 CYS A C 1
ATOM 2852 O O . CYS A 1 370 ? -4.024 3.808 10.169 1.00 84.19 370 CYS A O 1
ATOM 2854 N N . VAL A 1 371 ? -2.205 5.086 9.824 1.00 86.31 371 VAL A N 1
ATOM 2855 C CA . VAL A 1 371 ? -2.837 6.333 10.281 1.00 86.31 371 VAL A CA 1
ATOM 2856 C C . VAL A 1 371 ? -4.024 6.689 9.385 1.00 86.31 371 VAL A C 1
ATOM 2858 O O . VAL A 1 371 ? -5.099 6.987 9.898 1.00 86.31 371 VAL A O 1
ATOM 2861 N N . ASP A 1 372 ? -3.884 6.588 8.064 1.00 86.94 372 ASP A N 1
ATOM 2862 C CA . ASP A 1 372 ? -4.980 6.901 7.140 1.00 86.94 372 ASP A CA 1
ATOM 2863 C C . ASP A 1 372 ? -6.179 5.976 7.310 1.00 86.94 372 ASP A C 1
ATOM 2865 O O . ASP A 1 372 ? -7.318 6.435 7.277 1.00 86.94 372 ASP A O 1
ATOM 2869 N N . ALA A 1 373 ? -5.942 4.676 7.485 1.00 83.75 373 ALA A N 1
ATOM 2870 C CA . ALA A 1 373 ? -6.994 3.696 7.703 1.00 83.75 373 ALA A CA 1
ATOM 2871 C C . ALA A 1 373 ? -7.720 3.950 9.028 1.00 83.75 373 ALA A C 1
ATOM 2873 O O . ALA A 1 373 ? -8.952 3.991 9.041 1.00 83.75 373 ALA A O 1
ATOM 2874 N N . ARG A 1 374 ? -6.968 4.212 10.107 1.00 84.62 374 ARG A N 1
ATOM 2875 C CA . ARG A 1 374 ? -7.518 4.581 11.418 1.00 84.62 374 ARG A CA 1
ATOM 2876 C C . ARG A 1 374 ? -8.398 5.824 11.314 1.00 84.62 374 ARG A C 1
ATOM 2878 O O . ARG A 1 374 ? -9.570 5.764 11.672 1.00 84.62 374 ARG A O 1
ATOM 2885 N N . LEU A 1 375 ? -7.867 6.915 10.759 1.00 87.12 375 LEU A N 1
ATOM 2886 C CA . LEU A 1 375 ? -8.600 8.177 10.625 1.00 87.12 375 LEU A CA 1
ATOM 2887 C C . LEU A 1 375 ? -9.790 8.055 9.667 1.00 87.12 375 LEU A C 1
ATOM 2889 O O . LEU A 1 375 ? -10.844 8.635 9.917 1.00 87.12 375 LEU A O 1
ATOM 2893 N N . THR A 1 376 ? -9.663 7.266 8.597 1.00 85.62 376 THR A N 1
ATOM 2894 C CA . THR A 1 376 ? -10.792 6.956 7.709 1.00 85.62 376 THR A CA 1
ATOM 2895 C C . THR A 1 376 ? -11.896 6.259 8.481 1.00 85.62 376 THR A C 1
ATOM 2897 O O . THR A 1 376 ? -13.039 6.679 8.364 1.00 85.62 376 THR A O 1
ATOM 2900 N N . SER A 1 377 ? -11.573 5.231 9.269 1.00 78.56 377 SER A N 1
ATOM 2901 C CA . SER A 1 377 ? -12.550 4.501 10.083 1.00 78.56 377 SER A CA 1
ATOM 2902 C C . SER A 1 377 ? -13.233 5.422 11.100 1.00 78.56 377 SER A C 1
ATOM 2904 O O . SER A 1 377 ? -14.461 5.508 11.131 1.00 78.56 377 SER A O 1
ATOM 2906 N N . GLU A 1 378 ? -12.438 6.190 11.848 1.00 78.56 378 GLU A N 1
ATOM 2907 C CA . GLU A 1 378 ? -12.890 7.104 12.903 1.00 78.56 378 GLU A CA 1
ATOM 2908 C C . GLU A 1 378 ? -13.831 8.201 12.373 1.00 78.56 378 GLU A C 1
ATOM 2910 O O . GLU A 1 378 ? -14.885 8.464 12.954 1.00 78.56 378 GLU A O 1
ATOM 2915 N N . TYR A 1 379 ? -13.503 8.806 11.226 1.00 82.00 379 TYR A N 1
ATOM 2916 C CA . TYR A 1 379 ? -14.266 9.928 10.671 1.00 82.00 379 TYR A CA 1
ATOM 2917 C C . TYR A 1 379 ? -15.321 9.522 9.632 1.00 82.00 379 TYR A C 1
ATOM 2919 O O . TYR A 1 379 ? -16.110 10.376 9.210 1.00 82.00 379 TYR A O 1
ATOM 2927 N N . LYS A 1 380 ? -15.396 8.243 9.227 1.00 81.62 380 LYS A N 1
ATOM 2928 C CA . LYS A 1 380 ? -16.267 7.774 8.131 1.00 81.62 380 LYS A CA 1
ATOM 2929 C C . LYS A 1 380 ? -17.716 8.213 8.293 1.00 81.62 380 LYS A C 1
ATOM 2931 O O . LYS A 1 380 ? -18.284 8.804 7.377 1.00 81.62 380 LYS A O 1
ATOM 2936 N N . GLY A 1 381 ? -18.307 7.952 9.461 1.00 72.69 381 GLY A N 1
ATOM 2937 C CA . GLY A 1 381 ? -19.713 8.261 9.731 1.00 72.69 381 GLY A CA 1
ATOM 2938 C C . GLY A 1 381 ? -20.008 9.760 9.652 1.00 72.69 381 GLY A C 1
ATOM 2939 O O . GLY A 1 381 ? -20.986 10.169 9.023 1.00 72.69 381 GLY A O 1
ATOM 2940 N N . LYS A 1 382 ? -19.119 10.590 10.216 1.00 77.56 382 LYS A N 1
ATOM 2941 C CA . LYS A 1 382 ? -19.225 12.055 10.158 1.00 77.56 382 LYS A CA 1
ATOM 2942 C C . LYS A 1 382 ? -19.120 12.558 8.717 1.00 77.56 382 LYS A C 1
ATOM 2944 O O . LYS A 1 382 ? -19.990 13.303 8.272 1.00 77.56 382 LYS A O 1
ATOM 2949 N N . ILE A 1 383 ? -18.107 12.103 7.977 1.00 82.88 383 ILE A N 1
ATOM 2950 C CA . ILE A 1 383 ? -17.870 12.485 6.577 1.00 82.88 383 ILE A CA 1
ATOM 2951 C C . ILE A 1 383 ? -19.080 12.123 5.707 1.00 82.88 383 ILE A C 1
ATOM 2953 O O . ILE A 1 383 ? -19.593 12.968 4.974 1.00 82.88 383 ILE A O 1
ATOM 2957 N N . GLN A 1 384 ? -19.585 10.893 5.821 1.00 80.94 384 GLN A N 1
ATOM 2958 C CA . GLN A 1 384 ? -20.732 10.426 5.039 1.00 80.94 384 GLN A CA 1
ATOM 2959 C C . GLN A 1 384 ? -22.019 11.183 5.387 1.00 80.94 384 GLN A C 1
ATOM 2961 O O . GLN A 1 384 ? -22.774 11.549 4.487 1.00 80.94 384 GLN A O 1
ATOM 2966 N N . GLN A 1 385 ? -22.258 11.479 6.669 1.00 76.44 385 GLN A N 1
ATOM 2967 C CA . GLN A 1 385 ? -23.411 12.275 7.096 1.00 76.44 385 GLN A CA 1
ATOM 2968 C C . GLN A 1 385 ? -23.354 13.708 6.546 1.00 76.44 385 GLN A C 1
ATOM 2970 O O . GLN A 1 385 ? -24.369 14.235 6.091 1.00 76.44 385 GLN A O 1
ATOM 2975 N N . GLN A 1 386 ? -22.185 14.347 6.589 1.00 81.00 386 GLN A N 1
ATOM 2976 C CA . GLN A 1 386 ? -21.988 15.704 6.076 1.00 81.00 386 GLN A CA 1
ATOM 2977 C C . GLN A 1 386 ? -22.145 15.762 4.557 1.00 81.00 386 GLN A C 1
ATOM 2979 O O . GLN A 1 386 ? -22.839 16.636 4.036 1.00 81.00 386 GLN A O 1
ATOM 2984 N N . PHE A 1 387 ? -21.585 14.779 3.853 1.00 80.38 387 PHE A N 1
ATOM 2985 C CA . PHE A 1 387 ? -21.748 14.644 2.411 1.00 80.38 387 PHE A CA 1
ATOM 2986 C C . PHE A 1 387 ? -23.218 14.423 2.022 1.00 80.38 387 PHE A C 1
ATOM 2988 O O . PHE A 1 387 ? -23.723 15.087 1.120 1.00 80.38 387 PHE A O 1
ATOM 2995 N N . ALA A 1 388 ? -23.956 13.586 2.763 1.00 78.06 388 ALA A N 1
ATOM 2996 C CA . ALA A 1 388 ? -25.395 13.375 2.562 1.00 78.06 388 ALA A CA 1
ATOM 2997 C C . ALA A 1 388 ? -26.247 14.634 2.825 1.00 78.06 388 ALA A C 1
ATOM 2999 O O . ALA A 1 388 ? -27.369 14.739 2.332 1.00 78.06 388 ALA A O 1
ATOM 3000 N N . ARG A 1 389 ? -25.720 15.612 3.573 1.00 80.94 389 ARG A N 1
ATOM 3001 C CA . ARG A 1 389 ? -26.323 16.942 3.772 1.00 80.94 389 ARG A CA 1
ATOM 3002 C C . ARG A 1 389 ? -25.914 17.956 2.694 1.00 80.94 389 ARG A C 1
ATOM 3004 O O . ARG A 1 389 ? -26.144 19.148 2.876 1.00 80.94 389 ARG A O 1
ATOM 3011 N N . ASN A 1 390 ? -25.337 17.499 1.581 1.00 89.19 390 ASN A N 1
ATOM 3012 C CA . ASN A 1 390 ? -24.861 18.316 0.461 1.00 89.19 390 ASN A CA 1
ATOM 3013 C C . ASN A 1 390 ? -23.744 19.310 0.827 1.00 89.19 390 ASN A C 1
ATOM 3015 O O . ASN A 1 390 ? -23.594 20.341 0.171 1.00 89.19 390 ASN A O 1
ATOM 3019 N N . MET A 1 391 ? -22.945 19.024 1.861 1.00 88.69 391 MET A N 1
ATOM 3020 C CA . MET A 1 391 ? -21.710 19.779 2.093 1.00 88.69 391 MET A CA 1
ATOM 3021 C C . MET A 1 391 ? -20.681 19.440 1.008 1.00 88.69 391 MET A C 1
ATOM 3023 O O . MET A 1 391 ? -20.541 18.280 0.619 1.00 88.69 391 MET A O 1
ATOM 3027 N N . SER A 1 392 ? -19.941 20.444 0.526 1.00 94.44 392 SER A N 1
ATOM 3028 C CA . SER A 1 392 ? -18.847 20.210 -0.423 1.00 94.44 392 SER A CA 1
ATOM 3029 C C . SER A 1 392 ? -17.696 19.456 0.244 1.00 94.44 392 SER A C 1
ATOM 3031 O O . SER A 1 392 ? -17.457 19.599 1.445 1.00 94.44 392 SER A O 1
ATOM 3033 N N . THR A 1 393 ? -16.938 18.689 -0.544 1.00 93.44 393 THR A N 1
ATOM 3034 C CA . THR A 1 393 ? -15.741 17.985 -0.059 1.00 93.44 393 THR A CA 1
ATOM 3035 C C . THR A 1 393 ? -14.749 18.941 0.593 1.00 93.44 393 THR A C 1
ATOM 3037 O O . THR A 1 393 ? -14.227 18.620 1.649 1.00 93.44 393 THR A O 1
ATOM 3040 N N . ASP A 1 394 ? -14.567 20.149 0.055 1.00 94.75 394 ASP A N 1
ATOM 3041 C CA . ASP A 1 394 ? -13.646 21.151 0.611 1.00 94.75 394 ASP A CA 1
ATOM 3042 C C . ASP A 1 394 ? -14.084 21.678 1.987 1.00 94.75 394 ASP A C 1
ATOM 3044 O O . ASP A 1 394 ? -13.248 21.943 2.862 1.00 94.75 394 ASP A O 1
ATOM 3048 N N . ALA A 1 395 ? -15.398 21.824 2.194 1.00 94.38 395 ALA A N 1
ATOM 3049 C CA . ALA A 1 395 ? -15.956 22.220 3.482 1.00 94.38 395 ALA A CA 1
ATOM 3050 C C . ALA A 1 395 ? -15.754 21.110 4.521 1.00 94.38 395 ALA A C 1
ATOM 3052 O O . ALA A 1 395 ? -15.283 21.388 5.625 1.00 94.38 395 ALA A O 1
ATOM 3053 N N . ILE A 1 396 ? -16.026 19.857 4.138 1.00 92.88 396 ILE A N 1
ATOM 3054 C CA . ILE A 1 396 ? -15.782 18.674 4.975 1.00 92.88 396 ILE A CA 1
ATOM 3055 C C . ILE A 1 396 ? -14.285 18.563 5.306 1.00 92.88 396 ILE A C 1
ATOM 3057 O O . ILE A 1 396 ? -13.934 18.419 6.475 1.00 92.88 396 ILE A O 1
ATOM 3061 N N . THR A 1 397 ? -13.394 18.722 4.317 1.00 96.38 397 THR A N 1
ATOM 3062 C CA . THR A 1 397 ? -11.933 18.733 4.508 1.00 96.38 397 THR A CA 1
ATOM 3063 C C . THR A 1 397 ? -11.520 19.775 5.524 1.00 96.38 397 THR A C 1
ATOM 3065 O O . THR A 1 397 ? -10.742 19.476 6.423 1.00 96.38 397 THR A O 1
ATOM 3068 N N . THR A 1 398 ? -12.037 20.996 5.410 1.00 96.25 398 THR A N 1
ATOM 3069 C CA . THR A 1 398 ? -11.676 22.076 6.331 1.00 96.25 398 THR A CA 1
ATOM 3070 C C . THR A 1 398 ? -12.148 21.784 7.755 1.00 96.25 398 THR A C 1
ATOM 3072 O O . THR A 1 398 ? -11.390 22.009 8.695 1.00 96.25 398 THR A O 1
ATOM 3075 N N . GLU A 1 399 ? -13.359 21.255 7.933 1.00 93.62 399 GLU A N 1
ATOM 3076 C CA . GLU A 1 399 ? -13.880 20.928 9.261 1.00 93.62 399 GLU A CA 1
ATOM 3077 C C . GLU A 1 399 ? -13.120 19.767 9.915 1.00 93.62 399 GLU A C 1
ATOM 3079 O O . GLU A 1 399 ? -12.700 19.883 11.066 1.00 93.62 399 GLU A O 1
ATOM 3084 N N . VAL A 1 400 ? -12.904 18.673 9.178 1.00 91.50 400 VAL A N 1
ATOM 3085 C CA . VAL A 1 400 ? -12.151 17.509 9.665 1.00 91.50 400 VAL A CA 1
ATOM 3086 C C . VAL A 1 400 ? -10.698 17.891 9.953 1.00 91.50 400 VAL A C 1
ATOM 3088 O O . VAL A 1 400 ? -10.173 17.529 10.999 1.00 91.50 400 VAL A O 1
ATOM 3091 N N . TYR A 1 401 ? -10.063 18.689 9.091 1.00 96.38 401 TYR A N 1
ATOM 3092 C CA . TYR A 1 401 ? -8.715 19.206 9.333 1.00 96.38 401 TYR A CA 1
ATOM 3093 C C . TYR A 1 401 ? -8.635 20.035 10.617 1.00 96.38 401 TYR A C 1
ATOM 3095 O O . TYR A 1 401 ? -7.730 19.823 11.417 1.00 96.38 401 TYR A O 1
ATOM 3103 N N . ASN A 1 402 ? -9.574 20.962 10.833 1.00 92.56 402 ASN A N 1
ATOM 3104 C CA . ASN A 1 402 ? -9.574 21.800 12.032 1.00 92.56 402 ASN A CA 1
ATOM 3105 C C . ASN A 1 402 ? -9.741 20.964 13.308 1.00 92.56 402 ASN A C 1
ATOM 3107 O O . ASN A 1 402 ? -9.083 21.244 14.307 1.00 92.56 402 ASN A O 1
ATOM 3111 N N . ASP A 1 403 ? -10.591 19.938 13.263 1.00 90.31 403 ASP A N 1
ATOM 3112 C CA . ASP A 1 403 ? -10.794 19.010 14.375 1.00 90.31 403 ASP A CA 1
ATOM 3113 C C . ASP A 1 403 ? -9.526 18.190 14.667 1.00 90.31 403 ASP A C 1
ATOM 3115 O O . ASP A 1 403 ? -9.038 18.178 15.796 1.00 90.31 403 ASP A O 1
ATOM 3119 N N . LEU A 1 404 ? -8.915 17.595 13.639 1.00 90.38 404 LEU A N 1
ATOM 3120 C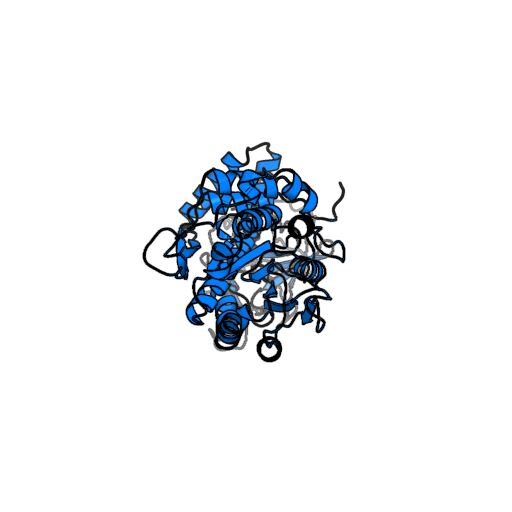 CA . LEU A 1 404 ? -7.674 16.825 13.772 1.00 90.38 404 LEU A CA 1
ATOM 3121 C C . LEU A 1 404 ? -6.499 17.684 14.260 1.00 90.38 404 LEU A C 1
ATOM 3123 O O . LEU A 1 404 ? -5.706 17.235 15.093 1.00 90.38 404 LEU A O 1
ATOM 3127 N N . ALA A 1 405 ? -6.399 18.923 13.772 1.00 90.12 405 ALA A N 1
ATOM 3128 C CA . ALA A 1 405 ? -5.385 19.884 14.190 1.00 90.12 405 ALA A CA 1
ATOM 3129 C C . ALA A 1 405 ? -5.576 20.323 15.650 1.00 90.12 405 ALA A C 1
ATOM 3131 O O . ALA A 1 405 ? -4.592 20.439 16.381 1.00 90.12 405 ALA A O 1
ATOM 3132 N N . ALA A 1 406 ? -6.823 20.515 16.100 1.00 86.12 406 ALA A N 1
ATOM 3133 C CA . ALA A 1 406 ? -7.135 20.832 17.496 1.00 86.12 406 ALA A CA 1
ATOM 3134 C C . ALA A 1 406 ? -6.745 19.699 18.462 1.00 86.12 406 ALA A C 1
ATOM 3136 O O . ALA A 1 406 ? -6.395 19.967 19.609 1.00 86.12 406 ALA A O 1
ATOM 3137 N N . HIS A 1 407 ? -6.747 18.452 17.984 1.00 87.50 407 HIS A N 1
ATOM 3138 C CA . HIS A 1 407 ? -6.296 17.277 18.735 1.00 87.50 407 HIS A CA 1
ATOM 3139 C C . HIS A 1 407 ? -4.808 16.947 18.525 1.00 87.50 407 HIS A C 1
ATOM 3141 O O . HIS A 1 407 ? -4.355 15.890 18.955 1.00 87.50 407 HIS A O 1
ATOM 3147 N N . HIS A 1 408 ? -4.035 17.833 17.883 1.00 87.88 408 HIS A N 1
ATOM 3148 C CA . HIS A 1 408 ? -2.607 17.637 17.606 1.00 87.88 408 HIS A CA 1
ATOM 3149 C C . HIS A 1 408 ? -2.291 16.326 16.865 1.00 87.88 408 HIS A C 1
ATOM 3151 O O . HIS A 1 408 ? -1.256 15.704 17.100 1.00 87.88 408 HIS A O 1
ATOM 3157 N N . THR A 1 409 ? -3.176 15.907 15.956 1.00 89.06 409 THR A N 1
ATOM 3158 C CA . THR A 1 409 ? -2.979 14.676 15.183 1.00 89.06 409 THR A CA 1
ATOM 3159 C C . THR A 1 409 ? -1.753 14.796 14.279 1.00 89.06 409 THR A C 1
ATOM 3161 O O . THR A 1 409 ? -1.609 15.763 13.522 1.00 89.06 409 THR A O 1
ATOM 3164 N N . THR A 1 410 ? -0.882 13.792 14.333 1.00 90.31 410 THR A N 1
ATOM 3165 C CA . THR A 1 410 ? 0.301 13.674 13.478 1.00 90.31 410 THR A CA 1
ATOM 3166 C C . THR A 1 410 ? 0.102 12.634 12.380 1.00 90.31 410 THR A C 1
ATOM 3168 O O . THR A 1 410 ? -0.788 11.781 12.437 1.00 90.31 410 THR A O 1
ATOM 3171 N N . GLN A 1 411 ? 0.944 12.732 11.357 1.00 88.12 411 GLN A N 1
ATOM 3172 C CA . GLN A 1 411 ? 1.047 11.805 10.245 1.00 88.12 411 GLN A CA 1
ATOM 3173 C C . GLN A 1 411 ? 2.525 11.543 9.933 1.00 88.12 411 GLN A C 1
ATOM 3175 O O . GLN A 1 411 ? 3.371 12.432 10.061 1.00 88.12 411 GLN A O 1
ATOM 3180 N N . TYR A 1 412 ? 2.838 10.327 9.493 1.00 86.88 412 TYR A N 1
ATOM 3181 C CA . TYR A 1 412 ? 4.166 9.980 9.005 1.00 86.88 412 TYR A CA 1
ATOM 3182 C C . TYR A 1 412 ? 4.398 10.583 7.621 1.00 86.88 412 TYR A C 1
ATOM 3184 O O . TYR A 1 412 ? 3.661 10.312 6.674 1.00 86.88 412 TYR A O 1
ATOM 3192 N N . THR A 1 413 ? 5.453 11.384 7.507 1.00 81.88 413 THR A N 1
ATOM 3193 C CA . THR A 1 413 ? 5.925 11.957 6.248 1.00 81.88 413 THR A CA 1
ATOM 3194 C C . THR A 1 413 ? 7.264 11.338 5.886 1.00 81.88 413 THR A C 1
ATOM 3196 O O . THR A 1 413 ? 8.174 11.233 6.712 1.00 81.88 413 THR A O 1
ATOM 3199 N N . ILE A 1 414 ? 7.385 10.934 4.626 1.00 80.44 414 ILE A N 1
ATOM 3200 C CA . ILE A 1 414 ? 8.634 10.441 4.061 1.00 80.44 414 ILE A CA 1
ATOM 3201 C C . ILE A 1 414 ? 9.368 11.643 3.481 1.00 80.44 414 ILE A C 1
ATOM 3203 O O . ILE A 1 414 ? 8.966 12.202 2.462 1.00 80.44 414 ILE A O 1
ATOM 3207 N N . LYS A 1 415 ? 10.435 12.066 4.155 1.00 77.81 415 LYS A N 1
ATOM 3208 C CA . LYS A 1 415 ? 11.319 13.113 3.658 1.00 77.81 415 LYS A CA 1
ATOM 3209 C C . LYS A 1 415 ? 12.339 12.516 2.712 1.00 77.81 415 LYS A C 1
ATOM 3211 O O . LYS A 1 415 ? 12.971 11.505 3.017 1.00 77.81 415 LYS A O 1
ATOM 3216 N N . ASN A 1 416 ? 12.536 13.198 1.592 1.00 72.44 416 ASN A N 1
ATOM 3217 C CA . ASN A 1 416 ? 13.633 12.917 0.689 1.00 72.44 416 ASN A CA 1
ATOM 3218 C C . ASN A 1 416 ? 14.583 14.112 0.625 1.00 72.44 416 ASN A C 1
ATOM 3220 O O . ASN A 1 416 ? 14.142 15.248 0.455 1.00 72.44 416 ASN A O 1
ATOM 3224 N N . THR A 1 417 ? 15.886 13.860 0.749 1.00 60.31 417 THR A N 1
ATOM 3225 C CA . THR A 1 417 ? 16.910 14.898 0.561 1.00 60.31 417 THR A CA 1
ATOM 3226 C C . THR A 1 417 ? 17.034 15.358 -0.890 1.00 60.31 417 THR A C 1
ATOM 3228 O O . THR A 1 417 ? 17.586 16.428 -1.121 1.00 60.31 417 THR A O 1
ATOM 3231 N N . ALA A 1 418 ? 16.528 14.577 -1.851 1.00 63.09 418 ALA A N 1
ATOM 3232 C CA . ALA A 1 418 ? 16.439 14.942 -3.259 1.00 63.09 418 ALA A CA 1
ATOM 3233 C C . ALA A 1 418 ? 15.021 14.644 -3.773 1.00 63.09 418 ALA A C 1
ATOM 3235 O O . ALA A 1 418 ? 14.565 13.503 -3.761 1.00 63.09 418 ALA A O 1
ATOM 3236 N N . SER A 1 419 ? 14.303 15.684 -4.193 1.00 66.25 419 SER A N 1
ATOM 3237 C CA . SER A 1 419 ? 12.993 15.540 -4.840 1.00 66.25 419 SER A CA 1
ATOM 3238 C C . SER A 1 419 ? 13.168 15.481 -6.355 1.00 66.25 419 SER A C 1
ATOM 3240 O O . SER A 1 419 ? 14.113 16.065 -6.893 1.00 66.25 419 SER A O 1
ATOM 3242 N N . TYR A 1 420 ? 12.256 14.799 -7.046 1.00 75.31 420 TYR A N 1
ATOM 3243 C CA . TYR A 1 420 ? 12.224 14.837 -8.504 1.00 75.31 420 TYR A CA 1
ATOM 3244 C C . TYR A 1 420 ? 11.999 16.267 -8.997 1.00 75.31 420 TYR A C 1
ATOM 3246 O O . TYR A 1 420 ? 11.109 16.969 -8.506 1.00 75.31 420 TYR A O 1
ATOM 3254 N N . GLU A 1 421 ? 12.753 16.687 -10.013 1.00 72.38 421 GLU A N 1
ATOM 3255 C CA . GLU A 1 421 ? 12.377 17.864 -10.787 1.00 72.38 421 GLU A CA 1
ATOM 3256 C C . GLU A 1 421 ? 11.235 17.488 -11.728 1.00 72.38 421 GLU A C 1
ATOM 3258 O O . GLU A 1 421 ? 11.439 16.953 -12.820 1.00 72.38 421 GLU A O 1
ATOM 3263 N N . ILE A 1 422 ? 10.000 17.742 -11.302 1.00 78.38 422 ILE A N 1
ATOM 3264 C CA . ILE A 1 422 ? 8.852 17.524 -12.176 1.00 78.38 422 ILE A CA 1
ATOM 3265 C C . ILE A 1 422 ? 8.748 18.732 -13.112 1.00 78.38 422 ILE A C 1
ATOM 3267 O O . ILE A 1 422 ? 8.290 19.806 -12.714 1.00 78.38 422 ILE A O 1
ATOM 3271 N N . SER A 1 423 ? 9.199 18.572 -14.355 1.00 82.56 423 SER A N 1
ATOM 3272 C CA . SER A 1 423 ? 9.013 19.575 -15.407 1.00 82.56 423 SER A CA 1
ATOM 3273 C C . SER A 1 423 ? 7.548 19.628 -15.860 1.00 82.56 423 SER A C 1
ATOM 3275 O O . SER A 1 423 ? 6.784 18.682 -15.662 1.00 82.56 423 SER A O 1
ATOM 3277 N N . ASP A 1 424 ? 7.139 20.708 -16.529 1.00 85.00 424 ASP A N 1
ATOM 3278 C CA . ASP A 1 424 ? 5.784 20.807 -17.101 1.00 85.00 424 ASP A CA 1
ATOM 3279 C C . ASP A 1 424 ? 5.511 19.743 -18.171 1.00 85.00 424 ASP A C 1
ATOM 3281 O O . ASP A 1 424 ? 4.365 19.427 -18.483 1.00 85.00 424 ASP A O 1
ATOM 3285 N N . GLU A 1 425 ? 6.562 19.185 -18.763 1.00 82.94 425 GLU A N 1
ATOM 3286 C CA . GLU A 1 425 ? 6.463 18.041 -19.659 1.00 82.94 425 GLU A CA 1
ATOM 3287 C C . GLU A 1 425 ? 6.140 16.750 -18.908 1.00 82.94 425 GLU A C 1
ATOM 3289 O O . GLU A 1 425 ? 5.179 16.069 -19.264 1.00 82.94 425 GLU A O 1
ATOM 3294 N N . VAL A 1 426 ? 6.870 16.462 -17.827 1.00 84.56 426 VAL A N 1
ATOM 3295 C CA . VAL A 1 426 ? 6.602 15.297 -16.974 1.00 84.56 426 VAL A CA 1
ATOM 3296 C C . VAL A 1 426 ? 5.196 15.399 -16.375 1.00 84.56 426 VAL A C 1
ATOM 3298 O O . VAL A 1 426 ? 4.453 14.426 -16.442 1.00 84.56 426 VAL A O 1
ATOM 3301 N N . ARG A 1 427 ? 4.771 16.581 -15.890 1.00 88.38 427 ARG A N 1
ATOM 3302 C CA . ARG A 1 427 ? 3.395 16.806 -15.392 1.00 88.38 427 ARG A CA 1
ATOM 3303 C C . ARG A 1 427 ? 2.335 16.456 -16.432 1.00 88.38 427 ARG A C 1
ATOM 3305 O O . ARG A 1 427 ? 1.395 15.732 -16.125 1.00 88.38 427 ARG A O 1
ATOM 3312 N N . ARG A 1 428 ? 2.512 16.918 -17.674 1.00 90.12 428 ARG A N 1
ATOM 3313 C CA . ARG A 1 428 ? 1.592 16.590 -18.773 1.00 90.12 428 ARG A CA 1
ATOM 3314 C C . ARG A 1 428 ? 1.516 15.084 -19.014 1.00 90.12 428 ARG A C 1
ATOM 3316 O O . ARG A 1 428 ? 0.419 14.564 -19.187 1.00 90.12 428 ARG A O 1
ATOM 3323 N N . ASN A 1 429 ? 2.647 14.380 -18.989 1.00 90.94 429 ASN A N 1
ATOM 3324 C CA . ASN A 1 429 ? 2.655 12.929 -19.174 1.00 90.94 429 ASN A CA 1
ATOM 3325 C C . ASN A 1 429 ? 1.993 12.199 -17.997 1.00 90.94 429 ASN A C 1
ATOM 3327 O O . ASN A 1 429 ? 1.258 11.244 -18.234 1.00 90.94 429 ASN A O 1
ATOM 3331 N N . ILE A 1 430 ? 2.179 12.672 -16.757 1.00 92.06 430 ILE A N 1
ATOM 3332 C CA . ILE A 1 430 ? 1.459 12.150 -15.584 1.00 92.06 430 ILE A CA 1
ATOM 3333 C C . ILE A 1 430 ? -0.051 12.253 -15.810 1.00 92.06 430 ILE A C 1
ATOM 3335 O O . ILE A 1 430 ? -0.764 11.270 -15.626 1.00 92.06 430 ILE A O 1
ATOM 3339 N N . ASP A 1 431 ? -0.548 13.413 -16.244 1.00 93.31 431 ASP A N 1
ATOM 3340 C CA . ASP A 1 431 ? -1.984 13.619 -16.457 1.00 93.31 431 ASP A CA 1
ATOM 3341 C C . ASP A 1 431 ? -2.526 12.781 -17.628 1.00 93.31 431 ASP A C 1
ATOM 3343 O O . ASP A 1 431 ? -3.633 12.243 -17.549 1.00 93.31 431 ASP A O 1
ATOM 3347 N N . ILE A 1 432 ? -1.737 12.604 -18.696 1.00 94.81 432 ILE A N 1
ATOM 3348 C CA . ILE A 1 432 ? -2.086 11.722 -19.821 1.00 94.81 432 ILE A CA 1
ATOM 3349 C C . ILE A 1 432 ? -2.218 10.270 -19.357 1.00 94.81 432 ILE A C 1
ATOM 3351 O O . ILE A 1 432 ? -3.214 9.620 -19.682 1.00 94.81 432 ILE A O 1
ATOM 3355 N N . TRP A 1 433 ? -1.233 9.765 -18.610 1.00 95.75 433 TRP A N 1
ATOM 3356 C CA . TRP A 1 433 ? -1.256 8.406 -18.078 1.00 95.75 433 TRP A CA 1
ATOM 3357 C C . TRP A 1 433 ? -2.392 8.218 -17.067 1.00 95.75 433 TRP A C 1
ATOM 3359 O O . TRP A 1 433 ? -3.124 7.238 -17.154 1.00 95.75 433 TRP A O 1
ATOM 3369 N N . ALA A 1 434 ? -2.595 9.172 -16.154 1.00 93.31 434 ALA A N 1
ATOM 3370 C CA . ALA A 1 434 ? -3.631 9.097 -15.123 1.00 93.31 434 ALA A CA 1
ATOM 3371 C C . ALA A 1 434 ? -5.053 9.160 -15.707 1.00 93.31 434 ALA A C 1
ATOM 3373 O O . ALA A 1 434 ? -5.988 8.615 -15.123 1.00 93.31 434 ALA A O 1
ATOM 3374 N N . GLY A 1 435 ? -5.224 9.817 -16.858 1.00 93.94 435 GLY A N 1
ATOM 3375 C CA . GLY A 1 435 ? -6.481 9.865 -17.604 1.00 93.94 435 GLY A CA 1
ATOM 3376 C C . GLY A 1 435 ? -6.684 8.714 -18.597 1.00 93.94 435 GLY A C 1
ATOM 3377 O O . GLY A 1 435 ? -7.677 8.726 -19.328 1.00 93.94 435 GLY A O 1
ATOM 3378 N N . ALA A 1 436 ? -5.754 7.760 -18.693 1.00 95.69 436 ALA A N 1
ATOM 3379 C CA . ALA A 1 436 ? -5.855 6.620 -19.599 1.00 95.69 436 ALA A CA 1
ATOM 3380 C C . ALA A 1 436 ? -6.495 5.406 -18.908 1.00 95.69 436 ALA A C 1
ATOM 3382 O O . ALA A 1 436 ? -6.219 5.110 -17.750 1.00 95.69 436 ALA A O 1
ATOM 3383 N N . SER A 1 437 ? -7.321 4.660 -19.645 1.00 93.88 437 SER A N 1
ATOM 3384 C CA . SER A 1 437 ? -7.920 3.402 -19.171 1.00 93.88 437 SER A CA 1
ATOM 3385 C C . SER A 1 437 ? -7.007 2.181 -19.343 1.00 93.88 437 SER A C 1
ATOM 3387 O O . SER A 1 437 ? -7.317 1.101 -18.843 1.00 93.88 437 SER A O 1
ATOM 3389 N N . SER A 1 438 ? -5.910 2.341 -20.091 1.00 96.69 438 SER A N 1
ATOM 3390 C CA . SER A 1 438 ? -4.912 1.306 -20.377 1.00 96.69 438 SER A CA 1
ATOM 3391 C C . SER A 1 438 ? -3.568 1.918 -20.773 1.00 96.69 438 SER A C 1
ATOM 3393 O O . SER A 1 438 ? -3.511 3.053 -21.263 1.00 96.69 438 SER A O 1
ATOM 3395 N N . VAL A 1 439 ? -2.491 1.141 -20.653 1.00 96.19 439 VAL A N 1
ATOM 3396 C CA . VAL A 1 439 ? -1.145 1.509 -21.118 1.00 96.19 439 VAL A CA 1
ATOM 3397 C C . VAL A 1 439 ? -1.163 1.821 -22.615 1.00 96.19 439 VAL A C 1
ATOM 3399 O O . VAL A 1 439 ? -0.628 2.835 -23.060 1.00 96.19 439 VAL A O 1
ATOM 3402 N N . ALA A 1 440 ? -1.858 1.005 -23.409 1.00 94.81 440 ALA A N 1
ATOM 3403 C CA . ALA A 1 440 ? -1.967 1.216 -24.850 1.00 94.81 440 ALA A CA 1
ATOM 3404 C C . ALA A 1 440 ? -2.645 2.553 -25.206 1.00 94.81 440 ALA A C 1
ATOM 3406 O O . ALA A 1 440 ? -2.267 3.205 -26.182 1.00 94.81 440 ALA A O 1
ATOM 3407 N N . GLU A 1 441 ? -3.655 2.975 -24.440 1.00 95.25 441 GLU A N 1
ATOM 3408 C CA . GLU A 1 441 ? -4.297 4.276 -24.628 1.00 95.25 441 GLU A CA 1
ATOM 3409 C C . GLU A 1 441 ? -3.369 5.431 -24.242 1.00 95.25 441 GLU A C 1
ATOM 3411 O O . GLU A 1 441 ? -3.220 6.368 -25.030 1.00 95.25 441 GLU A O 1
ATOM 3416 N N . GLY A 1 442 ? -2.736 5.356 -23.068 1.00 93.94 442 GLY A N 1
ATOM 3417 C CA . GLY A 1 442 ? -1.819 6.392 -22.594 1.00 93.94 442 GLY A CA 1
ATOM 3418 C C . GLY A 1 442 ? -0.644 6.585 -23.552 1.00 93.94 442 GLY A C 1
ATOM 3419 O O . GLY A 1 442 ? -0.409 7.700 -24.021 1.00 93.94 442 GLY A O 1
ATOM 3420 N N . LYS A 1 443 ? -0.011 5.484 -23.981 1.00 91.56 443 LYS A N 1
ATOM 3421 C CA . LYS A 1 443 ? 1.103 5.496 -24.940 1.00 91.56 443 LYS A CA 1
ATOM 3422 C C . LYS A 1 443 ? 0.743 6.237 -26.225 1.00 91.56 443 LYS A C 1
ATOM 3424 O O . LYS A 1 443 ? 1.533 7.046 -26.707 1.00 91.56 443 LYS A O 1
ATOM 3429 N N . ARG A 1 444 ? -0.461 6.015 -26.774 1.00 91.75 444 ARG A N 1
ATOM 3430 C CA . ARG A 1 444 ? -0.931 6.688 -28.002 1.00 91.75 444 ARG A CA 1
ATOM 3431 C C . ARG A 1 444 ? -1.098 8.198 -27.838 1.00 91.75 444 ARG A C 1
ATOM 3433 O O . ARG A 1 444 ? -0.887 8.914 -28.812 1.00 91.75 444 ARG A O 1
ATOM 3440 N N . LYS A 1 445 ? -1.483 8.667 -26.648 1.00 91.88 445 LYS A N 1
ATOM 3441 C CA . LYS A 1 445 ? -1.741 10.088 -26.364 1.00 91.88 445 LYS A CA 1
ATOM 3442 C C . LYS A 1 445 ? -0.465 10.899 -26.108 1.00 91.88 445 LYS A C 1
ATOM 3444 O O . LYS A 1 445 ? -0.476 12.103 -26.341 1.00 91.88 445 LYS A O 1
ATOM 3449 N N . ILE A 1 446 ? 0.620 10.262 -25.668 1.00 86.12 446 ILE A N 1
ATOM 3450 C CA . ILE A 1 446 ? 1.919 10.927 -25.464 1.00 86.12 446 ILE A CA 1
ATOM 3451 C C . ILE A 1 446 ? 2.504 11.340 -26.815 1.00 86.12 446 ILE A C 1
ATOM 3453 O O . ILE A 1 446 ? 2.516 10.534 -27.752 1.00 86.12 446 ILE A O 1
ATOM 3457 N N . MET A 1 447 ? 2.991 12.579 -26.924 1.00 72.44 447 MET A N 1
ATOM 3458 C CA . MET A 1 447 ? 3.521 13.124 -28.179 1.00 72.44 447 MET A CA 1
ATOM 3459 C C . MET A 1 447 ? 4.867 12.485 -28.557 1.00 72.44 447 MET A C 1
ATOM 3461 O O . MET A 1 447 ? 5.670 12.150 -27.693 1.00 72.44 447 MET A O 1
ATOM 3465 N N . GLU A 1 448 ? 5.163 12.379 -29.855 1.00 64.75 448 GLU A N 1
ATOM 3466 C CA . GLU A 1 448 ? 6.379 11.724 -30.374 1.00 64.75 448 GLU A CA 1
ATOM 3467 C C . GLU A 1 448 ? 7.689 12.351 -29.861 1.00 64.75 448 GLU A C 1
ATOM 3469 O O . GLU A 1 448 ? 8.594 11.627 -29.460 1.00 64.75 448 GLU A O 1
ATOM 3474 N N . ALA A 1 449 ? 7.763 13.683 -29.761 1.00 55.91 449 ALA A N 1
ATOM 3475 C CA . ALA A 1 449 ? 8.921 14.373 -29.180 1.00 55.91 449 ALA A CA 1
ATOM 3476 C C . ALA A 1 449 ? 9.140 14.028 -27.693 1.00 55.91 449 ALA A C 1
ATOM 3478 O O . ALA A 1 449 ? 10.278 13.935 -27.249 1.00 55.91 449 ALA A O 1
ATOM 3479 N N . GLN A 1 450 ? 8.059 13.769 -26.950 1.00 61.97 450 GLN A N 1
ATOM 3480 C CA . GLN A 1 450 ? 8.101 13.407 -25.528 1.00 61.97 450 GLN A CA 1
ATOM 3481 C C . GLN A 1 450 ? 8.433 11.922 -25.326 1.00 61.97 450 GLN A C 1
ATOM 3483 O O . GLN A 1 450 ? 8.951 11.541 -24.282 1.00 61.97 450 GLN A O 1
ATOM 3488 N N . ARG A 1 451 ? 8.164 11.081 -26.337 1.00 56.47 451 ARG A N 1
ATOM 3489 C CA . ARG A 1 451 ? 8.650 9.694 -26.401 1.00 56.47 451 ARG A CA 1
ATOM 3490 C C . ARG A 1 451 ? 10.160 9.637 -26.667 1.00 56.47 451 ARG A C 1
ATOM 3492 O O . ARG A 1 451 ? 10.795 8.653 -26.329 1.00 56.47 451 ARG A O 1
ATOM 3499 N N . ALA A 1 452 ? 10.744 10.665 -27.281 1.00 49.38 452 ALA A N 1
ATOM 3500 C CA . ALA A 1 452 ? 12.161 10.679 -27.648 1.00 49.38 452 ALA A CA 1
ATOM 3501 C C . ALA A 1 452 ? 13.094 11.256 -26.566 1.00 49.38 452 ALA A C 1
ATOM 3503 O O . ALA A 1 452 ? 14.309 11.113 -26.691 1.00 49.38 452 ALA A O 1
ATOM 3504 N N . GLY A 1 453 ? 12.570 11.884 -25.506 1.00 51.75 453 GLY A N 1
ATOM 3505 C CA . GLY A 1 453 ? 13.403 12.254 -24.368 1.00 51.75 453 GLY A CA 1
ATOM 3506 C C . GLY A 1 453 ? 12.839 13.327 -23.454 1.00 51.75 453 GLY A C 1
ATOM 3507 O O . GLY A 1 453 ? 12.695 14.464 -23.874 1.00 51.75 453 GLY A O 1
ATOM 3508 N N . VAL A 1 454 ? 12.695 12.972 -22.177 1.00 50.94 454 VAL A N 1
ATOM 3509 C CA . VAL A 1 454 ? 13.251 13.704 -21.030 1.00 50.94 454 VAL A CA 1
ATOM 3510 C C . VAL A 1 454 ? 13.528 12.648 -19.957 1.00 50.94 454 VAL A C 1
ATOM 3512 O O . VAL A 1 454 ? 12.595 12.015 -19.476 1.00 50.94 454 VAL A O 1
ATOM 3515 N N . THR A 1 455 ? 14.786 12.436 -19.572 1.00 53.53 455 THR A N 1
ATOM 3516 C CA . THR A 1 455 ? 15.080 11.767 -18.298 1.00 53.53 455 THR A CA 1
ATOM 3517 C C . THR A 1 455 ? 14.738 12.740 -17.180 1.00 53.53 455 THR A C 1
ATOM 3519 O O . THR A 1 455 ? 15.161 13.902 -17.202 1.00 53.53 455 THR A O 1
ATOM 3522 N N . ALA A 1 456 ? 13.918 12.304 -16.227 1.00 54.25 456 ALA A N 1
ATOM 3523 C CA . ALA A 1 456 ? 13.665 13.098 -15.037 1.00 54.25 456 ALA A CA 1
ATOM 3524 C C . ALA A 1 456 ? 15.001 13.336 -14.326 1.00 54.25 456 ALA A C 1
ATOM 3526 O O . ALA A 1 456 ? 15.747 12.399 -14.059 1.00 54.25 456 ALA A O 1
ATOM 3527 N N . LYS A 1 457 ? 15.340 14.598 -14.062 1.00 58.41 457 LYS A N 1
ATOM 3528 C CA . LYS A 1 457 ? 16.593 14.940 -13.388 1.00 58.41 457 LYS A CA 1
ATOM 3529 C C . LYS A 1 457 ? 16.322 15.113 -11.900 1.00 58.41 457 LYS A C 1
ATOM 3531 O O . LYS A 1 457 ? 15.372 15.789 -11.507 1.00 58.41 457 LYS A O 1
ATOM 3536 N N . PHE A 1 458 ? 17.154 14.502 -11.064 1.00 61.28 458 PHE A N 1
ATOM 3537 C CA . PHE A 1 458 ? 17.198 14.836 -9.643 1.00 61.28 458 PHE A CA 1
ATOM 3538 C C . PHE A 1 458 ? 17.806 16.230 -9.461 1.00 61.28 458 PHE A C 1
ATOM 3540 O O . PHE A 1 458 ? 18.868 16.521 -10.016 1.00 61.28 458 PHE A O 1
ATOM 3547 N N . VAL A 1 459 ? 17.161 17.091 -8.666 1.00 51.03 459 VAL A N 1
ATOM 3548 C CA . VAL A 1 459 ? 17.739 18.393 -8.303 1.00 51.03 459 VAL A CA 1
ATOM 3549 C C . VAL A 1 459 ? 18.723 18.210 -7.136 1.00 51.03 459 VAL A C 1
ATOM 3551 O O . VAL A 1 459 ? 18.305 18.011 -5.996 1.00 51.03 459 VAL A O 1
ATOM 3554 N N . SER A 1 460 ? 20.022 18.386 -7.419 1.00 49.34 460 SER A N 1
ATOM 3555 C CA . SER A 1 460 ? 21.165 18.642 -6.500 1.00 49.34 460 SER A CA 1
ATOM 3556 C C . SER A 1 460 ? 21.998 17.463 -5.924 1.00 49.34 460 SER A C 1
ATOM 3558 O O . SER A 1 460 ? 21.781 16.303 -6.248 1.00 49.34 460 SER A O 1
ATOM 3560 N N . GLU A 1 461 ? 23.041 17.822 -5.150 1.00 47.88 461 GLU A N 1
ATOM 3561 C CA . GLU A 1 461 ? 24.427 17.293 -5.024 1.00 47.88 461 GLU A CA 1
ATOM 3562 C C . GLU A 1 461 ? 24.647 15.839 -4.520 1.00 47.88 461 GLU A C 1
ATOM 3564 O O . GLU A 1 461 ? 25.734 15.509 -4.036 1.00 47.88 461 GLU A O 1
ATOM 3569 N N . GLY A 1 462 ? 23.667 14.935 -4.623 1.00 58.22 462 GLY A N 1
ATOM 3570 C CA . GLY A 1 462 ? 23.846 13.531 -4.232 1.00 58.22 462 GLY A CA 1
ATOM 3571 C C . GLY A 1 462 ? 22.595 12.656 -4.346 1.00 58.22 462 GLY A C 1
ATOM 3572 O O . GLY A 1 462 ? 21.499 13.135 -4.613 1.00 58.22 462 GLY A O 1
ATOM 3573 N N . MET A 1 463 ? 22.768 11.349 -4.128 1.00 64.19 463 MET A N 1
ATOM 3574 C CA . MET A 1 463 ? 21.692 10.352 -4.227 1.00 64.19 463 MET A CA 1
ATOM 3575 C C . MET A 1 463 ? 20.559 10.606 -3.212 1.00 64.19 463 MET A C 1
ATOM 3577 O O . MET A 1 463 ? 20.863 10.965 -2.067 1.00 64.19 463 MET A O 1
ATOM 3581 N N . PRO A 1 464 ? 19.281 10.364 -3.579 1.00 69.81 464 PRO A N 1
ATOM 3582 C CA . PRO A 1 464 ? 18.135 10.493 -2.678 1.00 69.81 464 PRO A CA 1
ATOM 3583 C C . PRO A 1 464 ? 18.336 9.731 -1.363 1.00 69.81 464 PRO A C 1
ATOM 3585 O O . PRO A 1 464 ? 18.585 8.523 -1.364 1.00 69.81 464 PRO A O 1
ATOM 3588 N N . LYS A 1 465 ? 18.214 10.425 -0.227 1.00 75.19 465 LYS A N 1
ATOM 3589 C CA . LYS A 1 465 ? 18.198 9.810 1.104 1.00 75.19 465 LYS A CA 1
ATOM 3590 C C . LYS A 1 465 ? 16.806 9.944 1.684 1.00 75.19 465 LYS A C 1
ATOM 3592 O O . LYS A 1 465 ? 16.284 11.051 1.809 1.00 75.19 465 LYS A O 1
ATOM 3597 N N . VAL A 1 466 ? 16.244 8.803 2.062 1.00 79.75 466 VAL A N 1
ATOM 3598 C CA . VAL A 1 466 ? 14.918 8.715 2.661 1.00 79.75 466 VAL A CA 1
ATOM 3599 C C . VAL A 1 466 ? 15.034 8.748 4.179 1.00 79.75 466 VAL A C 1
ATOM 3601 O O . VAL A 1 466 ? 15.819 8.005 4.770 1.00 79.75 466 VAL A O 1
ATOM 3604 N N . SER A 1 467 ? 14.231 9.593 4.815 1.00 81.88 467 SER A N 1
ATOM 3605 C CA . SER A 1 467 ? 13.976 9.555 6.251 1.00 81.88 467 SER A CA 1
ATOM 3606 C C . SER A 1 467 ? 12.478 9.624 6.525 1.00 81.88 467 SER A C 1
ATOM 3608 O O . SER A 1 467 ? 11.691 10.070 5.692 1.00 81.88 467 SER A O 1
ATOM 3610 N N . VAL A 1 468 ? 12.076 9.153 7.702 1.00 82.38 468 VAL A N 1
ATOM 3611 C CA . VAL A 1 468 ? 10.686 9.210 8.158 1.00 82.38 468 VAL A CA 1
ATOM 3612 C C . VAL A 1 468 ? 10.619 10.130 9.355 1.00 82.38 468 VAL A C 1
ATOM 3614 O O . VAL A 1 468 ? 11.404 9.984 10.292 1.00 82.38 468 VAL A O 1
ATOM 3617 N N . GLU A 1 469 ? 9.660 11.040 9.337 1.00 86.06 469 GLU A N 1
ATOM 3618 C CA . GLU A 1 469 ? 9.335 11.878 10.481 1.00 86.06 469 GLU A CA 1
ATOM 3619 C C . GLU A 1 469 ? 7.833 11.903 10.726 1.00 86.06 469 GLU A C 1
ATOM 3621 O O . GLU A 1 469 ? 7.032 11.663 9.823 1.00 86.06 469 GLU A O 1
ATOM 3626 N N . GLU A 1 470 ? 7.456 12.216 11.958 1.00 87.75 470 GLU A N 1
ATOM 3627 C CA . GLU A 1 470 ? 6.088 12.591 12.276 1.00 87.75 470 GLU A CA 1
ATOM 3628 C C . GLU A 1 470 ? 5.944 14.098 12.093 1.00 87.75 470 GLU A C 1
ATOM 3630 O O . GLU A 1 470 ? 6.712 14.884 12.651 1.00 87.75 470 GLU A O 1
ATOM 3635 N N . ALA A 1 471 ? 4.955 14.497 11.304 1.00 89.38 471 ALA A N 1
ATOM 3636 C CA . ALA A 1 471 ? 4.608 15.886 11.067 1.00 89.38 471 ALA A CA 1
ATOM 3637 C C . ALA A 1 471 ? 3.127 16.111 11.404 1.00 89.38 471 ALA A C 1
ATOM 3639 O O . ALA A 1 471 ? 2.339 15.162 11.366 1.00 89.38 471 ALA A O 1
ATOM 3640 N N . PRO A 1 472 ? 2.711 17.346 11.737 1.00 92.50 472 PRO A N 1
ATOM 3641 C CA . PRO A 1 472 ? 1.295 17.666 11.869 1.00 92.50 472 PRO A CA 1
ATOM 3642 C C . PRO A 1 472 ? 0.532 17.285 10.599 1.00 92.50 472 PRO A C 1
ATOM 3644 O O . PRO A 1 472 ? 1.002 17.549 9.489 1.00 92.50 472 PRO A O 1
ATOM 3647 N N . ILE A 1 473 ? -0.647 16.686 10.765 1.00 91.94 473 ILE A N 1
ATOM 3648 C CA . ILE A 1 473 ? -1.495 16.332 9.627 1.00 91.94 473 ILE A CA 1
ATOM 3649 C C . ILE A 1 473 ? -1.837 17.579 8.804 1.00 91.94 473 ILE A C 1
ATOM 3651 O O . ILE A 1 473 ? -2.094 18.652 9.353 1.00 91.94 473 ILE A O 1
ATOM 3655 N N . ASN A 1 474 ? -1.841 17.453 7.477 1.00 91.62 474 ASN A N 1
ATOM 3656 C CA . ASN A 1 474 ? -2.141 18.559 6.568 1.00 91.62 474 ASN A CA 1
ATOM 3657 C C . ASN A 1 474 ? -3.452 18.320 5.796 1.00 91.62 474 ASN A C 1
ATOM 3659 O O . ASN A 1 474 ? -4.046 17.243 5.831 1.00 91.62 474 ASN A O 1
ATOM 3663 N N . LYS A 1 475 ? -3.921 19.340 5.067 1.00 91.56 475 LYS A N 1
ATOM 3664 C CA . LYS A 1 475 ? -5.178 19.250 4.304 1.00 91.56 475 LYS A CA 1
ATOM 3665 C C . LYS A 1 475 ? -5.152 18.209 3.180 1.00 91.56 475 LYS A C 1
ATOM 3667 O O . LYS A 1 475 ? -6.212 17.685 2.855 1.00 91.56 475 LYS A O 1
ATOM 3672 N N . ALA A 1 476 ? -3.996 17.916 2.584 1.00 88.75 476 ALA A N 1
ATOM 3673 C CA . ALA A 1 476 ? -3.898 16.904 1.532 1.00 88.75 476 ALA A CA 1
ATOM 3674 C C . ALA A 1 476 ? -4.133 15.496 2.102 1.00 88.75 476 ALA A C 1
ATOM 3676 O O . ALA A 1 476 ? -4.919 14.737 1.534 1.00 88.75 476 ALA A O 1
ATOM 3677 N N . ASP A 1 477 ? -3.566 15.197 3.276 1.00 90.31 477 ASP A N 1
ATOM 3678 C CA . ASP A 1 477 ? -3.842 13.945 3.993 1.00 90.31 477 ASP A CA 1
ATOM 3679 C C . ASP A 1 477 ? -5.338 13.805 4.314 1.00 90.31 477 ASP A C 1
ATOM 3681 O O . ASP A 1 477 ? -5.945 12.765 4.053 1.00 90.31 477 ASP A O 1
ATOM 3685 N N . VAL A 1 478 ? -5.971 14.880 4.796 1.00 93.19 478 VAL A N 1
ATOM 3686 C CA . VAL A 1 478 ? -7.410 14.886 5.108 1.00 93.19 478 VAL A CA 1
ATOM 3687 C C . VAL A 1 478 ? -8.273 14.691 3.857 1.00 93.19 478 VAL A C 1
ATOM 3689 O O . VAL A 1 478 ? -9.226 13.913 3.882 1.00 93.19 478 VAL A O 1
ATOM 3692 N N . SER A 1 479 ? -7.932 15.334 2.738 1.00 91.44 479 SER A N 1
ATOM 3693 C CA . SER A 1 479 ? -8.636 15.134 1.464 1.00 91.44 479 SER A CA 1
ATOM 3694 C C . SER A 1 479 ? -8.581 13.678 0.989 1.00 91.44 479 SER A C 1
ATOM 3696 O O . SER A 1 479 ? -9.562 13.164 0.440 1.00 91.44 479 SER A O 1
ATOM 3698 N N . ARG A 1 480 ? -7.465 12.981 1.231 1.00 87.75 480 ARG A N 1
ATOM 3699 C CA . ARG A 1 480 ? -7.311 11.557 0.909 1.00 87.75 480 ARG A CA 1
ATOM 3700 C C . ARG A 1 480 ? -8.169 10.673 1.815 1.00 87.75 480 ARG A C 1
ATOM 3702 O O . ARG A 1 480 ? -8.874 9.800 1.307 1.00 87.75 480 ARG A O 1
ATOM 3709 N N . ILE A 1 481 ? -8.198 10.959 3.118 1.00 90.12 481 ILE A N 1
ATOM 3710 C CA . ILE A 1 481 ? -9.086 10.302 4.095 1.00 90.12 481 ILE A CA 1
ATOM 3711 C C . ILE A 1 481 ? -10.558 10.453 3.685 1.00 90.12 481 ILE A C 1
ATOM 3713 O O . ILE A 1 481 ? -11.300 9.472 3.655 1.00 90.12 481 ILE A O 1
ATOM 3717 N N . ILE A 1 482 ? -10.979 11.657 3.286 1.00 91.25 482 ILE A N 1
ATOM 3718 C CA . ILE A 1 482 ? -12.349 11.918 2.814 1.00 91.25 482 ILE A CA 1
ATOM 3719 C C . ILE A 1 482 ? -12.651 11.141 1.540 1.00 91.25 482 ILE A C 1
ATOM 3721 O O . ILE A 1 482 ? -13.685 10.478 1.449 1.00 91.25 482 ILE A O 1
ATOM 3725 N N . SER A 1 483 ? -11.730 11.171 0.577 1.00 88.75 483 SER A N 1
ATOM 3726 C CA . SER A 1 483 ? -11.876 10.425 -0.672 1.00 88.75 483 SER A CA 1
ATOM 3727 C C . SER A 1 483 ? -12.039 8.928 -0.416 1.00 88.75 483 SER A C 1
ATOM 3729 O O . SER A 1 483 ? -12.844 8.289 -1.088 1.00 88.75 483 SER A O 1
ATOM 3731 N N . LYS A 1 484 ? -11.317 8.370 0.567 1.00 86.31 484 LYS A N 1
ATOM 3732 C CA . LYS A 1 484 ? -11.436 6.968 0.987 1.00 86.31 484 LYS A CA 1
ATOM 3733 C C . LYS A 1 484 ? -12.767 6.693 1.698 1.00 86.31 484 LYS A C 1
ATOM 3735 O O . LYS A 1 484 ? -13.464 5.747 1.341 1.00 86.31 484 LYS A O 1
ATOM 3740 N N . ALA A 1 485 ? -13.169 7.547 2.639 1.00 86.44 485 ALA A N 1
ATOM 3741 C CA . ALA A 1 485 ? -14.414 7.411 3.403 1.00 86.44 485 ALA A CA 1
ATOM 3742 C C . ALA A 1 485 ? -15.684 7.452 2.529 1.00 86.44 485 ALA A C 1
ATOM 3744 O O . ALA A 1 485 ? -16.695 6.827 2.870 1.00 86.44 485 ALA A O 1
ATOM 3745 N N . LEU A 1 486 ? -15.633 8.176 1.407 1.00 86.50 486 LEU A N 1
ATOM 3746 C CA . LEU A 1 486 ? -16.738 8.321 0.456 1.00 86.50 486 LEU A CA 1
ATOM 3747 C C . LEU A 1 486 ? -16.765 7.247 -0.647 1.00 86.50 486 LEU A C 1
ATOM 3749 O O . LEU A 1 486 ? -17.697 7.245 -1.456 1.00 86.50 486 LEU A O 1
ATOM 3753 N N . ARG A 1 487 ? -15.794 6.322 -0.702 1.00 80.62 487 ARG A N 1
ATOM 3754 C CA . ARG A 1 487 ? -15.845 5.201 -1.658 1.00 80.62 487 ARG A CA 1
ATOM 3755 C C . ARG A 1 487 ? -17.063 4.321 -1.365 1.00 80.62 487 ARG A C 1
ATOM 3757 O O . ARG A 1 487 ? -17.385 4.035 -0.210 1.00 80.62 487 ARG A O 1
ATOM 3764 N N . LYS A 1 488 ? -17.758 3.891 -2.422 1.00 58.88 488 LYS A N 1
ATOM 3765 C CA . LYS A 1 488 ? -18.884 2.957 -2.300 1.00 58.88 488 LYS A CA 1
ATOM 3766 C C . LYS A 1 488 ? -18.361 1.609 -1.808 1.00 58.88 488 LYS A C 1
ATOM 3768 O O . LYS A 1 488 ? -17.381 1.108 -2.342 1.00 58.88 488 LYS A O 1
ATOM 3773 N N . VAL A 1 489 ? -19.035 1.020 -0.822 1.00 47.28 489 VAL A N 1
ATOM 3774 C CA . VAL A 1 489 ? -18.765 -0.361 -0.402 1.00 47.28 489 VAL A CA 1
ATOM 3775 C C . VAL A 1 489 ? -19.215 -1.293 -1.535 1.00 47.28 489 VAL A C 1
ATOM 3777 O O . VAL A 1 489 ? -20.395 -1.242 -1.903 1.00 47.28 489 VAL A O 1
ATOM 3780 N N . PRO A 1 490 ? -18.332 -2.132 -2.102 1.00 35.00 490 PRO A N 1
ATOM 3781 C CA . PRO A 1 490 ? -18.748 -3.163 -3.043 1.00 35.00 490 PRO A CA 1
ATOM 3782 C C . PRO A 1 490 ? -19.729 -4.115 -2.339 1.00 35.00 490 PRO A C 1
ATOM 3784 O O . PRO A 1 490 ? -19.436 -4.619 -1.260 1.00 35.00 490 PRO A O 1
ATOM 3787 N N . GLY A 1 491 ? -20.915 -4.340 -2.914 1.00 33.81 491 GLY A N 1
ATOM 3788 C CA . GLY A 1 491 ? -21.842 -5.383 -2.440 1.00 33.81 491 GLY A CA 1
ATOM 3789 C C . GLY A 1 491 ? -23.085 -4.939 -1.657 1.00 33.81 491 GLY A C 1
ATOM 3790 O O . GLY A 1 491 ? -23.872 -5.796 -1.267 1.00 33.81 491 GLY A O 1
ATOM 3791 N N . LYS A 1 492 ? -23.345 -3.637 -1.478 1.00 28.31 492 LYS A N 1
ATOM 3792 C CA . LYS A 1 492 ? -24.688 -3.150 -1.098 1.00 28.31 492 LYS A CA 1
ATOM 3793 C C . LYS A 1 492 ? -25.292 -2.346 -2.247 1.00 28.31 492 LYS A C 1
ATOM 3795 O O . LYS A 1 492 ? -25.100 -1.136 -2.341 1.00 28.31 492 LYS A O 1
ATOM 3800 N N . SER A 1 493 ? -25.991 -3.038 -3.145 1.00 27.08 493 SER A N 1
ATOM 3801 C CA . SER A 1 493 ? -26.979 -2.401 -4.018 1.00 27.08 493 SER A CA 1
ATOM 3802 C C . SER A 1 493 ? -28.062 -1.752 -3.152 1.00 27.08 493 SER A C 1
ATOM 3804 O O . SER A 1 493 ? -28.493 -2.359 -2.169 1.00 27.08 493 SER A O 1
ATOM 3806 N N . GLN A 1 494 ? -28.458 -0.526 -3.502 1.00 30.61 494 GLN A N 1
ATOM 3807 C CA . GLN A 1 494 ? -29.717 0.058 -3.030 1.00 30.61 494 GLN A CA 1
ATOM 3808 C C . GLN A 1 494 ? -30.909 -0.767 -3.505 1.00 30.61 494 GLN A C 1
ATOM 3810 O O . GLN A 1 494 ? -30.808 -1.333 -4.620 1.00 30.61 494 GLN A O 1
#

InterPro domains:
  IPR002035 von Willebrand factor, type A [PS50234] (161-317)
  IPR035992 Ricin B-like lectins [SSF50370] (4-153)
  IPR036465 von Willebrand factor A-like domain superfamily [G3DSA:3.40.50.410] (158-359)
  IPR036465 von Willebrand factor A-like domain superfamily [SSF53300] (159-280)
  IPR052969 Threonine-specific kinase-like protein [PTHR47763] (155-469)
  IPR056861 Hemicentin-1-like, von Willebrand factor A domain [PF25106] (162-279)

Secondary structure (DSSP, 8-state):
---BSS-SSSEEEEEEETTSS-EEEEE-TTTTTSS--EEEEE---TT-GGGEEEEEEETTEEEEEETT---------SSS---S-----SSS-S-EEEE---SSS--EE-TTT--EEB------SS----------S--S------EEEEEEPP----EEEEEEEEE-SGGGHHHHHHHHHHHHHHHHHHHHHHTPPTTSEEEEEEEE---TTT-SS-SEEEEEEES-HHHHHHHHHT-------SSSBSHHHHHHHHHTS---TTEEEEEEEEESSPBTTSSSSS-S-TTS-TT---HHHHHHHHHHTTEEEEEEEETTHHHHH-SSHHHHHHHHHHHTT--GGGEEEE----HHHHHHHHHHHHHHHHHHHHHHHHHHHHHHHHHHT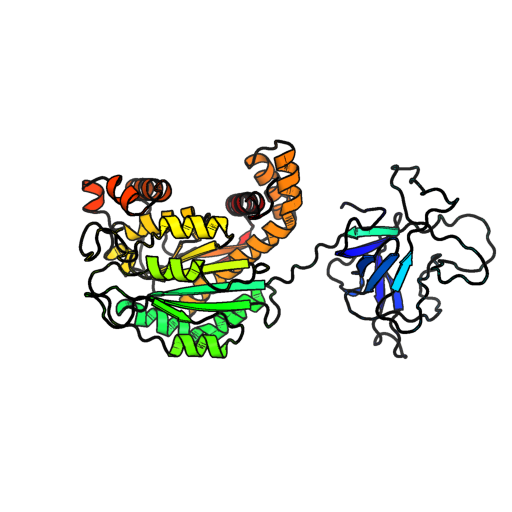T--HHHHHHHHHHHHHHTT-EEEEEEESS-B---HHHHHHHHHHHT-SSHHHHHHHS-HHHHS--PPPB-SSS---EEEEEEE--HHHHHHHHHHHTSPPTT---

Foldseek 3Di:
DDWAQDDPAFAKWQKDQPVDQWTKFKDAPVVDPDDFIAIATDHDDLPHLRRIWGWHDDPQKIKIARSVLRAHDDDDDDPHDQWQDDQDDPPRDRIGIAGDDDDPDDQDQPPVHGHGFDFADDDDDPDPHTTGDDDDDDPDDDPTRTMIIDGDDPPQLAAAEEEEEDEQAPVCQLLLVLCLVCLVVLLVLLCVLLVHDQPSYKYWYKYAWADPPQDDPDGIDTGAIDSDSVSVSVVSVPRHRHTGHQQAHNVLVSLVCLLVGPDDLSYQAEYEYEDQGHHALQAPDSGPRVVGDPVPRFLLLSLLSCLLSNYQYAYEHEPDSNLVVGLRSVLLRQLSNVSNLHHPQSYHYDQGSNSVQSSQSSSLNSSQSSLLVSLLSVCLVVLVVCVVVVDDLVRSLVVSLVVQVVVQHKGKGKDKPWDWPCDPLSVVLSVLNNPDNGSNNSSVPRDPVSSVDDRTDIPDDDTIGIHIDIDGDDSVSSSSSSVSSPRDDPPDDD

Organism: NCBI:txid27342

pLDDT: mean 77.6, std 20.07, range [27.08, 98.81]

=== Feature glossary ===
Key to the feature types in this record:

Secondary structure (8-state, DSSP). Secondary structure is the local, repeating backbone conformation. DSSP classifies it into eight states by reading the hydrogen-bond network: three helix types (H, G, I), two β types (E, B), two non-regular types (T, S), and unstructured coil (-).

Backbone torsions (φ/ψ). Backbone dihedral angles. Every residue except chain termini has a φ (preceding-C → N → Cα → C) and a ψ (N → Cα → C → next-N). They are reported in degrees following the IUPAC sign convention. Secondary structure is essentially a statement about which (φ, ψ) basin each residue occupies.

Predicted aligned error. Predicted Aligned Error (PAE) is an AlphaFold confidence matrix: entry (i, j) is the expected error in the position of residue j, in ångströms, when the prediction is superimposed on the true structure at residue i. Low PAE within a block of residues means that block is internally rigid and well-predicted; high PAE between two blocks means their relative placement is uncertain even if each block individually is confident.

B-factor. B-factor (Debye–Waller factor) reflects atomic displacement in the crystal lattice. It is an experimental observable (units Å²), not a prediction; low values mean the atom is pinned down, high values mean it moves or is heterogeneous across the crystal.

Secondary structure (3-state, P-SEA). Three-state secondary structure (P-SEA) collapses the eight DSSP classes into helix (a), strand (b), and coil (c). P-SEA assigns these from Cα geometry alone — distances and angles — without requiring backbone oxygens, so it works on any Cα trace.

Sequence. Primary structure: the covalent order of the twenty standard amino acids along the backbone. Two proteins with the same sequence will (almost always) fold to the same structure; two with 30% identity often share a fold but not the details.

pLDDT. pLDDT is the predicted lDDT-Cα score: AlphaFold's confidence that the local environment of each residue (all inter-atomic distances within 15 Å) is correctly placed. It is a per-residue number between 0 and 100, with higher meaning more reliable.

InterPro / GO / CATH / organism. Functional annotations link the protein to curated databases. InterPro entries identify conserved domains and families by matching the sequence against member-database signatures (Pfam, PROSITE, CDD, …). Gene Ontology (GO) terms describe molecular function, biological process, and cellular component in a controlled vocabulary. CATH places the structure in a hierarchical fold classification (Class/Architecture/Topology/Homologous-superfamily). The organism is the source species.

Contact-map, Ramachandran, and PAE plots. Three diagnostic plots accompany the record. The Cα contact map visualizes the tertiary structure as a 2D adjacency matrix (8 Å cutoff, sequence-local contacts suppressed). The Ramachandran plot shows the distribution of backbone (φ, ψ) torsions, with points in the α and β basins reflecting secondary structure content. The PAE plot shows AlphaFold's inter-residue confidence as a color matrix.

mmCIF coordinates. The mmCIF table is the protein's shape written out atom by atom. For each backbone N, Cα, C, and carbonyl O, it records an (x, y, z) coordinate triple in Å plus the residue type, chain letter, and residue number.

Radius of gyration, Cα contacts, bounding box. Three whole-structure scalars: the radius of gyration (RMS distance of Cα from centroid, in Å), the count of Cα–Cα contacts (pairs closer than 8 Å and separated by more than four residues in sequence — i.e. tertiary, not local, contacts), and the bounding-box dimensions. Together they distinguish compact globular folds from extended fibres or disordered chains.

Foldseek 3Di. The Foldseek 3Di string encodes local tertiary geometry as a 20-letter alphabet — one character per residue — derived from the relative positions of nearby Cα atoms. Unlike the amino-acid sequence, 3Di is a direct function of the 3D structure, so two proteins with the same fold have similar 3Di strings even at low sequence identity.

Rendered structure images. Six rendered views show the 3D structure from the faces of a cube — i.e. along ±x, ±y, ±z. Rendering representation is drawn randomly per protein from cartoon (secondary-structure ribbons), sticks (backbone bonds), or molecular surface; coloring is either N→C rainbow (blue at the N-terminus through red at the C-terminus) or one color per chain.

Nearest PDB structures. The Foldseek neighbor list gives the closest experimentally determined structures in the PDB, ranked by structural alignment. TM-score near 1 means near-identical fold; near 0.3 means only rough topology match. This is how one finds what a novel AlphaFold prediction most resembles in the solved-structure universe.

Solvent-accessible surface area. SASA measures how much of the protein is reachable by solvent. It is computed by rolling a water-sized probe over the atomic surface and summing the exposed area (Å²). Per-residue SASA distinguishes core (buried, low SASA) from surface (exposed, high SASA) residues; total SASA is a whole-molecule size measure.